Protein 8P2T (pdb70)

Sequence (483 aa):
VQLRESGPSLVKPSQTLSLTCTASGSSLSDEAVGWVRQAPGKSLEWLGSIDTGGNTGYNPNLKTRLSITKDNSKSSQVSLLSMSSVTPEDSATYFCCATVHQETHQTCPDGYNSGDDCGRGNWDCGTLDCWRCDWGGFCRASTDYRSVTTATYTYEWYIDTWGQGLLVTVSSASTTAPKVYPLSSCCCGDKSSSTTVTLGCCLVSSYMPEEPVTVTWNSGALKSSGVHTFPAVLQSSGLYSLSSMVTVQTFTCNVAHPASSSSTKVDKAVDPRCGKHHMGCCVAQPSSVSGSLGQRVSITCSGSSSNVGNGYVSWYQLIPGSAPRTLIYGDTSRASGVPDRFSGSRSGNTATLTISSSLQAEDEADYFCASAEDSSSNAVFGSGTTLTVLGQPKSPPSSVTLFPPSTEELNGNKATLVCLISDFYPGSVTTVVWKADGSTITRNVEETTRASKQSNSKYAASSYLSLTSSDWKSKGSYSCEVTHEGSTVTKTVKPSECSS

Structure (mmCIF, N/CA/C/O backbone):
data_8P2T
#
_entry.id   8P2T
#
_cell.length_a   65.030
_cell.length_b   70.860
_cell.length_c   96.010
_cell.angle_alpha   90.00
_cell.angle_beta   90.00
_cell.angle_gamma   90.00
#
_symmetry.space_group_name_H-M   'P 21 21 21'
#
loop_
_entity.id
_entity.type
_entity.pdbx_description
1 polymer 'Antibody D08* heavy chain'
2 polymer 'Antibody D08* light chain'
3 non-polymer 'SODIUM ION'
4 non-polymer (4R)-2-METHYLPENTANE-2,4-DIOL
5 water water
#
loop_
_atom_site.group_PDB
_atom_site.id
_atom_site.type_symbol
_atom_site.label_atom_id
_atom_site.label_alt_id
_atom_site.label_comp_id
_atom_site.label_asym_id
_atom_site.label_entity_id
_atom_site.label_seq_id
_atom_site.pdbx_PDB_ins_code
_atom_site.Cartn_x
_atom_site.Cartn_y
_atom_site.Cartn_z
_atom_site.occupancy
_atom_site.B_iso_or_equiv
_atom_site.auth_seq_id
_atom_site.auth_comp_id
_atom_site.auth_asym_id
_atom_site.auth_atom_id
_atom_site.pdbx_PDB_model_num
ATOM 1 N N . VAL A 1 30 ? -13.956 55.529 9.871 1.00 40.41 30 VAL H N 1
ATOM 2 C CA . VAL A 1 30 ? -13.259 56.758 9.401 1.00 37.62 30 VAL H CA 1
ATOM 3 C C . VAL A 1 30 ? -12.587 56.420 8.091 1.00 36.57 30 VAL H C 1
ATOM 4 O O . VAL A 1 30 ? -12.017 55.345 7.997 1.00 39.42 30 VAL H O 1
ATOM 8 N N . GLN A 1 31 ? -12.564 57.385 7.160 1.00 29.78 31 GLN H N 1
ATOM 9 C CA . GLN A 1 31 ? -11.757 57.283 5.951 1.00 29.79 31 GLN H CA 1
ATOM 10 C C . GLN A 1 31 ? -10.771 58.450 6.018 1.00 27.32 31 GLN H C 1
ATOM 11 O O . GLN A 1 31 ? -11.163 59.530 6.467 1.00 27.72 31 GLN H O 1
ATOM 13 N N . LEU A 1 32 ? -9.496 58.157 5.696 1.00 27.40 32 LEU H N 1
ATOM 14 C CA . LEU A 1 32 ? -8.441 59.138 5.660 1.00 25.44 32 LEU H CA 1
ATOM 15 C C . LEU A 1 32 ? -7.888 59.210 4.245 1.00 26.66 32 LEU H C 1
ATOM 16 O O . LEU A 1 32 ? -7.492 58.180 3.671 1.00 29.82 32 LEU H O 1
ATOM 21 N N . ARG A 1 33 ? -7.725 60.467 3.795 1.00 23.53 33 ARG H N 1
ATOM 22 C CA . ARG A 1 33 ? -7.220 60.788 2.465 1.00 27.25 33 ARG H CA 1
ATOM 23 C C . ARG A 1 33 ? -6.091 61.781 2.600 1.00 25.01 33 ARG H C 1
ATOM 24 O O . ARG A 1 33 ? -6.300 62.894 3.085 1.00 26.56 33 ARG H O 1
ATOM 32 N N . GLU A 1 34 ? -4.915 61.372 2.106 1.00 24.10 34 GLU H N 1
ATOM 33 C CA . GLU A 1 34 ? -3.743 62.216 2.094 1.00 21.38 34 GLU H CA 1
ATOM 34 C C . GLU A 1 34 ? -3.759 63.014 0.790 1.00 25.45 34 GLU H C 1
ATOM 35 O O . GLU A 1 34 ? -4.125 62.466 -0.263 1.00 26.07 34 GLU H O 1
ATOM 41 N N . SER A 1 35 ? -3.420 64.310 0.887 1.00 23.96 35 SER H N 1
ATOM 42 C CA . SER A 1 35 ? -3.227 65.122 -0.296 1.00 24.43 35 SER H CA 1
ATOM 43 C C . SER A 1 35 ? -1.947 65.956 -0.183 1.00 21.99 35 SER H C 1
ATOM 44 O O . SER A 1 35 ? -1.458 66.281 0.911 1.00 23.20 35 SER H O 1
ATOM 47 N N . GLY A 1 36 ? -1.370 66.249 -1.347 1.00 22.87 36 GLY H N 1
ATOM 48 C CA . GLY A 1 36 ? -0.106 66.952 -1.369 1.00 23.20 36 GLY H CA 1
ATOM 49 C C . GLY A 1 36 ? 0.635 66.762 -2.686 1.00 25.95 36 GLY H C 1
ATOM 50 O O . GLY A 1 36 ? 0.144 66.076 -3.577 1.00 23.04 36 GLY H O 1
ATOM 51 N N . PRO A 1 37 ? 1.875 67.300 -2.803 1.00 24.21 37 PRO H N 1
ATOM 52 C CA . PRO A 1 37 ? 2.685 67.179 -4.012 1.00 24.29 37 PRO H CA 1
ATOM 53 C C . PRO A 1 37 ? 3.282 65.789 -4.159 1.00 23.03 37 PRO H C 1
ATOM 54 O O . PRO A 1 37 ? 3.630 65.192 -3.150 1.00 25.60 37 PRO H O 1
ATOM 58 N N . SER A 1 38 ? 3.388 65.327 -5.411 1.00 22.68 38 SER H N 1
ATOM 59 C CA . SER A 1 38 ? 4.074 64.084 -5.768 1.00 24.02 38 SER H CA 1
ATOM 60 C C . SER A 1 38 ? 5.577 64.279 -5.854 1.00 23.53 38 SER H C 1
ATOM 61 O O . SER A 1 38 ? 6.362 63.338 -5.706 1.00 22.05 38 SER H O 1
ATOM 64 N N . LEU A 1 39 ? 6.003 65.520 -6.106 1.00 24.19 39 LEU H N 1
ATOM 65 C CA . LEU A 1 39 ? 7.420 65.845 -6.294 1.00 22.22 39 LEU H CA 1
ATOM 66 C C . LEU A 1 39 ? 7.731 67.156 -5.574 1.00 21.86 39 LEU H C 1
ATOM 67 O O . LEU A 1 39 ? 6.973 68.135 -5.700 1.00 23.46 39 LEU H O 1
ATOM 72 N N . VAL A 1 40 ? 8.806 67.102 -4.770 1.00 22.37 40 VAL H N 1
ATOM 73 C CA . VAL A 1 40 ? 9.277 68.229 -3.985 1.00 21.09 40 VAL H CA 1
ATOM 74 C C . VAL A 1 40 ? 10.752 68.427 -4.280 1.00 21.89 40 VAL H C 1
ATOM 75 O O . VAL A 1 40 ? 11.499 67.472 -4.381 1.00 24.18 40 VAL H O 1
ATOM 79 N N . LYS A 1 41 ? 11.122 69.694 -4.474 1.00 21.98 41 LYS H N 1
ATOM 80 C CA . LYS A 1 41 ? 12.504 70.120 -4.687 1.00 24.08 41 LYS H CA 1
ATOM 81 C C . LYS A 1 41 ? 13.273 69.913 -3.399 1.00 23.32 41 LYS H C 1
ATOM 82 O O . LYS A 1 41 ? 12.865 70.341 -2.336 1.00 21.66 41 LYS H O 1
ATOM 88 N N . PRO A 1 42 ? 14.461 69.285 -3.478 1.00 21.33 42 PRO H N 1
ATOM 89 C CA . PRO A 1 42 ? 15.358 69.203 -2.340 1.00 23.50 42 PRO H CA 1
ATOM 90 C C . PRO A 1 42 ? 15.641 70.565 -1.679 1.00 24.91 42 PRO H C 1
ATOM 91 O O . PRO A 1 42 ? 15.791 71.623 -2.330 1.00 25.26 42 PRO H O 1
ATOM 95 N N . SER A 1 43 ? 15.660 70.492 -0.361 1.00 24.05 43 SER H N 1
ATOM 96 C CA . SER A 1 43 ? 15.915 71.581 0.532 1.00 23.50 43 SER H CA 1
ATOM 97 C C . SER A 1 43 ? 14.635 72.381 0.827 1.00 26.11 43 SER H C 1
ATOM 98 O O . SER A 1 43 ? 14.624 73.186 1.766 1.00 26.74 43 SER H O 1
ATOM 101 N N . GLN A 1 44 ? 13.530 72.085 0.130 1.00 24.41 44 GLN H N 1
ATOM 102 C CA . GLN A 1 44 ? 12.288 72.796 0.402 1.00 22.28 44 GLN H CA 1
ATOM 103 C C . GLN A 1 44 ? 11.452 72.087 1.468 1.00 23.06 44 GLN H C 1
ATOM 104 O O . GLN A 1 44 ? 11.829 71.071 2.018 1.00 22.17 44 GLN H O 1
ATOM 110 N N . THR A 1 45 ? 10.336 72.708 1.807 1.00 21.96 45 THR H N 1
ATOM 111 C CA . THR A 1 45 ? 9.391 72.189 2.773 1.00 19.49 45 THR H CA 1
ATOM 112 C C . THR A 1 45 ? 8.358 71.276 2.108 1.00 19.33 45 THR H C 1
ATOM 113 O O . THR A 1 45 ? 7.648 71.723 1.201 1.00 22.98 45 THR H O 1
ATOM 117 N N . LEU A 1 46 ? 8.259 70.040 2.653 1.00 20.29 46 LEU H N 1
ATOM 118 C CA . LEU A 1 46 ? 7.196 69.122 2.230 1.00 20.67 46 LEU H CA 1
ATOM 119 C C . LEU A 1 46 ? 5.984 69.386 3.094 1.00 22.38 46 LEU H C 1
ATOM 120 O O . LEU A 1 46 ? 6.129 69.313 4.297 1.00 21.25 46 LEU H O 1
ATOM 125 N N . SER A 1 47 ? 4.808 69.608 2.466 1.00 19.56 47 SER H N 1
ATOM 126 C CA . SER A 1 47 ? 3.569 69.835 3.205 1.00 20.87 47 SER H CA 1
ATOM 127 C C . SER A 1 47 ? 2.487 68.917 2.690 1.00 21.00 47 SER H C 1
ATOM 128 O O . SER A 1 47 ? 2.265 68.904 1.493 1.00 22.14 47 SER H O 1
ATOM 131 N N . LEU A 1 48 ? 1.861 68.150 3.620 1.00 19.54 48 LEU H N 1
ATOM 132 C CA . LEU A 1 48 ? 0.792 67.235 3.282 1.00 19.50 48 LEU H CA 1
ATOM 133 C C . LEU A 1 48 ? -0.434 67.580 4.130 1.00 21.00 48 LEU H C 1
ATOM 134 O O . LEU A 1 48 ? -0.331 68.102 5.251 1.00 21.17 48 LEU H O 1
ATOM 139 N N . THR A 1 49 ? -1.590 67.166 3.636 1.00 22.02 49 THR H N 1
ATOM 140 C CA . THR A 1 49 ? -2.829 67.313 4.370 1.00 22.52 49 THR H CA 1
ATOM 141 C C . THR A 1 49 ? -3.535 65.959 4.418 1.00 21.67 49 THR H C 1
ATOM 142 O O . THR A 1 49 ? -3.471 65.182 3.472 1.00 22.48 49 THR H O 1
ATOM 146 N N . CYS A 1 50 ? -4.126 65.672 5.575 1.00 20.74 50 CYS H N 1
ATOM 147 C CA . CYS A 1 50 ? -4.994 64.528 5.777 1.00 23.00 50 CYS H CA 1
ATOM 148 C C . CYS A 1 50 ? -6.424 64.995 6.045 1.00 23.51 50 CYS H C 1
ATOM 149 O O . CYS A 1 50 ? -6.643 65.796 6.948 1.00 22.24 50 CYS H O 1
ATOM 152 N N . THR A 1 51 ? -7.369 64.497 5.264 1.00 22.70 51 THR H N 1
ATOM 153 C CA . THR A 1 51 ? -8.777 64.818 5.442 1.00 24.88 51 THR H CA 1
ATOM 154 C C . THR A 1 51 ? -9.500 63.558 5.924 1.00 25.94 51 THR H C 1
ATOM 155 O O . THR A 1 51 ? -9.369 62.507 5.311 1.00 26.18 51 THR H O 1
ATOM 159 N N . ALA A 1 52 ? -10.168 63.687 7.071 1.00 25.99 52 ALA H N 1
ATOM 160 C CA . ALA A 1 52 ? -10.923 62.615 7.693 1.00 25.94 52 ALA H CA 1
ATOM 161 C C . ALA A 1 52 ? -12.387 62.759 7.297 1.00 31.22 52 ALA H C 1
ATOM 162 O O . ALA A 1 52 ? -12.948 63.845 7.378 1.00 31.84 52 ALA H O 1
ATOM 164 N N . SER A 1 53 ? -12.989 61.646 6.888 1.00 30.44 53 SER H N 1
ATOM 165 C CA . SER A 1 53 ? -14.406 61.602 6.559 1.00 31.51 53 SER H CA 1
ATOM 166 C C . SER A 1 53 ? -15.006 60.314 7.113 1.00 32.42 53 SER H C 1
ATOM 167 O O . SER A 1 53 ? -14.305 59.476 7.668 1.00 36.87 53 SER H O 1
ATOM 170 N N . GLY A 1 54 ? -16.319 60.200 7.044 1.00 33.81 54 GLY H N 1
ATOM 171 C CA . GLY A 1 54 ? -16.972 59.020 7.573 1.00 35.27 54 GLY H CA 1
ATOM 172 C C . GLY A 1 54 ? -17.999 59.382 8.625 1.00 34.94 54 GLY H C 1
ATOM 173 O O . GLY A 1 54 ? -18.179 60.568 8.933 1.00 37.83 54 GLY H O 1
ATOM 174 N N . SER A 1 55 ? -18.635 58.359 9.201 1.00 35.68 55 SER H N 1
ATOM 175 C CA . SER A 1 55 ? -19.916 58.552 9.859 1.00 38.23 55 SER H CA 1
ATOM 176 C C . SER A 1 55 ? -19.778 59.025 11.312 1.00 36.39 55 SER H C 1
ATOM 177 O O . SER A 1 55 ? -20.780 59.539 11.854 1.00 31.45 55 SER H O 1
ATOM 180 N N . SER A 1 56 ? -18.586 58.810 11.940 1.00 34.59 56 SER H N 1
ATOM 181 C CA . SER A 1 56 ? -18.318 59.341 13.276 1.00 36.26 56 SER H CA 1
ATOM 182 C C . SER A 1 56 ? -16.814 59.413 13.590 1.00 40.17 56 SER H C 1
ATOM 183 O O . SER A 1 56 ? -15.990 58.883 12.856 1.00 39.60 56 SER H O 1
ATOM 186 N N . LEU A 1 57 ? -16.470 60.123 14.678 1.00 39.01 57 LEU H N 1
ATOM 187 C CA . LEU A 1 57 ? -15.107 60.203 15.186 1.00 45.17 57 LEU H CA 1
ATOM 188 C C . LEU A 1 57 ? -15.115 60.108 16.711 1.00 35.35 57 LEU H C 1
ATOM 189 O O . LEU A 1 57 ? -16.095 60.500 17.368 1.00 37.88 57 LEU H O 1
ATOM 194 N N . SER A 1 58 ? -14.013 59.556 17.256 1.00 34.55 58 SER H N 1
ATOM 195 C CA . SER A 1 58 ? -13.817 59.430 18.692 1.00 35.20 58 SER H CA 1
ATOM 196 C C . SER A 1 58 ? -12.586 60.242 19.091 1.00 29.79 58 SER H C 1
ATOM 197 O O . SER A 1 58 ? -12.271 61.253 18.468 1.00 30.66 58 SER H O 1
ATOM 200 N N . ASP A 1 59 ? -11.916 59.757 20.123 1.00 29.47 59 ASP H N 1
ATOM 201 C CA . ASP A 1 59 ? -10.815 60.403 20.833 1.00 32.85 59 ASP H CA 1
ATOM 202 C C . ASP A 1 59 ? -9.461 60.071 20.195 1.00 28.93 59 ASP H C 1
ATOM 203 O O . ASP A 1 59 ? -8.409 60.410 20.757 1.00 28.58 59 ASP H O 1
ATOM 208 N N . GLU A 1 60 ? -9.442 59.455 19.008 1.00 24.78 60 GLU H N 1
ATOM 209 C CA . GLU A 1 60 ? -8.174 59.040 18.445 1.00 23.90 60 GLU H CA 1
ATOM 210 C C . GLU A 1 60 ? -7.363 60.287 18.087 1.00 23.83 60 GLU H C 1
ATOM 211 O O . GLU A 1 60 ? -7.864 61.325 17.699 1.00 23.98 60 GLU H O 1
ATOM 217 N N . ALA A 1 61 ? -6.068 60.207 18.327 1.00 19.39 61 ALA H N 1
ATOM 218 C CA . ALA A 1 61 ? -5.130 61.100 17.674 1.00 20.46 61 ALA H CA 1
ATOM 219 C C . ALA A 1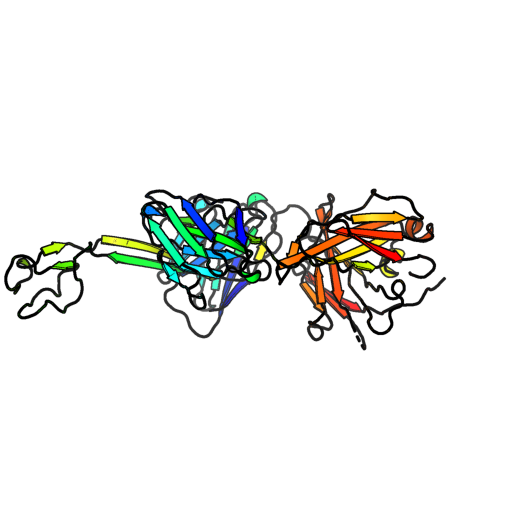 61 ? -5.077 60.836 16.179 1.00 21.68 61 ALA H C 1
ATOM 220 O O . ALA A 1 61 ? -5.553 59.801 15.690 1.00 20.39 61 ALA H O 1
ATOM 222 N N . VAL A 1 62 ? -4.548 61.824 15.442 1.00 20.38 62 VAL H N 1
ATOM 223 C CA . VAL A 1 62 ? -4.204 61.623 14.037 1.00 21.97 62 VAL H CA 1
ATOM 224 C C . VAL A 1 62 ? -2.721 61.839 13.826 1.00 19.32 62 VAL H C 1
ATOM 225 O O . VAL A 1 62 ? -2.134 62.833 14.279 1.00 22.18 62 VAL H O 1
ATOM 229 N N . GLY A 1 63 ? -2.114 60.848 13.141 1.00 20.34 63 GLY H N 1
ATOM 230 C CA . GLY A 1 63 ? -0.683 60.823 12.959 1.00 22.32 63 GLY H CA 1
ATOM 231 C C . GLY A 1 63 ? -0.263 60.470 11.552 1.00 21.82 63 GLY H C 1
ATOM 232 O O . GLY A 1 63 ? -1.095 60.229 10.671 1.00 18.90 63 GLY H O 1
ATOM 233 N N . TRP A 1 64 ? 1.071 60.437 11.394 1.00 18.07 64 TRP H N 1
ATOM 234 C CA . TRP A 1 64 ? 1.714 60.250 10.105 1.00 17.78 64 TRP H CA 1
ATOM 235 C C . TRP A 1 64 ? 2.798 59.209 10.285 1.00 18.09 64 TRP H C 1
ATOM 236 O O . TRP A 1 64 ? 3.541 59.249 11.248 1.00 17.10 64 TRP H O 1
ATOM 247 N N . VAL A 1 65 ? 2.859 58.323 9.287 1.00 17.11 65 VAL H N 1
ATOM 248 C CA . VAL A 1 65 ? 3.853 57.288 9.167 1.00 17.68 65 VAL H CA 1
ATOM 249 C C . VAL A 1 65 ? 4.376 57.356 7.746 1.00 18.91 65 VAL H C 1
ATOM 250 O O . VAL A 1 65 ? 3.641 57.647 6.837 1.00 20.41 65 VAL H O 1
ATOM 254 N N . ARG A 1 66 ? 5.622 56.987 7.503 1.00 16.64 66 ARG H N 1
ATOM 255 C CA . ARG A 1 66 ? 6.067 56.867 6.117 1.00 17.01 66 ARG H CA 1
ATOM 256 C C . ARG A 1 66 ? 6.799 55.562 5.913 1.00 19.20 66 ARG H C 1
ATOM 257 O O . ARG A 1 66 ? 7.242 54.913 6.867 1.00 18.84 66 ARG H O 1
ATOM 265 N N . GLN A 1 67 ? 6.910 55.198 4.636 1.00 19.96 67 GLN H N 1
ATOM 266 C CA . GLN A 1 67 ? 7.703 54.020 4.252 1.00 19.00 67 GLN H CA 1
ATOM 267 C C . GLN A 1 67 ? 8.442 54.335 2.960 1.00 20.70 67 GLN H C 1
ATOM 268 O O . GLN A 1 67 ? 7.859 54.529 1.926 1.00 22.48 67 GLN H O 1
ATOM 274 N N . ALA A 1 68 ? 9.776 54.327 3.055 1.00 21.83 68 ALA H N 1
ATOM 275 C CA . ALA A 1 68 ? 10.665 54.445 1.930 1.00 27.49 68 ALA H CA 1
ATOM 276 C C . ALA A 1 68 ? 10.669 53.124 1.179 1.00 29.64 68 ALA H C 1
ATOM 277 O O . ALA A 1 68 ? 10.480 52.066 1.794 1.00 26.55 68 ALA H O 1
ATOM 279 N N . PRO A 1 69 ? 10.918 53.154 -0.146 1.00 35.08 69 PRO H N 1
ATOM 280 C CA . PRO A 1 69 ? 10.931 51.935 -0.940 1.00 40.63 69 PRO H CA 1
ATOM 281 C C . PRO A 1 69 ? 11.925 50.936 -0.361 1.00 37.13 69 PRO H C 1
ATOM 282 O O . PRO A 1 69 ? 13.045 51.287 -0.060 1.00 38.76 69 PRO H O 1
ATOM 286 N N . GLY A 1 70 ? 11.459 49.724 -0.085 1.00 42.02 70 GLY H N 1
ATOM 287 C CA . GLY A 1 70 ? 12.346 48.666 0.374 1.00 41.87 70 GLY H CA 1
ATOM 288 C C . GLY A 1 70 ? 12.642 48.717 1.877 1.00 44.58 70 GLY H C 1
ATOM 289 O O . GLY A 1 70 ? 13.391 47.886 2.390 1.00 48.05 70 GLY H O 1
ATOM 290 N N . LYS A 1 71 ? 12.095 49.709 2.588 1.00 35.55 71 LYS H N 1
ATOM 291 C CA . LYS A 1 71 ? 12.485 49.953 3.973 1.00 33.50 71 LYS H CA 1
ATOM 292 C C . LYS A 1 71 ? 11.306 49.741 4.906 1.00 29.81 71 LYS H C 1
ATOM 293 O O . LYS A 1 71 ? 10.210 49.441 4.479 1.00 27.13 71 LYS H O 1
ATOM 296 N N . SER A 1 72 ? 11.559 49.838 6.200 1.00 25.88 72 SER H N 1
ATOM 297 C CA . SER A 1 72 ? 10.535 49.620 7.198 1.00 27.10 72 SER H CA 1
ATOM 298 C C . SER A 1 72 ? 9.698 50.881 7.379 1.00 26.22 72 SER H C 1
ATOM 299 O O . SER A 1 72 ? 10.069 51.942 6.905 1.00 25.63 72 SER H O 1
ATOM 302 N N . LEU A 1 73 ? 8.586 50.733 8.072 1.00 22.40 73 LEU H N 1
ATOM 303 C CA . LEU A 1 73 ? 7.733 51.853 8.495 1.00 20.58 73 LEU H CA 1
ATOM 304 C C . LEU A 1 73 ? 8.452 52.731 9.505 1.00 21.01 73 LEU H C 1
ATOM 305 O O . LEU A 1 73 ? 9.192 52.263 10.352 1.00 21.06 73 LEU H O 1
ATOM 310 N N . GLU A 1 74 ? 8.221 54.041 9.332 1.00 18.01 74 GLU H N 1
ATOM 311 C CA . GLU A 1 74 ? 8.823 55.033 10.207 1.00 19.11 74 GLU H CA 1
ATOM 312 C C . GLU A 1 74 ? 7.777 55.979 10.769 1.00 20.48 74 GLU H C 1
ATOM 313 O O . GLU A 1 74 ? 7.125 56.641 9.992 1.00 18.61 74 GLU H O 1
ATOM 319 N N . TRP A 1 75 ? 7.683 56.082 12.093 1.00 17.04 75 TRP H N 1
ATOM 320 C CA . TRP A 1 75 ? 6.756 57.033 12.739 1.00 17.12 75 TRP H CA 1
ATOM 321 C C . TRP A 1 75 ? 7.230 58.473 12.498 1.00 20.50 75 TRP H C 1
ATOM 322 O O . TRP A 1 75 ? 8.413 58.763 12.662 1.00 19.13 75 TRP H O 1
ATOM 333 N N . LEU A 1 76 ? 6.282 59.360 12.207 1.00 19.39 76 LEU H N 1
ATOM 334 C CA . LEU A 1 76 ? 6.634 60.777 12.131 1.00 17.04 76 LEU H CA 1
ATOM 335 C C . LEU A 1 76 ? 6.124 61.514 13.360 1.00 20.76 76 LEU H C 1
ATOM 336 O O . LEU A 1 76 ? 6.922 62.179 14.035 1.00 19.75 76 LEU H O 1
ATOM 341 N N . GLY A 1 77 ? 4.799 61.467 13.598 1.00 19.01 77 GLY H N 1
ATOM 342 C CA . GLY A 1 77 ? 4.267 62.118 14.770 1.00 19.19 77 GLY H CA 1
ATOM 343 C C . GLY A 1 77 ? 2.752 62.143 14.748 1.00 19.00 77 GLY H C 1
ATOM 344 O O . GLY A 1 77 ? 2.160 61.684 13.774 1.00 20.84 77 GLY H O 1
ATOM 345 N N . SER A 1 78 ? 2.168 62.795 15.765 1.00 17.34 78 SER H N 1
ATOM 346 C CA . SER A 1 78 ? 0.724 62.882 15.858 1.00 18.69 78 SER H CA 1
ATOM 347 C C . SER A 1 78 ? 0.309 64.154 16.602 1.00 21.32 78 SER H C 1
ATOM 348 O O . SER A 1 78 ? 1.106 64.776 17.299 1.00 21.94 78 SER H O 1
ATOM 351 N N . ILE A 1 79 ? -0.994 64.432 16.458 1.00 18.84 79 ILE H N 1
ATOM 352 C CA . ILE A 1 79 ? -1.671 65.425 17.284 1.00 20.62 79 ILE H CA 1
ATOM 353 C C . ILE A 1 79 ? -2.952 64.816 17.858 1.00 21.67 79 ILE H C 1
ATOM 354 O O . ILE A 1 79 ? -3.679 64.124 17.167 1.00 21.00 79 ILE H O 1
ATOM 359 N N . ASP A 1 80 ? -3.206 65.059 19.132 1.00 21.18 80 ASP H N 1
ATOM 360 C CA . ASP A 1 80 ? -4.337 64.461 19.805 1.00 24.34 80 ASP H CA 1
ATOM 361 C C . ASP A 1 80 ? -5.447 65.498 19.973 1.00 25.30 80 ASP H C 1
ATOM 362 O O . ASP A 1 80 ? -5.281 66.664 19.605 1.00 24.63 80 ASP H O 1
ATOM 367 N N . THR A 1 81 ? -6.567 65.081 20.558 1.00 25.05 81 THR H N 1
ATOM 368 C CA . THR A 1 81 ? -7.736 65.944 20.646 1.00 27.44 81 THR H CA 1
ATOM 369 C C . THR A 1 81 ? -7.530 67.083 21.642 1.00 29.24 81 THR H C 1
ATOM 370 O O . THR A 1 81 ? -8.258 68.042 21.558 1.00 34.35 81 THR H O 1
ATOM 374 N N . GLY A 1 82 ? -6.545 67.017 22.547 1.00 25.13 82 GLY H N 1
ATOM 375 C CA . GLY A 1 82 ? -6.189 68.146 23.398 1.00 25.59 82 GLY H CA 1
ATOM 376 C C . GLY A 1 82 ? -5.155 69.098 22.775 1.00 26.95 82 GLY H C 1
ATOM 377 O O . GLY A 1 82 ? -4.772 70.080 23.438 1.00 25.61 82 GLY H O 1
ATOM 378 N N . GLY A 1 83 ? -4.707 68.811 21.542 1.00 26.65 83 GLY H N 1
ATOM 379 C CA . GLY A 1 83 ? -3.688 69.605 20.868 1.00 26.30 83 GLY H CA 1
ATOM 380 C C . GLY A 1 83 ? -2.252 69.232 21.205 1.00 26.78 83 GLY H C 1
ATOM 381 O O . GLY A 1 83 ? -1.344 69.932 20.760 1.00 23.34 83 GLY H O 1
ATOM 382 N N . ASN A 1 84 ? -2.020 68.158 21.979 1.00 23.09 84 ASN H N 1
ATOM 383 C CA . ASN A 1 84 ? -0.652 67.686 22.210 1.00 22.12 84 ASN H CA 1
ATOM 384 C C . ASN A 1 84 ? -0.089 67.017 20.977 1.00 24.69 84 ASN H C 1
ATOM 385 O O . ASN A 1 84 ? -0.712 66.170 20.357 1.00 22.60 84 ASN H O 1
ATOM 390 N N . THR A 1 85 ? 1.062 67.509 20.578 1.00 25.15 85 THR H N 1
ATOM 391 C CA . THR A 1 85 ? 1.872 66.923 19.520 1.00 25.54 85 THR H CA 1
ATOM 392 C C . THR A 1 85 ? 3.001 66.092 20.115 1.00 25.60 85 THR H C 1
ATOM 393 O O . THR A 1 85 ? 3.654 66.425 21.103 1.00 27.12 85 THR H O 1
ATOM 397 N N . GLY A 1 86 ? 3.259 65.013 19.391 1.00 24.03 86 GLY H N 1
ATOM 398 C CA . GLY A 1 86 ? 4.395 64.147 19.669 1.00 25.91 86 GLY H CA 1
ATOM 399 C C . GLY A 1 86 ? 5.093 63.848 18.355 1.00 23.70 86 GLY H C 1
ATOM 400 O O . GLY A 1 86 ? 4.440 63.742 17.337 1.00 23.44 86 GLY H O 1
ATOM 401 N N . TYR A 1 87 ? 6.429 63.839 18.362 1.00 24.49 87 TYR H N 1
ATOM 402 C CA . TYR A 1 87 ? 7.205 63.602 17.162 1.00 20.90 87 TYR H CA 1
ATOM 403 C C . TYR A 1 87 ? 8.266 62.542 17.446 1.00 22.98 87 TYR H C 1
ATOM 404 O O . TYR A 1 87 ? 8.777 62.422 18.530 1.00 24.81 87 TYR H O 1
ATOM 413 N N . ASN A 1 88 ? 8.568 61.771 16.408 1.00 21.46 88 ASN H N 1
ATOM 414 C CA . ASN A 1 88 ? 9.764 60.990 16.352 1.00 20.96 88 ASN H CA 1
ATOM 415 C C . ASN A 1 88 ? 10.920 61.911 16.710 1.00 23.48 88 ASN H C 1
ATOM 416 O O . ASN A 1 88 ? 11.154 62.891 16.018 1.00 21.71 88 ASN H O 1
ATOM 421 N N . PRO A 1 89 ? 11.681 61.636 17.779 1.00 24.51 89 PRO H N 1
ATOM 422 C CA . PRO A 1 89 ? 12.771 62.531 18.201 1.00 26.46 89 PRO H CA 1
ATOM 423 C C . PRO A 1 89 ? 13.847 62.721 17.126 1.00 26.99 89 PRO H C 1
ATOM 424 O O . PRO A 1 89 ? 14.535 63.734 17.091 1.00 27.29 89 PRO H O 1
ATOM 428 N N . ASN A 1 90 ? 13.968 61.772 16.197 1.00 25.20 90 ASN H N 1
ATOM 429 C CA . ASN A 1 90 ? 14.931 61.886 15.112 1.00 25.98 90 ASN H CA 1
ATOM 430 C C . ASN A 1 90 ? 14.528 62.950 14.093 1.00 26.20 90 ASN H C 1
ATOM 431 O O . ASN A 1 90 ? 15.355 63.343 13.279 1.00 27.16 90 ASN H O 1
ATOM 436 N N . LEU A 1 91 ? 13.259 63.358 14.088 1.00 24.21 91 LEU H N 1
ATOM 437 C CA . LEU A 1 91 ? 12.759 64.257 13.052 1.00 25.28 91 LEU H CA 1
ATOM 438 C C . LEU A 1 91 ? 12.126 65.512 13.668 1.00 25.39 91 LEU H C 1
ATOM 439 O O . LEU A 1 91 ? 11.687 66.375 12.923 1.00 23.14 91 LEU H O 1
ATOM 444 N N . LYS A 1 92 ? 12.036 65.571 14.999 1.00 24.16 92 LYS H N 1
ATOM 445 C CA . LYS A 1 92 ? 11.318 66.624 15.718 1.00 26.06 92 LYS H CA 1
ATOM 446 C C . LYS A 1 92 ? 11.694 68.014 15.209 1.00 27.17 92 LYS H C 1
ATOM 447 O O . LYS A 1 92 ? 10.813 68.845 15.023 1.00 26.66 92 LYS H O 1
ATOM 451 N N . THR A 1 93 ? 12.985 68.249 14.959 1.00 24.88 93 THR H N 1
ATOM 452 C CA . THR A 1 93 ? 13.446 69.580 14.596 1.00 24.83 93 THR H CA 1
ATOM 453 C C . THR A 1 93 ? 13.011 69.992 13.201 1.00 26.20 93 THR H C 1
ATOM 454 O O . THR A 1 93 ? 13.038 71.188 12.948 1.00 27.77 93 THR H O 1
ATOM 458 N N . ARG A 1 94 ? 12.561 69.047 12.358 1.00 24.66 94 ARG H N 1
ATOM 459 C CA . ARG A 1 94 ? 12.079 69.380 11.028 1.00 22.92 94 ARG H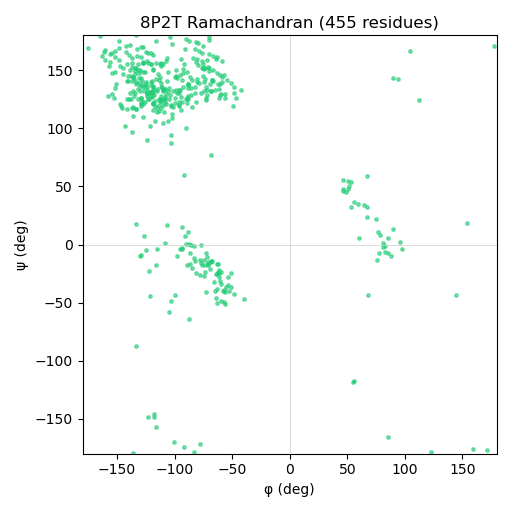 CA 1
ATOM 460 C C . ARG A 1 94 ? 10.552 69.246 10.871 1.00 22.26 94 ARG H C 1
ATOM 461 O O . ARG A 1 94 ? 10.052 69.456 9.784 1.00 24.32 94 ARG H O 1
ATOM 469 N N . LEU A 1 95 ? 9.814 68.877 11.921 1.00 19.77 95 LEU H N 1
ATOM 470 C CA . LEU A 1 95 ? 8.401 68.550 11.736 1.00 21.99 95 LEU H CA 1
ATOM 471 C C . LEU A 1 95 ? 7.485 69.537 12.454 1.00 23.72 95 LEU H C 1
ATOM 472 O O . LEU A 1 95 ? 7.737 69.942 13.580 1.00 23.42 95 LEU H O 1
ATOM 477 N N . SER A 1 96 ? 6.339 69.750 11.812 1.00 20.64 96 SER H N 1
ATOM 478 C CA . SER A 1 96 ? 5.253 70.480 12.434 1.00 20.98 96 SER H CA 1
ATOM 479 C C . SER A 1 96 ? 3.948 69.791 12.024 1.00 23.29 96 SER H C 1
ATOM 480 O O . SER A 1 96 ? 3.691 69.684 10.857 1.00 23.11 96 SER H O 1
ATOM 483 N N . ILE A 1 97 ? 3.150 69.403 13.003 1.00 21.32 97 ILE H N 1
ATOM 484 C CA . ILE A 1 97 ? 1.852 68.802 12.789 1.00 21.00 97 ILE H CA 1
ATOM 485 C C . ILE A 1 97 ? 0.835 69.714 13.449 1.00 22.59 97 ILE H C 1
ATOM 486 O O . ILE A 1 97 ? 0.989 70.058 14.626 1.00 26.47 97 ILE H O 1
ATOM 491 N N . THR A 1 98 ? -0.171 70.105 12.660 1.00 22.99 98 THR H N 1
ATOM 492 C CA . THR A 1 98 ? -1.256 70.968 13.110 1.00 24.07 98 THR H CA 1
ATOM 493 C C . THR A 1 98 ? -2.588 70.369 12.660 1.00 23.74 98 THR H C 1
ATOM 494 O O . THR A 1 98 ? -2.625 69.397 11.892 1.00 23.82 98 THR H O 1
ATOM 498 N N . LYS A 1 99 ? -3.696 70.897 13.194 1.00 22.71 99 LYS H N 1
ATOM 499 C CA . LYS A 1 99 ? -4.998 70.461 12.738 1.00 25.07 99 LYS H CA 1
ATOM 500 C C . LYS A 1 99 ? -5.943 71.637 12.630 1.00 26.56 99 LYS H C 1
ATOM 501 O O . LYS A 1 99 ? -5.717 72.685 13.256 1.00 27.47 99 LYS H O 1
ATOM 507 N N . ASP A 1 100 ? -7.030 71.393 11.882 1.00 27.42 100 ASP H N 1
ATOM 508 C CA . ASP A 1 100 ? -8.140 72.321 11.729 1.00 31.16 100 ASP H CA 1
ATOM 509 C C . ASP A 1 100 ? -9.426 71.514 11.814 1.00 29.05 100 ASP H C 1
ATOM 510 O O . ASP A 1 100 ? -9.794 70.835 10.853 1.00 26.69 100 ASP H O 1
ATOM 515 N N . ASN A 1 101 ? -9.991 71.509 13.023 1.00 28.97 101 ASN H N 1
ATOM 516 C CA . ASN A 1 101 ? -11.163 70.682 13.333 1.00 30.97 101 ASN H CA 1
ATOM 517 C C . ASN A 1 101 ? -12.301 71.020 12.385 1.00 32.70 101 ASN H C 1
ATOM 518 O O . ASN A 1 101 ? -13.023 70.136 11.941 1.00 35.26 101 ASN H O 1
ATOM 523 N N . SER A 1 102 ? -12.445 72.307 12.079 1.00 34.14 102 SER H N 1
ATOM 524 C CA . SER A 1 102 ? -13.548 72.769 11.252 1.00 37.69 102 SER H CA 1
ATOM 525 C C . SER A 1 102 ? -13.499 72.204 9.827 1.00 34.46 102 SER H C 1
ATOM 526 O O . SER A 1 102 ? -14.523 72.148 9.142 1.00 40.63 102 SER H O 1
ATOM 529 N N . LYS A 1 103 ? -12.314 71.832 9.342 1.00 31.88 103 LYS H N 1
ATOM 530 C CA . LYS A 1 103 ? -12.194 71.263 8.011 1.00 31.26 103 LYS H CA 1
ATOM 531 C C . LYS A 1 103 ? -11.916 69.752 8.056 1.00 29.74 103 LYS H C 1
ATOM 532 O O . LYS A 1 103 ? -11.705 69.151 7.013 1.00 30.71 103 LYS H O 1
ATOM 537 N N A SER A 1 104 ? -11.925 69.188 9.269 0.50 29.14 104 SER H N 1
ATOM 538 N N B SER A 1 104 ? -12.017 69.147 9.250 0.50 27.79 104 SER H N 1
ATOM 539 C CA A SER A 1 104 ? -11.627 67.788 9.502 0.50 27.37 104 SER H CA 1
ATOM 540 C CA B SER A 1 104 ? -11.627 67.766 9.516 0.50 25.68 104 SER H CA 1
ATOM 541 C C A SER A 1 104 ? -10.250 67.429 8.929 0.50 26.67 104 SER H C 1
ATOM 542 C C B SER A 1 104 ? -10.255 67.441 8.910 0.50 25.68 104 SER H C 1
ATOM 543 O O A SER A 1 104 ? -10.078 66.377 8.302 0.50 28.29 104 SER H O 1
ATOM 544 O O B SER A 1 104 ? -10.088 66.414 8.242 0.50 26.94 104 SER H O 1
ATOM 549 N N . GLN A 1 105 ? -9.270 68.317 9.148 1.00 25.49 105 GLN H N 1
ATOM 550 C CA . GLN A 1 105 ? -7.970 68.200 8.519 1.00 24.29 105 GLN H CA 1
ATOM 551 C C . GLN A 1 105 ? -6.845 68.272 9.539 1.00 24.95 105 GLN H C 1
ATOM 552 O O . GLN A 1 105 ? -6.929 68.969 10.542 1.00 25.37 105 GLN H O 1
ATOM 558 N N . VAL A 1 106 ? -5.835 67.433 9.289 1.00 22.45 106 VAL H N 1
ATOM 559 C CA . VAL A 1 106 ? -4.583 67.458 10.027 1.00 21.96 106 VAL H CA 1
ATOM 560 C C . VAL A 1 106 ? -3.483 67.616 8.989 1.00 20.94 106 VAL H C 1
ATOM 561 O O . VAL A 1 106 ? -3.497 66.967 7.929 1.00 22.46 106 VAL H O 1
ATOM 565 N N . SER A 1 107 ? -2.496 68.460 9.301 1.00 21.51 107 SER H N 1
ATOM 566 C CA . SER A 1 107 ? -1.417 68.753 8.387 1.00 22.19 107 SER H CA 1
ATOM 567 C C . SER A 1 107 ? -0.055 68.351 8.929 1.00 23.24 107 SER H C 1
ATOM 568 O O . SER A 1 107 ? 0.161 68.291 10.138 1.00 25.27 107 SER H O 1
ATOM 571 N N A LEU A 1 108 ? 0.856 68.048 8.005 0.50 20.37 108 LEU H N 1
ATOM 572 N N B LEU A 1 108 ? 0.832 68.074 7.972 0.50 20.54 108 LEU H N 1
ATOM 573 C CA A LEU A 1 108 ? 2.259 67.818 8.341 0.50 18.85 108 LEU H CA 1
ATOM 574 C CA B LEU A 1 108 ? 2.241 67.787 8.213 0.50 19.77 108 LEU H CA 1
ATOM 575 C C A LEU A 1 108 ? 3.120 68.658 7.405 0.50 21.12 108 LEU H C 1
ATOM 576 C C B LEU A 1 108 ? 3.085 68.736 7.371 0.50 20.98 108 LEU H C 1
ATOM 577 O O A LEU A 1 108 ? 2.904 68.633 6.197 0.50 21.18 108 LEU H O 1
ATOM 578 O O B LEU A 1 108 ? 2.828 68.851 6.175 0.50 20.39 108 LEU H O 1
ATOM 587 N N . SER A 1 109 ? 4.102 69.360 7.997 1.00 19.58 109 SER H N 1
ATOM 588 C CA . SER A 1 109 ? 5.183 69.995 7.241 1.00 21.03 109 SER H CA 1
ATOM 589 C C . SER A 1 109 ? 6.498 69.432 7.731 1.00 21.53 109 SER H C 1
ATOM 590 O O . SER A 1 109 ? 6.690 69.270 8.936 1.00 21.61 109 SER H O 1
ATOM 593 N N . MET A 1 110 ? 7.384 69.164 6.779 1.00 19.32 110 MET H N 1
ATOM 594 C CA . MET A 1 110 ? 8.730 68.692 7.085 1.00 20.59 110 MET H CA 1
ATOM 595 C C . MET A 1 110 ? 9.700 69.582 6.322 1.00 20.64 110 MET H C 1
ATOM 596 O O . MET A 1 110 ? 9.641 69.640 5.097 1.00 21.69 110 MET H O 1
ATOM 601 N N . SER A 1 111 ? 10.603 70.232 7.063 1.00 20.33 111 SER H N 1
ATOM 602 C CA . SER A 1 111 ? 11.567 71.166 6.473 1.00 23.05 111 SER H CA 1
ATOM 603 C C . SER A 1 111 ? 12.788 70.460 5.857 1.00 24.00 111 SER H C 1
ATOM 604 O O . SER A 1 111 ? 13.173 69.335 6.206 1.00 21.32 111 SER H O 1
ATOM 607 N N . SER A 1 112 ? 13.405 71.184 4.926 1.00 22.18 112 SER H N 1
ATOM 608 C CA . SER A 1 112 ? 14.726 70.856 4.406 1.00 24.37 112 SER H CA 1
ATOM 609 C C . SER A 1 112 ? 14.774 69.420 3.914 1.00 22.79 112 SER H C 1
ATOM 610 O O . SER A 1 112 ? 15.696 68.689 4.251 1.00 23.64 112 SER H O 1
ATOM 613 N N . VAL A 1 113 ? 13.850 69.039 3.032 1.00 21.98 113 VAL H N 1
ATOM 614 C CA . VAL A 1 113 ? 13.839 67.633 2.601 1.00 22.18 113 VAL H CA 1
ATOM 615 C C . VAL A 1 113 ? 15.016 67.288 1.698 1.00 24.67 113 VAL H C 1
ATOM 616 O O . VAL A 1 113 ? 15.549 68.115 0.985 1.00 23.65 113 VAL H O 1
ATOM 620 N N . THR A 1 114 ? 15.393 66.006 1.743 1.00 23.49 114 THR H N 1
ATOM 621 C CA . THR A 1 114 ? 16.430 65.441 0.894 1.00 23.33 114 THR H CA 1
ATOM 622 C C . THR A 1 114 ? 15.842 64.186 0.244 1.00 23.02 114 THR H C 1
ATOM 623 O O . THR A 1 114 ? 14.773 63.738 0.637 1.00 22.26 114 THR H O 1
ATOM 627 N N . PRO A 1 115 ? 16.519 63.579 -0.756 1.00 24.29 115 PRO H N 1
ATOM 628 C CA . PRO A 1 115 ? 16.056 62.314 -1.330 1.00 25.21 115 PRO H CA 1
ATOM 629 C C . PRO A 1 115 ? 15.747 61.193 -0.329 1.00 28.25 115 PRO H C 1
ATOM 630 O O . PRO A 1 115 ? 14.920 60.337 -0.646 1.00 28.37 115 PRO H O 1
ATOM 634 N N . GLU A 1 116 ? 16.357 61.231 0.868 1.00 25.13 116 GLU H N 1
ATOM 635 C CA . GLU A 1 116 ? 16.138 60.243 1.918 1.00 27.31 116 GLU H CA 1
ATOM 636 C C . GLU A 1 116 ? 14.706 60.378 2.449 1.00 26.29 116 GLU H C 1
ATOM 637 O O . GLU A 1 116 ? 14.215 59.522 3.156 1.00 28.03 116 GLU H O 1
ATOM 640 N N . ASP A 1 117 ? 14.018 61.485 2.138 1.00 23.88 117 ASP H N 1
ATOM 641 C CA . ASP A 1 117 ? 12.646 61.681 2.575 1.00 20.32 117 ASP H CA 1
ATOM 642 C C . ASP A 1 117 ? 11.663 61.218 1.506 1.00 21.18 117 ASP H C 1
ATOM 643 O O . ASP A 1 117 ? 10.463 61.328 1.725 1.00 20.60 117 ASP H O 1
ATOM 648 N N . SER A 1 118 ? 12.120 60.777 0.319 1.00 22.06 118 SER H N 1
ATOM 649 C CA . SER A 1 118 ? 11.220 60.109 -0.624 1.00 19.72 118 SER H CA 1
ATOM 650 C C . SER A 1 118 ? 10.556 58.900 0.041 1.00 23.15 118 SER H C 1
ATOM 651 O O . SER A 1 118 ? 11.247 58.056 0.618 1.00 23.78 118 SER H O 1
ATOM 654 N N . ALA A 1 119 ? 9.222 58.795 -0.055 1.00 18.11 119 ALA H N 1
ATOM 655 C CA . ALA A 1 119 ? 8.546 57.712 0.668 1.00 18.68 119 ALA H CA 1
ATOM 656 C C . ALA A 1 119 ? 7.078 57.757 0.287 1.00 19.06 119 ALA H C 1
ATOM 657 O O . ALA A 1 119 ? 6.585 58.789 -0.200 1.00 18.96 119 ALA H O 1
ATOM 659 N N . THR A 1 120 ? 6.349 56.705 0.684 1.00 18.86 120 THR H N 1
ATOM 660 C CA . THR A 1 120 ? 4.915 56.784 0.812 1.00 18.51 120 THR H CA 1
ATOM 661 C C . THR A 1 120 ? 4.587 57.318 2.185 1.00 19.16 120 THR H C 1
ATOM 662 O O . THR A 1 120 ? 5.027 56.774 3.167 1.00 18.40 120 THR H O 1
ATOM 666 N N . TYR A 1 121 ? 3.737 58.359 2.246 1.00 17.30 121 TYR H N 1
ATOM 667 C CA . TYR A 1 121 ? 3.327 58.999 3.498 1.00 16.86 121 TYR H CA 1
ATOM 668 C C . TYR A 1 121 ? 1.865 58.631 3.763 1.00 17.11 121 TYR H C 1
ATOM 669 O O . TYR A 1 121 ? 1.010 58.832 2.901 1.00 20.04 121 TYR H O 1
ATOM 678 N N . PHE A 1 122 ? 1.611 58.072 4.953 1.00 16.97 122 PHE H N 1
ATOM 679 C CA . PHE A 1 122 ? 0.277 57.678 5.376 1.00 17.89 122 PHE H CA 1
ATOM 680 C C . PHE A 1 122 ? -0.165 58.535 6.550 1.00 19.14 122 PHE H C 1
ATOM 681 O O . PHE A 1 122 ? 0.604 58.803 7.469 1.00 18.96 122 PHE H O 1
ATOM 689 N N A CYS A 1 123 ? -1.400 59.042 6.516 0.50 18.93 123 CYS H N 1
ATOM 690 N N B CYS A 1 123 ? -1.427 58.960 6.447 0.50 19.55 123 CYS H N 1
ATOM 691 C CA A CYS A 1 123 ? -1.966 59.473 7.771 0.50 19.31 123 CYS H CA 1
ATOM 692 C CA B CYS A 1 123 ? -2.211 59.466 7.544 0.50 20.16 123 CYS H CA 1
ATOM 693 C C A CYS A 1 123 ? -2.843 58.348 8.308 0.50 19.88 123 CYS H C 1
ATOM 694 C C B CYS A 1 123 ? -2.851 58.296 8.296 0.50 20.06 123 CYS H C 1
ATOM 695 O O A CYS A 1 123 ? -3.197 57.412 7.597 0.50 20.36 123 CYS H O 1
ATOM 696 O O B CYS A 1 123 ? -3.093 57.263 7.691 0.50 18.93 123 CYS H O 1
ATOM 701 N N . ALA A 1 124 ? -3.156 58.465 9.586 1.00 20.12 124 ALA H N 1
ATOM 702 C CA . ALA A 1 124 ? -3.720 57.379 10.362 1.00 21.00 124 ALA H CA 1
ATOM 703 C C . ALA A 1 124 ? -4.367 57.915 11.622 1.00 20.24 124 ALA H C 1
ATOM 704 O O . ALA A 1 124 ? -3.904 58.924 12.176 1.00 21.15 124 ALA H O 1
ATOM 706 N N . THR A 1 125 ? -5.411 57.206 12.075 1.00 20.91 125 THR H N 1
ATOM 707 C CA . THR A 1 125 ? -5.929 57.415 13.408 1.00 20.04 125 THR H CA 1
ATOM 708 C C . THR A 1 125 ? -5.076 56.556 14.329 1.00 21.26 125 THR H C 1
ATOM 709 O O . THR A 1 125 ? -4.693 55.438 13.950 1.00 21.52 125 THR H O 1
ATOM 713 N N . VAL A 1 126 ? -4.785 57.095 15.491 1.00 19.93 126 VAL H N 1
ATOM 714 C CA . VAL A 1 126 ? -3.842 56.542 16.432 1.00 18.84 126 VAL H CA 1
ATOM 715 C C . VAL A 1 126 ? -4.519 56.530 17.802 1.00 22.23 126 VAL H C 1
ATOM 716 O O . VAL A 1 126 ? -4.972 57.540 18.331 1.00 21.74 126 VAL H O 1
ATOM 720 N N . HIS A 1 127 ? -4.544 55.345 18.414 1.00 21.00 127 HIS H N 1
ATOM 721 C CA . HIS A 1 127 ? -4.927 55.227 19.792 1.00 20.94 127 HIS H CA 1
ATOM 722 C C . HIS A 1 127 ? -3.740 55.573 20.671 1.00 23.55 127 HIS H C 1
ATOM 723 O O . HIS A 1 127 ? -2.693 54.962 20.542 1.00 22.83 127 HIS H O 1
ATOM 730 N N . GLN A 1 128 ? -3.902 56.561 21.556 1.00 21.26 128 GLN H N 1
ATOM 731 C CA . GLN A 1 128 ? -2.871 56.991 22.469 1.00 20.62 128 GLN H CA 1
ATOM 732 C C . GLN A 1 128 ? -3.533 57.120 23.833 1.00 26.86 128 GLN H C 1
ATOM 733 O O . GLN A 1 128 ? -4.441 57.926 23.992 1.00 24.33 128 GLN H O 1
ATOM 739 N N . GLU A 1 129 ? -3.107 56.318 24.805 1.00 23.92 129 GLU H N 1
ATOM 740 C CA . GLU A 1 129 ? -3.861 56.214 26.049 1.00 24.67 129 GLU H CA 1
ATOM 741 C C . GLU A 1 129 ? -2.945 55.849 27.193 1.00 29.26 129 GLU H C 1
ATOM 742 O O . GLU A 1 129 ? -2.218 54.880 27.084 1.00 28.16 129 GLU H O 1
ATOM 748 N N . THR A 1 130 ? -2.980 56.656 28.244 1.00 26.38 130 THR H N 1
ATOM 749 C CA . THR A 1 130 ? -2.383 56.277 29.506 1.00 27.38 130 THR H CA 1
ATOM 750 C C . THR A 1 130 ? -3.395 55.445 30.284 1.00 29.17 130 THR H C 1
ATOM 751 O O . THR A 1 130 ? -4.469 55.918 30.597 1.00 29.09 130 THR H O 1
ATOM 755 N N . HIS A 1 131 ? -3.032 54.176 30.567 1.00 24.90 131 HIS H N 1
ATOM 756 C CA . HIS A 1 131 ? -3.885 53.250 31.300 1.00 30.56 131 HIS H CA 1
ATOM 757 C C . HIS A 1 131 ? -3.478 53.292 32.774 1.00 27.91 131 HIS H C 1
ATOM 758 O O . HIS A 1 131 ? -2.314 53.523 33.100 1.00 28.11 131 HIS H O 1
ATOM 765 N N . GLN A 1 132 ? -4.461 53.135 33.650 1.00 32.38 132 GLN H N 1
ATOM 766 C CA . GLN A 1 132 ? -4.231 52.837 35.054 1.00 34.09 132 GLN H CA 1
ATOM 767 C C . GLN A 1 132 ? -4.309 51.328 35.194 1.00 34.98 132 GLN H C 1
ATOM 768 O O . GLN A 1 132 ? -5.357 50.734 34.898 1.00 39.40 132 GLN H O 1
ATOM 774 N N . THR A 1 133 ? -3.163 50.760 35.578 1.00 31.40 133 THR H N 1
ATOM 775 C CA . THR A 1 133 ? -2.984 49.324 35.713 1.00 33.42 133 THR H CA 1
ATOM 776 C C . THR A 1 133 ? -2.805 48.961 37.185 1.00 34.32 133 THR H C 1
ATOM 777 O O . THR A 1 133 ? -2.009 49.588 37.882 1.00 31.34 133 THR H O 1
ATOM 781 N N . CYS A 1 134 ? -3.501 47.894 37.613 1.00 34.67 134 CYS H N 1
ATOM 782 C CA . CYS A 1 134 ? -3.289 47.295 38.916 1.00 32.67 134 CYS H CA 1
ATOM 783 C C . CYS A 1 134 ? -2.388 46.074 38.792 1.00 33.66 134 CYS H C 1
ATOM 784 O O . CYS A 1 134 ? -2.443 45.359 37.789 1.00 34.77 134 CYS H O 1
ATOM 787 N N . PRO A 1 135 ? -1.599 45.755 39.839 1.00 31.31 135 PRO H N 1
ATOM 788 C CA . PRO A 1 135 ? -0.836 44.510 39.862 1.00 34.25 135 PRO H CA 1
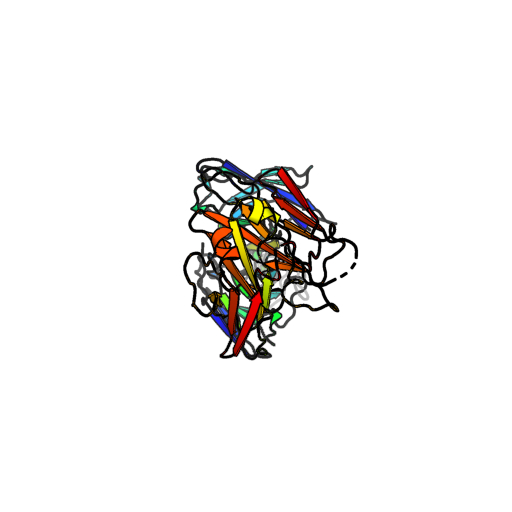ATOM 789 C C . PRO A 1 135 ? -1.728 43.267 39.866 1.00 32.60 135 PRO H C 1
ATOM 790 O O . PRO A 1 135 ? -2.923 43.309 40.172 1.00 28.12 135 PRO H O 1
ATOM 794 N N . ASP A 1 136 ? -1.107 42.155 39.467 1.00 32.71 136 ASP H N 1
ATOM 795 C CA . ASP A 1 136 ? -1.667 40.816 39.604 1.00 37.66 136 ASP H CA 1
ATOM 796 C C . ASP A 1 136 ? -2.335 40.643 40.965 1.00 30.57 136 ASP H C 1
ATOM 797 O O . ASP A 1 136 ? -1.776 40.957 41.987 1.00 30.76 136 ASP H O 1
ATOM 799 N N . GLY A 1 137 ? -3.545 40.102 40.957 1.00 33.98 137 GLY H N 1
ATOM 800 C CA . GLY A 1 137 ? -4.257 39.779 42.174 1.00 30.55 137 GLY H CA 1
ATOM 801 C C . GLY A 1 137 ? -5.097 40.913 42.754 1.00 28.40 137 GLY H C 1
ATOM 802 O O . GLY A 1 137 ? -5.844 40.679 43.693 1.00 27.68 137 GLY H O 1
ATOM 803 N N . TYR A 1 138 ? -4.952 42.135 42.217 1.00 28.26 138 TYR H N 1
ATOM 804 C CA . TYR A 1 138 ? -5.689 43.263 42.770 1.00 25.11 138 TYR H CA 1
ATOM 805 C C . TYR A 1 138 ? -6.966 43.556 41.966 1.00 27.36 138 TYR H C 1
ATOM 806 O O . TYR A 1 138 ? -6.994 43.408 40.743 1.00 32.96 138 TYR H O 1
ATOM 815 N N . ASN A 1 139 ? -8.007 43.944 42.702 1.00 28.50 139 ASN H N 1
ATOM 816 C CA . ASN A 1 139 ? -9.297 44.398 42.189 1.00 29.29 139 ASN H CA 1
ATOM 817 C C . ASN A 1 139 ? -9.342 45.917 42.016 1.00 29.53 139 ASN H C 1
ATOM 818 O O . ASN A 1 139 ? -8.634 46.645 42.721 1.00 28.82 139 ASN H O 1
ATOM 823 N N . SER A 1 140 ? -10.210 46.405 41.123 1.00 35.20 140 SER H N 1
ATOM 824 C CA . SER A 1 140 ? -10.349 47.852 40.941 1.00 35.42 140 SER H CA 1
ATOM 825 C C . SER A 1 140 ? -11.805 48.335 41.000 1.00 41.52 140 SER H C 1
ATOM 826 O O . SER A 1 140 ? -12.059 49.548 40.996 1.00 47.12 140 SER H O 1
ATOM 829 N N . GLY A 1 141 ? -12.782 47.426 41.022 1.00 39.26 141 GLY H N 1
ATOM 830 C CA . GLY A 1 141 ? -14.169 47.881 40.973 1.00 42.98 141 GLY H CA 1
ATOM 831 C C . GLY A 1 141 ? -14.632 48.402 42.334 1.00 46.01 141 GLY H C 1
ATOM 832 O O . GLY A 1 141 ? -13.831 48.494 43.264 1.00 41.59 141 GLY H O 1
ATOM 833 N N . ASP A 1 142 ? -15.937 48.687 42.457 1.00 42.36 142 ASP H N 1
ATOM 834 C CA . ASP A 1 142 ? -16.519 49.058 43.735 1.00 41.22 142 ASP H CA 1
ATOM 835 C C . ASP A 1 142 ? -17.371 47.918 44.303 1.00 40.79 142 ASP H C 1
ATOM 836 O O . ASP A 1 142 ? -18.181 48.143 45.188 1.00 39.22 142 ASP H O 1
ATOM 837 N N . ASP A 1 143 ? -17.212 46.690 43.791 1.00 41.17 143 ASP H N 1
ATOM 838 C CA . ASP A 1 143 ? -17.778 45.528 44.455 1.00 38.88 143 ASP H CA 1
ATOM 839 C C . ASP A 1 143 ? -16.720 45.000 45.417 1.00 33.76 143 ASP H C 1
ATOM 840 O O . ASP A 1 143 ? -15.829 44.279 45.000 1.00 36.35 143 ASP H O 1
ATOM 845 N N . CYS A 1 144 ? -16.851 45.315 46.702 1.00 33.11 144 CYS H N 1
ATOM 846 C CA . CYS A 1 144 ? -15.777 45.125 47.673 1.00 32.00 144 CYS H CA 1
ATOM 847 C C . CYS A 1 144 ? -15.723 43.679 48.183 1.00 34.64 144 CYS H C 1
ATOM 848 O O . CYS A 1 144 ? -14.732 43.271 48.829 1.00 31.41 144 CYS H O 1
ATOM 851 N N . GLY A 1 145 ? -16.807 42.906 47.907 1.00 34.81 145 GLY H N 1
ATOM 852 C CA . GLY A 1 145 ? -16.933 41.541 48.390 1.00 34.99 145 GLY H CA 1
ATOM 853 C C . GLY A 1 145 ? -17.920 41.463 49.552 1.00 35.25 145 GLY H C 1
ATOM 854 O O . GLY A 1 145 ? -18.297 42.523 50.102 1.00 32.00 145 GLY H O 1
ATOM 855 N N . ARG A 1 146 ? -18.328 40.225 49.905 1.00 30.84 146 ARG H N 1
ATOM 856 C CA . ARG A 1 146 ? -19.439 40.020 50.839 1.00 33.30 146 ARG H CA 1
ATOM 857 C C . ARG A 1 146 ? -19.107 40.633 52.200 1.00 32.10 146 ARG H C 1
ATOM 858 O O . ARG A 1 146 ? -18.081 40.326 52.777 1.00 29.58 146 ARG H O 1
ATOM 866 N N . GLY A 1 147 ? -19.993 41.498 52.705 1.00 33.09 147 GLY H N 1
ATOM 867 C CA . GLY A 1 147 ? -19.884 42.100 54.027 1.00 31.82 147 GLY H CA 1
ATOM 868 C C . GLY A 1 147 ? -18.849 43.222 54.102 1.00 32.80 147 GLY H C 1
ATOM 869 O O . GLY A 1 147 ? -18.489 43.617 55.208 1.00 35.27 147 GLY H O 1
ATOM 870 N N . ASN A 1 148 ? -18.327 43.690 52.948 1.00 31.88 148 ASN H N 1
ATOM 871 C CA . ASN A 1 148 ? -17.234 44.659 52.950 1.00 30.48 148 ASN H CA 1
ATOM 872 C C . ASN A 1 148 ? -17.728 46.000 52.425 1.00 33.95 148 ASN H C 1
ATOM 873 O O . ASN A 1 148 ? -18.687 46.056 51.653 1.00 32.75 148 ASN H O 1
ATOM 878 N N . TRP A 1 149 ? -17.079 47.075 52.850 1.00 30.44 149 TRP H N 1
ATOM 879 C CA . TRP A 1 149 ? -17.326 48.390 52.246 1.00 34.37 149 TRP H CA 1
ATOM 880 C C . TRP A 1 149 ? -16.067 49.261 52.272 1.00 33.02 149 TRP H C 1
ATOM 881 O O . TRP A 1 149 ? -15.053 48.811 52.788 1.00 30.70 149 TRP H O 1
ATOM 892 N N . ASP A 1 150 ? -16.119 50.466 51.659 1.00 34.98 150 ASP H N 1
ATOM 893 C CA . ASP A 1 150 ? -15.050 51.455 51.712 1.00 38.27 150 ASP H CA 1
ATOM 894 C C . ASP A 1 150 ? -13.856 51.077 50.817 1.00 34.60 150 ASP H C 1
ATOM 895 O O . ASP A 1 150 ? -12.766 51.602 51.055 1.00 34.01 150 ASP H O 1
ATOM 900 N N . CYS A 1 151 ? -14.044 50.214 49.789 1.00 30.64 151 CYS H N 1
ATOM 901 C CA . CYS A 1 151 ? -12.984 49.899 48.828 1.00 30.92 151 CYS H CA 1
ATOM 902 C C . CYS A 1 151 ? -12.955 50.896 47.668 1.00 32.80 151 CYS H C 1
ATOM 903 O O . CYS A 1 151 ? -11.951 50.940 46.950 1.00 36.05 151 CYS H O 1
ATOM 906 N N . GLY A 1 152 ? -14.059 51.667 47.487 1.00 33.75 152 GLY H N 1
ATOM 907 C CA . GLY A 1 152 ? -14.270 52.479 46.286 1.00 36.65 152 GLY H CA 1
ATOM 908 C C . GLY A 1 152 ? -13.209 53.562 46.020 1.00 41.49 152 GLY H C 1
ATOM 909 O O . GLY A 1 152 ? -12.941 53.839 44.843 1.00 43.52 152 GLY H O 1
ATOM 910 N N . THR A 1 153 ? -12.582 54.144 47.066 1.00 41.23 153 THR H N 1
ATOM 911 C CA . THR A 1 153 ? -11.623 55.240 46.862 1.00 41.02 153 THR H CA 1
ATOM 912 C C . THR A 1 153 ? -10.185 54.746 46.669 1.00 39.31 153 THR H C 1
ATOM 913 O O . THR A 1 153 ? -9.267 55.538 46.451 1.00 45.36 153 THR H O 1
ATOM 917 N N . LEU A 1 154 ? -10.000 53.429 46.706 1.00 32.63 154 LEU H N 1
ATOM 918 C CA . LEU A 1 154 ? -8.703 52.827 46.448 1.00 30.37 154 LEU H CA 1
ATOM 919 C C . LEU A 1 154 ? -8.544 52.558 44.951 1.00 28.37 154 LEU H C 1
ATOM 920 O O . LEU A 1 154 ? -9.475 52.073 44.343 1.00 36.23 154 LEU H O 1
ATOM 925 N N . ASP A 1 155 ? -7.364 52.821 44.349 1.00 25.54 155 ASP H N 1
ATOM 926 C CA . ASP A 1 155 ? -7.172 52.469 42.930 1.00 30.05 155 ASP H CA 1
ATOM 927 C C . ASP A 1 155 ? -7.268 50.947 42.698 1.00 30.68 155 ASP H C 1
ATOM 928 O O . ASP A 1 155 ? -7.941 50.460 41.794 1.00 31.18 155 ASP H O 1
ATOM 933 N N . CYS A 1 156 ? -6.508 50.229 43.513 1.00 27.73 156 CYS H N 1
ATOM 934 C CA . CYS A 1 156 ? -6.236 48.807 43.414 1.00 26.13 156 CYS H CA 1
ATOM 935 C C . CYS A 1 156 ? -6.254 48.223 44.812 1.00 28.59 156 CYS H C 1
ATOM 936 O O . CYS A 1 156 ? -5.547 48.738 45.691 1.00 27.01 156 CYS H O 1
ATOM 939 N N . TRP A 1 157 ? -7.073 47.182 45.029 1.00 25.12 157 TRP H N 1
ATOM 940 C CA . TRP A 1 157 ? -7.268 46.714 46.394 1.00 28.00 157 TRP H CA 1
ATOM 941 C C . TRP A 1 157 ? -7.514 45.206 46.424 1.00 26.08 157 TRP H C 1
ATOM 942 O O . TRP A 1 157 ? -7.891 44.581 45.406 1.00 26.38 157 TRP H O 1
ATOM 953 N N . ARG A 1 158 ? -7.252 44.640 47.609 1.00 22.57 158 ARG H N 1
ATOM 954 C CA . ARG A 1 158 ? -7.603 43.255 47.966 1.00 22.60 158 ARG H CA 1
ATOM 955 C C . ARG A 1 158 ? -8.078 43.301 49.411 1.00 25.84 158 ARG H C 1
ATOM 956 O O . ARG A 1 158 ? -7.567 44.095 50.232 1.00 24.05 158 ARG H O 1
ATOM 964 N N . CYS A 1 159 ? -9.062 42.459 49.728 1.00 26.04 159 CYS H N 1
ATOM 965 C CA . CYS A 1 159 ? -9.421 42.220 51.109 1.00 24.93 159 CYS H CA 1
ATOM 966 C C . CYS A 1 159 ? -8.844 40.865 51.515 1.00 26.46 159 CYS H C 1
ATOM 967 O O . CYS A 1 159 ? -9.523 39.849 51.376 1.00 26.24 159 CYS H O 1
ATOM 970 N N . ASP A 1 160 ? -7.584 40.860 51.984 1.00 24.83 160 ASP H N 1
ATOM 971 C CA . ASP A 1 160 ? -6.841 39.610 52.080 1.00 26.22 160 ASP H CA 1
ATOM 972 C C . ASP A 1 160 ? -6.281 39.383 53.484 1.00 28.29 160 ASP H C 1
ATOM 973 O O . ASP A 1 160 ? -5.501 38.436 53.655 1.00 26.57 160 ASP H O 1
ATOM 978 N N . TRP A 1 161 ? -6.641 40.235 54.482 1.00 23.45 161 TRP H N 1
ATOM 979 C CA . TRP A 1 161 ? -6.042 40.092 55.802 1.00 26.07 161 TRP H CA 1
ATOM 980 C C . TRP A 1 161 ? -6.633 38.889 56.529 1.00 29.71 161 TRP H C 1
ATOM 981 O O . TRP A 1 161 ? -6.006 38.377 57.436 1.00 30.97 161 TRP H O 1
ATOM 992 N N . GLY A 1 162 ? -7.870 38.520 56.198 1.00 29.06 162 GLY H N 1
ATOM 993 C CA . GLY A 1 162 ? -8.510 37.399 56.870 1.00 27.84 162 GLY H CA 1
ATOM 994 C C . GLY A 1 162 ? -10.014 37.554 57.097 1.00 32.33 162 GLY H C 1
ATOM 995 O O . GLY A 1 162 ? -10.776 36.583 56.998 1.00 37.67 162 GLY H O 1
ATOM 996 N N . GLY A 1 163 ? -10.400 38.751 57.525 1.00 29.04 163 GLY H N 1
ATOM 997 C CA . GLY A 1 163 ? -11.780 38.999 57.853 1.00 29.79 163 GLY H CA 1
ATOM 998 C C . GLY A 1 163 ? -12.386 40.047 56.932 1.00 28.02 163 GLY H C 1
ATOM 999 O O . GLY A 1 163 ? -11.894 40.244 55.825 1.00 27.40 163 GLY H O 1
ATOM 1000 N N . PHE A 1 164 ? -13.464 40.696 57.403 1.00 31.00 164 PHE H N 1
ATOM 1001 C CA . PHE A 1 164 ? -14.098 41.728 56.601 1.00 29.95 164 PHE H CA 1
ATOM 1002 C C . PHE A 1 164 ? -13.196 42.972 56.518 1.00 30.38 164 PHE H C 1
ATOM 1003 O O . PHE A 1 164 ? -12.400 43.280 57.422 1.00 28.54 164 PHE H O 1
ATOM 1011 N N . CYS A 1 165 ? -13.353 43.690 55.401 1.00 31.04 165 CYS H N 1
ATOM 1012 C CA . CYS A 1 165 ? -12.734 44.992 55.214 1.00 29.41 165 CYS H CA 1
ATOM 1013 C C . CYS A 1 165 ? -13.832 46.044 55.195 1.00 31.36 165 CYS H C 1
ATOM 1014 O O . CYS A 1 165 ? -14.709 45.959 54.341 1.00 29.75 165 CYS H O 1
ATOM 1017 N N . ARG A 1 166 ? -13.809 46.976 56.174 1.00 31.63 166 ARG H N 1
ATOM 1018 C CA . ARG A 1 166 ? -14.923 47.882 56.418 1.00 32.88 166 ARG H CA 1
ATOM 1019 C C . ARG A 1 166 ? -14.423 49.319 56.598 1.00 34.32 166 ARG H C 1
ATOM 1020 O O . ARG A 1 166 ? -15.100 50.177 57.150 1.00 37.93 166 ARG H O 1
ATOM 1028 N N . ALA A 1 167 ? -13.194 49.534 56.149 1.00 30.48 167 ALA H N 1
ATOM 1029 C CA . ALA A 1 167 ? -12.487 50.804 56.145 1.00 33.15 167 ALA H CA 1
ATOM 1030 C C . ALA A 1 167 ? -11.426 50.691 55.064 1.00 30.61 167 ALA H C 1
ATOM 1031 O O . ALA A 1 167 ? -10.928 49.580 54.800 1.00 30.98 167 ALA H O 1
ATOM 1033 N N . SER A 1 168 ? -11.022 51.834 54.499 1.00 29.32 168 SER H N 1
ATOM 1034 C CA . SER A 1 168 ? -10.022 51.815 53.449 1.00 29.71 168 SER H CA 1
ATOM 1035 C C . SER A 1 168 ? -8.713 51.197 53.946 1.00 29.89 168 SER H C 1
ATOM 1036 O O . SER A 1 168 ? -8.038 50.515 53.179 1.00 27.73 168 SER H O 1
ATOM 1039 N N . THR A 1 169 ? -8.384 51.411 55.232 1.00 27.21 169 THR H N 1
ATOM 1040 C CA . THR A 1 169 ? -7.161 50.920 55.840 1.00 29.16 169 THR H CA 1
ATOM 1041 C C . THR A 1 169 ? -7.223 49.420 56.166 1.00 28.81 169 THR H C 1
ATOM 1042 O O . THR A 1 169 ? -6.239 48.894 56.627 1.00 26.45 169 THR H O 1
ATOM 1046 N N . ASP A 1 170 ? -8.333 48.729 55.883 1.00 25.59 170 ASP H N 1
ATOM 1047 C CA . ASP A 1 170 ? -8.426 47.274 56.082 1.00 24.99 170 ASP H CA 1
ATOM 1048 C C . ASP A 1 170 ? -7.978 46.467 54.862 1.00 25.63 170 ASP H C 1
ATOM 1049 O O . ASP A 1 170 ? -7.665 45.272 54.996 1.00 24.75 170 ASP H O 1
ATOM 1054 N N . TYR A 1 171 ? -7.916 47.130 53.699 1.00 23.40 171 TYR H N 1
ATOM 1055 C CA . TYR A 1 171 ? -7.525 46.545 52.417 1.00 23.44 171 TYR H CA 1
ATOM 1056 C C . TYR A 1 171 ? -6.022 46.634 52.191 1.00 25.95 171 TYR H C 1
ATOM 1057 O O . TYR A 1 171 ? -5.349 47.542 52.652 1.00 25.75 171 TYR H O 1
ATOM 1066 N N . ARG A 1 172 ? -5.493 45.649 51.473 1.00 22.73 172 ARG H N 1
ATOM 1067 C CA . ARG A 1 172 ? -4.216 45.830 50.823 1.00 22.92 172 ARG H CA 1
ATOM 1068 C C . ARG A 1 172 ? -4.485 46.730 49.631 1.00 26.98 172 ARG H C 1
ATOM 1069 O O . ARG A 1 172 ? -5.470 46.503 48.938 1.00 25.61 172 ARG H O 1
ATOM 1077 N N . SER A 1 173 ? -3.665 47.769 49.463 1.00 25.63 173 SER H N 1
ATOM 1078 C CA . SER A 1 173 ? -3.928 48.751 48.420 1.00 26.06 173 SER H CA 1
ATOM 1079 C C . SER A 1 173 ? -2.619 49.311 47.867 1.00 27.47 173 SER H C 1
ATOM 1080 O O . SER A 1 173 ? -1.577 49.291 48.524 1.00 26.22 173 SER H O 1
ATOM 1083 N N . VAL A 1 174 ? -2.703 49.758 46.605 1.00 25.03 174 VAL H N 1
ATOM 1084 C CA . VAL A 1 174 ? -1.598 50.431 45.964 1.00 29.79 174 VAL H CA 1
ATOM 1085 C C . VAL A 1 174 ? -2.217 51.367 44.940 1.00 30.72 174 VAL H C 1
ATOM 1086 O O . VAL A 1 174 ? -3.275 51.097 44.366 1.00 25.92 174 VAL H O 1
ATOM 1090 N N . THR A 1 175 ? -1.530 52.480 44.739 1.00 28.25 175 THR H N 1
ATOM 1091 C CA A THR A 1 175 ? -1.845 53.372 43.642 0.50 28.77 175 THR H CA 1
ATOM 1092 C CA B THR A 1 175 ? -1.846 53.369 43.638 0.50 30.18 175 THR H CA 1
ATOM 1093 C C . THR A 1 175 ? -1.619 52.646 42.316 1.00 29.56 175 THR H C 1
ATOM 1094 O O . THR A 1 175 ? -0.628 51.929 42.166 1.00 29.48 175 THR H O 1
ATOM 1101 N N . ALA A 1 176 ? -2.533 52.882 41.338 1.00 27.42 176 ALA H N 1
ATOM 1102 C CA . ALA A 1 176 ? -2.400 52.295 40.015 1.00 27.91 176 ALA H CA 1
ATOM 1103 C C . ALA A 1 176 ? -1.093 52.768 39.377 1.00 30.83 176 ALA H C 1
ATOM 1104 O O . ALA A 1 176 ? -0.646 53.874 39.646 1.00 29.84 176 ALA H O 1
ATOM 1106 N N . THR A 1 177 ? -0.454 51.895 38.588 1.00 30.32 177 THR H N 1
ATOM 1107 C CA . THR A 1 177 ? 0.659 52.279 37.744 1.00 29.86 177 THR H CA 1
ATOM 1108 C C . THR A 1 177 ? 0.149 52.750 36.388 1.00 29.45 177 THR H C 1
ATOM 1109 O O . THR A 1 177 ? -0.737 52.147 35.806 1.00 33.63 177 THR H O 1
ATOM 1113 N N . TYR A 1 178 ? 0.736 53.843 35.880 1.00 27.23 178 TYR H N 1
ATOM 1114 C CA . TYR A 1 178 ? 0.420 54.320 34.552 1.00 26.85 178 TYR H CA 1
ATOM 1115 C C . TYR A 1 178 ? 1.218 53.526 33.524 1.00 28.21 178 TYR H C 1
ATOM 1116 O O . TYR A 1 178 ? 2.426 53.326 33.707 1.00 28.46 178 TYR H O 1
ATOM 1125 N N . THR A 1 179 ? 0.521 53.032 32.492 1.00 27.83 179 THR H N 1
ATOM 1126 C CA . THR A 1 179 ? 1.148 52.317 31.392 1.00 26.43 179 THR H CA 1
ATOM 1127 C C . THR A 1 179 ? 0.600 52.902 30.096 1.00 28.55 179 THR H C 1
ATOM 1128 O O . THR A 1 179 ? -0.597 53.170 30.010 1.00 33.95 179 THR H O 1
ATOM 1132 N N . TYR A 1 180 ? 1.488 53.176 29.137 1.00 26.95 180 TYR H N 1
ATOM 1133 C CA . TYR A 1 180 ? 1.153 53.968 27.954 1.00 26.28 180 TYR H CA 1
ATOM 1134 C C . TYR A 1 180 ? 1.007 53.061 26.724 1.00 26.03 180 TYR H C 1
ATOM 1135 O O . TYR A 1 180 ? 1.885 52.253 26.439 1.00 27.00 180 TYR H O 1
ATOM 1144 N N . GLU A 1 181 ? -0.150 53.165 26.066 1.00 22.40 181 GLU H N 1
ATOM 1145 C CA . GLU A 1 181 ? -0.466 52.437 24.858 1.00 23.01 181 GLU H CA 1
ATOM 1146 C C . GLU A 1 181 ? -0.529 53.357 23.634 1.00 24.41 181 GLU H C 1
ATOM 1147 O O . GLU A 1 181 ? -1.140 54.415 23.676 1.00 22.42 181 GLU H O 1
ATOM 1153 N N . TRP A 1 182 ? 0.126 52.920 22.559 1.00 20.12 182 TRP H N 1
ATOM 1154 C CA . TRP A 1 182 ? 0.073 53.487 21.224 1.00 19.90 182 TRP H CA 1
ATOM 1155 C C . TRP A 1 182 ? -0.243 52.342 20.269 1.00 20.87 182 TRP H C 1
ATOM 1156 O O . TRP A 1 182 ? 0.228 51.229 20.503 1.00 22.19 182 TRP H O 1
ATOM 1167 N N . TYR A 1 183 ? -1.127 52.579 19.318 1.00 18.39 183 TYR H N 1
ATOM 1168 C CA . TYR A 1 183 ? -1.227 51.754 18.132 1.00 18.68 183 TYR H CA 1
ATOM 1169 C C . TYR A 1 183 ? -1.961 52.526 17.063 1.00 20.88 183 TYR H C 1
ATOM 1170 O O . TYR A 1 183 ? -2.726 53.474 17.381 1.00 20.36 183 TYR H O 1
ATOM 1179 N N . ILE A 1 184 ? -1.751 52.097 15.829 1.00 20.09 184 ILE H N 1
ATOM 1180 C CA . ILE A 1 184 ? -2.489 52.663 14.707 1.00 20.41 184 ILE H CA 1
ATOM 1181 C C . ILE A 1 184 ? -3.783 51.914 14.461 1.00 21.86 184 ILE H C 1
ATOM 1182 O O . ILE A 1 184 ? -3.794 50.692 14.325 1.00 20.86 184 ILE H O 1
ATOM 1187 N N . ASP A 1 185 ? -4.887 52.667 14.435 1.00 20.96 185 ASP H N 1
ATOM 1188 C CA . ASP A 1 185 ? -6.207 52.067 14.267 1.00 21.82 185 ASP H CA 1
ATOM 1189 C C . ASP A 1 185 ? -6.579 51.902 12.804 1.00 22.45 185 ASP H C 1
ATOM 1190 O O . ASP A 1 185 ? -6.701 50.771 12.332 1.00 23.32 185 ASP H O 1
ATOM 1195 N N . THR A 1 186 ? -6.711 53.030 12.083 1.00 23.46 186 THR H N 1
ATOM 1196 C CA . THR A 1 186 ? -7.106 53.042 10.683 1.00 21.78 186 THR H CA 1
ATOM 1197 C C . THR A 1 186 ? -6.042 53.791 9.904 1.00 20.26 186 THR H C 1
ATOM 1198 O O . THR A 1 186 ? -5.595 54.841 10.350 1.00 21.83 186 THR H O 1
ATOM 1202 N N . TRP A 1 187 ? -5.711 53.292 8.737 1.00 20.34 187 TRP H N 1
ATOM 1203 C CA . TRP A 1 187 ? -4.690 53.853 7.880 1.00 21.59 187 TRP H CA 1
ATOM 1204 C C . TRP A 1 187 ? -5.301 54.429 6.621 1.00 22.68 187 TRP H C 1
ATOM 1205 O O . TRP A 1 187 ? -6.242 53.866 6.084 1.00 24.78 187 TRP H O 1
ATOM 1216 N N . GLY A 1 188 ? -4.741 55.533 6.130 1.00 21.15 188 GLY H N 1
ATOM 1217 C CA . GLY A 1 188 ? -4.984 55.915 4.752 1.00 23.71 188 GLY H CA 1
ATOM 1218 C C . GLY A 1 188 ? -4.303 54.972 3.761 1.00 27.49 188 GLY H C 1
ATOM 1219 O O . GLY A 1 188 ? -3.429 54.171 4.150 1.00 26.72 188 GLY H O 1
ATOM 1220 N N . GLN A 1 189 ? -4.537 55.283 2.487 1.00 30.13 189 GLN H N 1
ATOM 1221 C CA . GLN A 1 189 ? -3.989 54.570 1.344 1.00 30.24 189 GLN H CA 1
ATOM 1222 C C . GLN A 1 189 ? -2.544 54.988 1.122 1.00 28.73 189 GLN H C 1
ATOM 1223 O O . GLN A 1 189 ? -1.775 54.241 0.582 1.00 31.39 189 GLN H O 1
ATOM 1225 N N . GLY A 1 190 ? -2.148 56.186 1.541 1.00 23.18 190 GLY H N 1
ATOM 1226 C CA . GLY A 1 190 ? -0.760 56.642 1.332 1.00 22.39 190 GLY H CA 1
ATOM 1227 C C . GLY A 1 190 ? -0.610 57.468 0.062 1.00 23.35 190 GLY H C 1
ATOM 1228 O O . GLY A 1 190 ? -1.353 57.292 -0.887 1.00 27.90 190 GLY H O 1
ATOM 1229 N N . LEU A 1 191 ? 0.240 58.494 0.167 1.00 21.57 191 LEU H N 1
ATOM 1230 C CA . LEU A 1 191 ? 0.572 59.368 -0.950 1.00 19.45 191 LEU H CA 1
ATOM 1231 C C . LEU A 1 191 ? 2.073 59.223 -1.222 1.00 19.71 191 LEU H C 1
ATOM 1232 O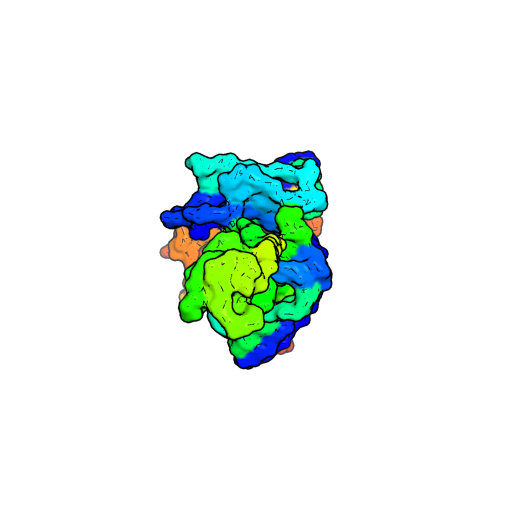 O . LEU A 1 191 ? 2.893 59.341 -0.309 1.00 19.45 191 LEU H O 1
ATOM 1237 N N . LEU A 1 192 ? 2.433 58.956 -2.484 1.00 19.73 192 LEU H N 1
ATOM 1238 C CA . LEU A 1 192 ? 3.829 58.865 -2.863 1.00 20.67 192 LEU H CA 1
ATOM 1239 C C . LEU A 1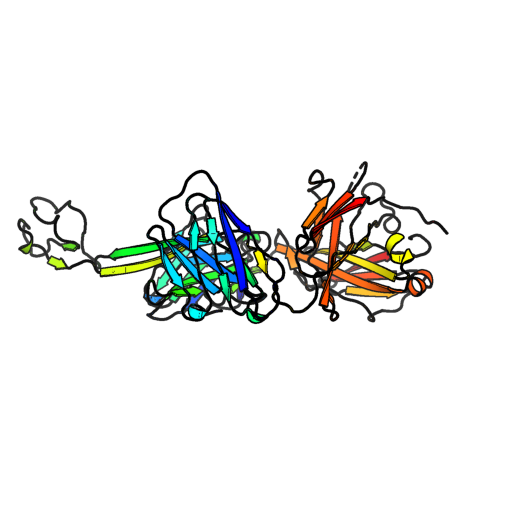 192 ? 4.407 60.270 -2.984 1.00 21.90 192 LEU H C 1
ATOM 1240 O O . LEU A 1 192 ? 3.836 61.100 -3.702 1.00 22.28 192 LEU H O 1
ATOM 1244 N N . VAL A 1 193 ? 5.572 60.475 -2.336 1.00 20.24 193 VAL H N 1
ATOM 1245 C CA . VAL A 1 193 ? 6.301 61.740 -2.387 1.00 20.77 193 VAL H CA 1
ATOM 1246 C C . VAL A 1 193 ? 7.721 61.415 -2.804 1.00 21.38 193 VAL H C 1
ATOM 1247 O O . VAL A 1 193 ? 8.393 60.657 -2.125 1.00 21.52 193 VAL H O 1
ATOM 1251 N N . THR A 1 194 ? 8.139 62.004 -3.924 1.00 20.06 194 THR H N 1
ATOM 1252 C CA . THR A 1 194 ? 9.494 61.894 -4.418 1.00 20.31 194 THR H CA 1
ATOM 1253 C C . THR A 1 194 ? 10.205 63.257 -4.225 1.00 22.23 194 THR H C 1
ATOM 1254 O O . THR A 1 194 ? 9.672 64.272 -4.632 1.00 20.50 194 THR H O 1
ATOM 1258 N N . VAL A 1 195 ? 11.373 63.246 -3.573 1.00 21.79 195 VAL H N 1
ATOM 1259 C CA . VAL A 1 195 ? 12.265 64.374 -3.403 1.00 20.42 195 VAL H CA 1
ATOM 1260 C C . VAL A 1 195 ? 13.415 64.207 -4.382 1.00 22.72 195 VAL H C 1
ATOM 1261 O O . VAL A 1 195 ? 14.238 63.308 -4.220 1.00 24.77 195 VAL H O 1
ATOM 1265 N N . SER A 1 196 ? 13.385 65.071 -5.395 1.00 22.74 196 SER H N 1
ATOM 1266 C CA . SER A 1 196 ? 14.293 65.001 -6.537 1.00 25.65 196 SER H CA 1
ATOM 1267 C C . SER A 1 196 ? 14.455 66.376 -7.171 1.00 28.47 196 SER H C 1
ATOM 1268 O O . SER A 1 196 ? 13.529 67.151 -7.155 1.00 26.74 196 SER H O 1
ATOM 1271 N N . SER A 1 197 ? 15.650 66.631 -7.706 1.00 28.91 197 SER H N 1
ATOM 1272 C CA . SER A 1 197 ? 15.922 67.817 -8.478 1.00 31.08 197 SER H CA 1
ATOM 1273 C C . SER A 1 197 ? 15.553 67.673 -9.956 1.00 32.69 197 SER H C 1
ATOM 1274 O O . SER A 1 197 ? 15.698 68.629 -10.711 1.00 31.72 197 SER H O 1
ATOM 1277 N N . ALA A 1 198 ? 15.041 66.517 -10.388 1.00 32.33 198 ALA H N 1
ATOM 1278 C CA . ALA A 1 198 ? 14.642 66.403 -11.786 1.00 34.16 198 ALA H CA 1
ATOM 1279 C C . ALA A 1 198 ? 13.307 67.124 -12.009 1.00 34.28 198 ALA H C 1
ATOM 1280 O O . ALA A 1 198 ? 12.565 67.329 -11.058 1.00 32.10 198 ALA H O 1
ATOM 1282 N N . SER A 1 199 ? 13.026 67.515 -13.260 1.00 30.65 199 SER H N 1
ATOM 1283 C CA . SER A 1 199 ? 11.802 68.213 -13.622 1.00 30.70 199 SER H CA 1
ATOM 1284 C C . SER A 1 199 ? 10.577 67.298 -13.791 1.00 31.47 199 SER H C 1
ATOM 1285 O O . SER A 1 199 ? 10.651 66.249 -14.419 1.00 42.02 199 SER H O 1
ATOM 1288 N N . THR A 1 200 ? 9.416 67.763 -13.309 1.00 31.38 200 THR H N 1
ATOM 1289 C CA . THR A 1 200 ? 8.092 67.253 -13.687 1.00 33.88 200 THR H CA 1
ATOM 1290 C C . THR A 1 200 ? 7.984 67.113 -15.209 1.00 35.61 200 THR H C 1
ATOM 1291 O O . THR A 1 200 ? 8.259 68.090 -15.902 1.00 38.61 200 THR H O 1
ATOM 1295 N N . THR A 1 201 ? 7.613 65.907 -15.697 1.00 37.80 201 THR H N 1
ATOM 1296 C CA . THR A 1 201 ? 7.519 65.623 -17.120 1.00 42.21 201 THR H CA 1
ATOM 1297 C C . THR A 1 201 ? 6.248 64.834 -17.402 1.00 36.84 201 THR H C 1
ATOM 1298 O O . THR A 1 201 ? 6.078 63.743 -16.868 1.00 31.79 201 THR H O 1
ATOM 1302 N N . ALA A 1 202 ? 5.349 65.412 -18.197 1.00 36.81 202 ALA H N 1
ATOM 1303 C CA . ALA A 1 202 ? 4.106 64.745 -18.499 1.00 34.82 202 ALA H CA 1
ATOM 1304 C C . ALA A 1 202 ? 4.386 63.544 -19.405 1.00 34.78 202 ALA H C 1
ATOM 1305 O O . ALA A 1 202 ? 5.302 63.529 -20.230 1.00 36.32 202 ALA H O 1
ATOM 1307 N N . PRO A 1 203 ? 3.581 62.479 -19.297 1.00 28.23 203 PRO H N 1
ATOM 1308 C CA . PRO A 1 203 ? 3.780 61.350 -20.196 1.00 27.93 203 PRO H CA 1
ATOM 1309 C C . PRO A 1 203 ? 3.321 61.597 -21.631 1.00 28.99 203 PRO H C 1
ATOM 1310 O O . PRO A 1 203 ? 2.375 62.365 -21.867 1.00 26.04 203 PRO H O 1
ATOM 1314 N N . LYS A 1 204 ? 3.981 60.883 -22.561 1.00 26.18 204 LYS H N 1
ATOM 1315 C CA . LYS A 1 204 ? 3.468 60.654 -23.905 1.00 23.80 204 LYS H CA 1
ATOM 1316 C C . LYS A 1 204 ? 2.648 59.355 -23.870 1.00 23.25 204 LYS H C 1
ATOM 1317 O O . LYS A 1 204 ? 3.159 58.318 -23.473 1.00 26.93 204 LYS H O 1
ATOM 1321 N N . VAL A 1 205 ? 1.396 59.408 -24.309 1.00 19.27 205 VAL H N 1
ATOM 1322 C CA . VAL A 1 205 ? 0.518 58.250 -24.257 1.00 19.06 205 VAL H CA 1
ATOM 1323 C C . VAL A 1 205 ? 0.288 57.716 -25.669 1.00 20.14 205 VAL H C 1
ATOM 1324 O O . VAL A 1 205 ? -0.122 58.434 -26.555 1.00 22.93 205 VAL H O 1
ATOM 1328 N N . TYR A 1 206 ? 0.628 56.431 -25.871 1.00 19.50 206 TYR H N 1
ATOM 1329 C CA . TYR A 1 206 ? 0.463 55.812 -27.168 1.00 19.69 206 TYR H CA 1
ATOM 1330 C C . TYR A 1 206 ? -0.499 54.632 -27.063 1.00 20.45 206 TYR H C 1
ATOM 1331 O O . TYR A 1 206 ? -0.459 53.888 -26.087 1.00 19.54 206 TYR H O 1
ATOM 1340 N N . PRO A 1 207 ? -1.364 54.462 -28.088 1.00 18.82 207 PRO H N 1
ATOM 1341 C CA . PRO A 1 207 ? -2.314 53.342 -28.119 1.00 20.47 207 PRO H CA 1
ATOM 1342 C C . PRO A 1 207 ? -1.618 52.059 -28.550 1.00 21.77 207 PRO H C 1
ATOM 1343 O O . PRO A 1 207 ? -0.796 52.096 -29.433 1.00 23.44 207 PRO H O 1
ATOM 1347 N N . LEU A 1 208 ? -1.991 50.965 -27.871 1.00 20.65 208 LEU H N 1
ATOM 1348 C CA . LEU A 1 208 ? -1.457 49.627 -28.137 1.00 20.61 208 LEU H CA 1
ATOM 1349 C C . LEU A 1 208 ? -2.573 48.713 -28.612 1.00 22.85 208 LEU H C 1
ATOM 1350 O O . LEU A 1 208 ? -3.693 48.713 -28.109 1.00 21.99 208 LEU H O 1
ATOM 1355 N N . SER A 1 209 ? -2.213 47.863 -29.556 1.00 20.70 209 SER H N 1
ATOM 1356 C CA . SER A 1 209 ? -3.146 46.815 -29.956 1.00 23.94 209 SER H CA 1
ATOM 1357 C C . SER A 1 209 ? -2.355 45.630 -30.468 1.00 27.42 209 SER H C 1
ATOM 1358 O O . SER A 1 209 ? -1.424 45.852 -31.233 1.00 28.43 209 SER H O 1
ATOM 1361 N N . SER A 1 210 ? -2.759 44.440 -30.018 1.00 26.88 210 SER H N 1
ATOM 1362 C CA . SER A 1 210 ? -2.068 43.180 -30.350 1.00 26.80 210 SER H CA 1
ATOM 1363 C C . SER A 1 210 ? -2.695 42.467 -31.534 1.00 31.43 210 SER H C 1
ATOM 1364 O O . SER A 1 210 ? -2.216 41.411 -31.951 1.00 33.28 210 SER H O 1
ATOM 1367 N N . CYS A 1 211 ? -3.781 42.990 -32.055 1.00 28.16 211 CYS H N 1
ATOM 1368 C CA A CYS A 1 211 ? -4.571 42.212 -33.000 0.50 29.34 211 CYS H CA 1
ATOM 1369 C CA B CYS A 1 211 ? -4.586 42.293 -33.031 0.50 30.63 211 CYS H CA 1
ATOM 1370 C C . CYS A 1 211 ? -3.781 41.936 -34.278 1.00 35.77 211 CYS H C 1
ATOM 1371 O O . CYS A 1 211 ? -3.905 40.831 -34.811 1.00 37.63 211 CYS H O 1
ATOM 1376 N N . CYS A 1 212 ? -2.935 42.876 -34.734 1.00 33.34 212 CYS H N 1
ATOM 1377 C CA . CYS A 1 212 ? -2.135 42.659 -35.937 1.00 34.98 212 CYS H CA 1
ATOM 1378 C C . CYS A 1 212 ? -1.163 41.497 -35.725 1.00 38.05 212 CYS H C 1
ATOM 1379 O O . CYS A 1 212 ? -0.665 40.930 -36.706 1.00 45.09 212 CYS H O 1
ATOM 1382 N N . GLY A 1 213 ? -0.934 41.111 -34.461 1.00 35.94 213 GLY H N 1
ATOM 1383 C CA . GLY A 1 213 ? -0.116 39.940 -34.137 1.00 39.25 213 GLY H CA 1
ATOM 1384 C C . GLY A 1 213 ? -0.861 38.646 -33.790 1.00 39.15 213 GLY H C 1
ATOM 1385 O O . GLY A 1 213 ? -0.442 37.607 -34.277 1.00 41.96 213 GLY H O 1
ATOM 1386 N N . ASP A 1 214 ? -1.935 38.637 -32.979 1.00 38.05 214 ASP H N 1
ATOM 1387 C CA . ASP A 1 214 ? -2.481 37.382 -32.441 1.00 41.67 214 ASP H CA 1
ATOM 1388 C C . ASP A 1 214 ? -3.678 36.881 -33.255 1.00 44.32 214 ASP H C 1
ATOM 1389 O O . ASP A 1 214 ? -4.109 35.717 -33.080 1.00 44.43 214 ASP H O 1
ATOM 1394 N N . LYS A 1 215 ? -4.180 37.719 -34.175 1.00 37.90 215 LYS H N 1
ATOM 1395 C CA . LYS A 1 215 ? -5.191 37.273 -35.149 1.00 36.95 215 LYS H CA 1
ATOM 1396 C C . LYS A 1 215 ? -6.483 36.770 -34.489 1.00 37.18 215 LYS H C 1
ATOM 1397 O O . LYS A 1 215 ? -7.395 36.306 -35.192 1.00 33.45 215 LYS H O 1
ATOM 1400 N N . SER A 1 216 ? -6.581 36.899 -33.155 1.00 37.57 216 SER H N 1
ATOM 1401 C CA . SER A 1 216 ? -7.739 36.429 -32.415 1.00 36.93 216 SER H CA 1
ATOM 1402 C C . SER A 1 216 ? -8.891 37.360 -32.721 1.00 36.15 216 SER H C 1
ATOM 1403 O O . SER A 1 216 ? -8.707 38.562 -32.586 1.00 38.25 216 SER H O 1
ATOM 1406 N N . SER A 1 217 ? -10.079 36.834 -33.040 1.00 30.83 217 SER H N 1
ATOM 1407 C CA . SER A 1 217 ? -11.205 37.721 -33.237 1.00 33.93 217 SER H CA 1
ATOM 1408 C C . SER A 1 217 ? -12.297 37.508 -32.191 1.00 35.46 217 SER H C 1
ATOM 1409 O O . SER A 1 217 ? -13.284 38.212 -32.232 1.00 36.63 217 SER H O 1
ATOM 1412 N N . SER A 1 218 ? -12.140 36.515 -31.297 1.00 32.84 218 SER H N 1
ATOM 1413 C CA . SER A 1 218 ? -13.098 36.315 -30.227 1.00 35.12 218 SER H CA 1
ATOM 1414 C C . SER A 1 218 ? -12.811 37.357 -29.164 1.00 35.07 218 SER H C 1
ATOM 1415 O O . SER A 1 218 ? -13.729 37.895 -28.590 1.00 35.84 218 SER H O 1
ATOM 1418 N N A THR A 1 219 ? -11.519 37.617 -28.951 0.50 34.20 219 THR H N 1
ATOM 1419 N N B THR A 1 219 ? -11.527 37.629 -28.925 0.50 32.67 219 THR H N 1
ATOM 1420 C CA A THR A 1 219 ? -11.052 38.579 -27.970 0.50 35.94 219 THR H CA 1
ATOM 1421 C CA B THR A 1 219 ? -11.159 38.676 -27.989 0.50 33.68 219 THR H CA 1
ATOM 1422 C C A THR A 1 219 ? -10.139 39.575 -28.685 0.50 38.90 219 THR H C 1
ATOM 1423 C C B THR A 1 219 ? -10.054 39.545 -28.569 0.50 39.01 219 THR H C 1
ATOM 1424 O O A THR A 1 219 ? -9.489 39.222 -29.662 0.50 39.42 219 THR H O 1
ATOM 1425 O O B THR A 1 219 ? -9.171 39.073 -29.274 0.50 41.34 219 THR H O 1
ATOM 1432 N N . VAL A 1 220 ? -10.131 40.823 -28.225 1.00 43.08 220 VAL H N 1
ATOM 1433 C CA . VAL A 1 220 ? -9.126 41.787 -28.641 1.00 46.12 220 VAL H CA 1
ATOM 1434 C C . VAL A 1 220 ? -8.433 42.283 -27.379 1.00 34.92 220 VAL H C 1
ATOM 1435 O O . VAL A 1 220 ? -9.035 42.412 -26.326 1.00 32.28 220 VAL H O 1
ATOM 1439 N N . THR A 1 221 ? -7.132 42.438 -27.492 1.00 30.80 221 THR H N 1
ATOM 1440 C CA . THR A 1 221 ? -6.314 42.908 -26.405 1.00 27.66 221 THR H CA 1
ATOM 1441 C C . THR A 1 221 ? -5.700 44.227 -26.849 1.00 23.56 221 THR H C 1
ATOM 1442 O O . THR A 1 221 ? -5.057 44.333 -27.874 1.00 25.95 221 THR H O 1
ATOM 1446 N N . LEU A 1 222 ? -6.041 45.250 -26.073 1.00 21.93 222 LEU H N 1
ATOM 1447 C CA . LEU A 1 222 ? -5.703 46.637 -26.358 1.00 21.39 222 LEU H CA 1
ATOM 1448 C C . LEU A 1 222 ? -4.866 47.153 -25.183 1.00 20.62 222 LEU H C 1
ATOM 1449 O O . LEU A 1 222 ? -4.865 46.582 -24.099 1.00 20.62 222 LEU H O 1
ATOM 1454 N N . GLY A 1 223 ? -4.195 48.283 -25.372 1.00 19.73 223 GLY H N 1
ATOM 1455 C CA . GLY A 1 223 ? -3.469 48.851 -24.257 1.00 18.68 223 GLY H CA 1
ATOM 1456 C C . GLY A 1 223 ? -3.069 50.306 -24.505 1.00 18.77 223 GLY H C 1
ATOM 1457 O O . GLY A 1 223 ? -3.460 50.919 -25.490 1.00 17.96 223 GLY H O 1
ATOM 1458 N N . CYS A 1 224 ? -2.418 50.854 -23.502 1.00 17.02 224 CYS H N 1
ATOM 1459 C CA A CYS A 1 224 ? -1.809 52.181 -23.620 0.50 15.00 224 CYS H CA 1
ATOM 1460 C CA B CYS A 1 224 ? -1.754 52.135 -23.724 0.50 17.81 224 CYS H CA 1
ATOM 1461 C C . CYS A 1 224 ? -0.426 52.161 -22.995 1.00 18.05 224 CYS H C 1
ATOM 1462 O O . CYS A 1 224 ? -0.269 51.623 -21.882 1.00 18.39 224 CYS H O 1
ATOM 1467 N N . LEU A 1 225 ? 0.520 52.723 -23.723 1.00 18.03 225 LEU H N 1
ATOM 1468 C CA . LEU A 1 225 ? 1.860 52.938 -23.247 1.00 17.71 225 LEU H CA 1
ATOM 1469 C C . LEU A 1 225 ? 1.947 54.378 -22.733 1.00 19.37 225 LEU H C 1
ATOM 1470 O O . LEU A 1 225 ? 1.701 55.300 -23.492 1.00 19.02 225 LEU H O 1
ATOM 1475 N N . VAL A 1 226 ? 2.258 54.484 -21.450 1.00 17.56 226 VAL H N 1
ATOM 1476 C CA . VAL A 1 226 ? 2.386 55.730 -20.735 1.00 18.27 226 VAL H CA 1
ATOM 1477 C C . VAL A 1 226 ? 3.888 55.972 -20.603 1.00 21.93 226 VAL H C 1
ATOM 1478 O O . VAL A 1 226 ? 4.551 55.456 -19.705 1.00 19.65 226 VAL H O 1
ATOM 1482 N N . SER A 1 227 ? 4.392 56.742 -21.580 1.00 21.45 227 SER H N 1
ATOM 1483 C CA . SER A 1 227 ? 5.821 56.830 -21.868 1.00 22.54 227 SER H CA 1
ATOM 1484 C C . SER A 1 227 ? 6.491 58.049 -21.239 1.00 27.89 227 SER H C 1
ATOM 1485 O O . SER A 1 227 ? 6.015 59.166 -21.393 1.00 26.54 227 SER H O 1
ATOM 1488 N N . SER A 1 228 ? 7.613 57.809 -20.557 1.00 27.17 228 SER H N 1
ATOM 1489 C CA . SER A 1 228 ? 8.635 58.824 -20.328 1.00 28.86 228 SER H CA 1
ATOM 1490 C C . SER A 1 228 ? 8.173 59.960 -19.417 1.00 28.46 228 SER H C 1
ATOM 1491 O O . SER A 1 228 ? 8.190 61.116 -19.841 1.00 31.91 228 SER H O 1
ATOM 1494 N N . TYR A 1 229 ? 7.772 59.652 -18.176 1.00 29.14 229 TYR H N 1
ATOM 1495 C CA . TYR A 1 229 ? 7.216 60.671 -17.282 1.00 27.67 229 TYR H CA 1
ATOM 1496 C C . TYR A 1 229 ? 7.951 60.747 -15.948 1.00 30.83 229 TYR H C 1
ATOM 1497 O O . TYR A 1 229 ? 8.737 59.872 -15.617 1.00 28.78 229 TYR H O 1
ATOM 1506 N N . MET A 1 230 ? 7.697 61.853 -15.216 1.00 29.73 230 MET H N 1
ATOM 1507 C CA . MET A 1 230 ? 8.350 62.148 -13.945 1.00 35.75 230 MET H CA 1
ATOM 1508 C C . MET A 1 230 ? 7.495 63.112 -13.135 1.00 32.18 230 MET H C 1
ATOM 1509 O O . MET A 1 230 ? 7.048 64.084 -13.706 1.00 38.18 230 MET H O 1
ATOM 1514 N N . PRO A 1 231 ? 7.136 62.856 -11.857 1.00 32.94 231 PRO H N 1
ATOM 1515 C CA . PRO A 1 231 ? 7.382 61.595 -11.131 1.00 29.12 231 PRO H CA 1
ATOM 1516 C C . PRO A 1 231 ? 6.255 60.574 -11.213 1.00 29.92 231 PRO H C 1
ATOM 1517 O O . PRO A 1 231 ? 5.245 60.799 -11.877 1.00 30.66 231 PRO H O 1
ATOM 1521 N N . GLU A 1 232 ? 6.399 59.481 -10.461 1.00 28.34 232 GLU H N 1
ATOM 1522 C CA A GLU A 1 232 ? 5.259 58.638 -10.146 0.50 28.60 232 GLU H CA 1
ATOM 1523 C CA B GLU A 1 232 ? 5.262 58.631 -10.144 0.50 29.86 232 GLU H CA 1
ATOM 1524 C C . GLU A 1 232 ? 4.339 59.420 -9.212 1.00 28.18 232 GLU H C 1
ATOM 1525 O O . GLU A 1 232 ? 4.790 60.316 -8.508 1.00 31.23 232 GLU H O 1
ATOM 1536 N N . PRO A 1 233 ? 3.015 59.137 -9.166 1.00 26.88 233 PRO H N 1
ATOM 1537 C CA . PRO A 1 233 ? 2.352 58.137 -10.009 1.00 27.17 233 PRO H CA 1
ATOM 1538 C C . PRO A 1 233 ? 1.588 58.747 -11.180 1.00 27.85 233 PRO H C 1
ATOM 1539 O O . PRO A 1 233 ? 1.480 59.973 -11.296 1.00 27.96 233 PRO H O 1
ATOM 1543 N N . VAL A 1 234 ? 1.115 57.848 -12.046 1.00 27.00 234 VAL H N 1
ATOM 1544 C CA . VAL A 1 234 ? 0.015 58.111 -12.954 1.00 28.02 234 VAL H CA 1
ATOM 1545 C C . VAL A 1 234 ? -1.166 57.260 -12.521 1.00 27.17 234 VAL H C 1
ATOM 1546 O O . VAL A 1 234 ? -0.999 56.223 -11.863 1.00 29.77 234 VAL H O 1
ATOM 1550 N N . THR A 1 235 ? -2.373 57.695 -12.892 1.00 25.53 235 THR H N 1
ATOM 1551 C CA . THR A 1 235 ? -3.535 56.832 -12.744 1.00 24.44 235 THR H CA 1
ATOM 1552 C C . THR A 1 235 ? -4.032 56.502 -14.140 1.00 24.22 235 THR H C 1
ATOM 1553 O O . THR A 1 235 ? -3.878 57.304 -15.047 1.00 23.14 235 THR H O 1
ATOM 1557 N N . VAL A 1 236 ? -4.475 55.260 -14.364 1.00 22.63 236 VAL H N 1
ATOM 1558 C CA . VAL A 1 236 ? -5.051 54.863 -15.641 1.00 20.16 236 VAL H CA 1
ATOM 1559 C C . VAL A 1 236 ? -6.412 54.242 -15.356 1.00 20.50 236 VAL H C 1
ATOM 1560 O O . VAL A 1 236 ? -6.536 53.305 -14.546 1.00 22.57 236 VAL H O 1
ATOM 1564 N N . THR A 1 237 ? -7.395 54.687 -16.123 1.00 17.77 237 THR H N 1
ATOM 1565 C CA . THR A 1 237 ? -8.697 54.040 -16.211 1.00 18.37 237 THR H CA 1
ATOM 1566 C C . THR A 1 237 ? -8.995 53.796 -17.688 1.00 20.76 237 THR H C 1
ATOM 1567 O O . THR A 1 237 ? -8.278 54.258 -18.570 1.00 18.20 237 THR H O 1
ATOM 1571 N N . TRP A 1 238 ? -10.064 53.006 -17.925 1.00 18.58 238 TRP H N 1
ATOM 1572 C CA . TRP A 1 238 ? -10.547 52.715 -19.256 1.00 20.44 238 TRP H CA 1
ATOM 1573 C C . TRP A 1 238 ? -12.010 53.102 -19.353 1.00 20.79 238 TRP H C 1
ATOM 1574 O O . TRP A 1 238 ? -12.786 52.824 -18.436 1.00 21.19 238 TRP H O 1
ATOM 1585 N N . ASN A 1 239 ? -12.349 53.815 -20.455 1.00 18.84 239 ASN H N 1
ATOM 1586 C CA . ASN A 1 239 ? -13.734 54.244 -20.667 1.00 21.16 239 ASN H CA 1
ATOM 1587 C C . ASN A 1 239 ? -14.299 54.910 -19.414 1.00 23.35 239 ASN H C 1
ATOM 1588 O O . ASN A 1 239 ? -15.476 54.780 -19.091 1.00 23.79 239 ASN H O 1
ATOM 1593 N N . SER A 1 240 ? -13.481 55.786 -18.831 1.00 22.61 240 SER H N 1
ATOM 1594 C CA . SER A 1 240 ? -13.830 56.621 -17.678 1.00 24.42 240 SER H CA 1
ATOM 1595 C C . SER A 1 240 ? -14.371 55.809 -16.514 1.00 28.14 240 SER H C 1
ATOM 1596 O O . SER A 1 240 ? -15.273 56.292 -15.807 1.00 29.86 240 SER H O 1
ATOM 1599 N N . GLY A 1 241 ? -13.872 54.565 -16.376 1.00 26.57 241 GLY H N 1
ATOM 1600 C CA . GLY A 1 241 ? -14.277 53.694 -15.284 1.00 28.32 241 GLY H CA 1
ATOM 1601 C C . GLY A 1 241 ? -15.378 52.700 -15.673 1.00 29.31 241 GLY H C 1
ATOM 1602 O O . GLY A 1 241 ? -15.769 51.884 -14.862 1.00 32.39 241 GLY H O 1
ATOM 1603 N N . ALA A 1 242 ? -15.887 52.793 -16.905 1.00 25.81 242 ALA H N 1
ATOM 1604 C CA . ALA A 1 242 ? -16.907 51.874 -17.399 1.00 26.39 242 ALA H CA 1
ATOM 1605 C C . ALA A 1 242 ? -16.296 50.511 -17.683 1.00 27.54 242 ALA H C 1
ATOM 1606 O O . ALA A 1 242 ? -16.999 49.531 -17.636 1.00 31.45 242 ALA H O 1
ATOM 1608 N N . LEU A 1 243 ? -14.992 50.479 -17.927 1.00 27.20 243 LEU H N 1
ATOM 1609 C CA . LEU A 1 243 ? -14.302 49.246 -18.225 1.00 27.38 243 LEU H CA 1
ATOM 1610 C C . LEU A 1 243 ? -13.269 48.997 -17.131 1.00 28.10 243 LEU H C 1
ATOM 1611 O O . LEU A 1 243 ? -12.234 49.683 -17.093 1.00 25.66 243 LEU H O 1
ATOM 1616 N N . LYS A 1 244 ? -13.570 48.029 -16.248 1.00 26.38 244 LYS H N 1
ATOM 1617 C CA . LYS A 1 244 ? -12.729 47.727 -15.080 1.00 27.47 244 LYS H CA 1
ATOM 1618 C C . LYS A 1 244 ? -12.243 46.280 -15.072 1.00 30.54 244 LYS H C 1
ATOM 1619 O O . LYS A 1 244 ? -11.068 46.022 -14.727 1.00 31.46 244 LYS H O 1
ATOM 1622 N N . SER A 1 245 ? -13.147 45.347 -15.368 1.00 32.49 245 SER H N 1
ATOM 1623 C CA A SER A 1 245 ? -12.794 43.936 -15.440 0.50 35.59 245 SER H CA 1
ATOM 1624 C CA B SER A 1 245 ? -12.763 43.943 -15.415 0.50 34.82 245 SER H CA 1
ATOM 1625 C C . SER A 1 245 ? -11.881 43.705 -16.640 1.00 34.76 245 SER H C 1
ATOM 1626 O O . SER A 1 245 ? -12.110 44.230 -17.724 1.00 39.64 245 SER H O 1
ATOM 1631 N N . GLY A 1 246 ? -10.846 42.917 -16.448 1.00 37.45 246 GLY H N 1
ATOM 1632 C CA . GLY A 1 246 ? -9.947 42.631 -17.544 1.00 36.48 246 GLY H CA 1
ATOM 1633 C C . GLY A 1 246 ? -8.924 43.743 -17.794 1.00 32.36 246 GLY H C 1
ATOM 1634 O O . GLY A 1 246 ? -8.135 43.611 -18.720 1.00 34.45 246 GLY H O 1
ATOM 1635 N N . VAL A 1 247 ? -8.941 44.826 -16.990 1.00 26.44 247 VAL H N 1
ATOM 1636 C CA . VAL A 1 247 ? -7.841 45.785 -16.979 1.00 26.27 247 VAL H CA 1
ATOM 1637 C C . VAL A 1 247 ? -6.681 45.324 -16.103 1.00 26.39 247 VAL H C 1
ATOM 1638 O O . VAL A 1 247 ? -6.830 44.909 -14.964 1.00 28.72 247 VAL H O 1
ATOM 1642 N N . HIS A 1 248 ? -5.488 45.475 -16.644 1.00 22.77 248 HIS H N 1
ATOM 1643 C CA . HIS A 1 248 ? -4.264 45.209 -15.892 1.00 23.88 248 HIS H CA 1
ATOM 1644 C C . HIS A 1 248 ? -3.284 46.345 -16.180 1.00 23.65 248 HIS H C 1
ATOM 1645 O O . HIS A 1 248 ? -2.819 46.427 -17.297 1.00 21.95 248 HIS H O 1
ATOM 1652 N N . THR A 1 249 ? -3.036 47.190 -15.158 1.00 21.74 249 THR H N 1
ATOM 1653 C CA . THR A 1 249 ? -2.052 48.243 -15.258 1.00 21.75 249 THR H CA 1
ATOM 1654 C C . THR A 1 249 ? -0.791 47.739 -14.567 1.00 22.08 249 THR H C 1
ATOM 1655 O O . THR A 1 249 ? -0.849 47.356 -13.390 1.00 26.39 249 THR H O 1
ATOM 1659 N N . PHE A 1 250 ? 0.342 47.779 -15.295 1.00 21.66 250 PHE H N 1
ATOM 1660 C CA . PHE A 1 250 ? 1.585 47.196 -14.792 1.00 22.55 250 PHE H CA 1
ATOM 1661 C C . PHE A 1 250 ? 2.429 48.236 -14.055 1.00 23.54 250 PHE H C 1
ATOM 1662 O O . PHE A 1 250 ? 2.401 49.430 -14.384 1.00 23.74 250 PHE H O 1
ATOM 1670 N N . PRO A 1 251 ? 3.232 47.814 -13.066 1.00 25.07 251 PRO H N 1
ATOM 1671 C CA . PRO A 1 251 ? 4.262 48.673 -12.471 1.00 25.92 251 PRO H CA 1
ATOM 1672 C C . PRO A 1 251 ? 5.203 49.250 -13.513 1.00 28.20 251 PRO H C 1
ATOM 1673 O O . PRO A 1 251 ? 5.580 48.590 -14.502 1.00 24.19 251 PRO H O 1
ATOM 1677 N N . ALA A 1 252 ? 5.568 50.504 -13.271 1.00 30.70 252 ALA H N 1
ATOM 1678 C CA . ALA A 1 252 ? 6.490 51.199 -14.148 1.00 32.71 252 ALA H CA 1
ATOM 1679 C C . ALA A 1 252 ? 7.877 50.571 -14.102 1.00 32.25 252 ALA H C 1
ATOM 1680 O O . ALA A 1 252 ? 8.336 50.076 -13.082 1.00 30.20 252 ALA H O 1
ATOM 1682 N N . VAL A 1 253 ? 8.548 50.703 -15.236 1.00 31.30 253 VAL H N 1
ATOM 1683 C CA . VAL A 1 253 ? 9.991 50.626 -15.330 1.00 31.36 253 VAL H CA 1
ATOM 1684 C C . VAL A 1 253 ? 10.604 52.021 -15.231 1.00 33.29 253 VAL H C 1
ATOM 1685 O O . VAL A 1 253 ? 10.142 53.012 -15.792 1.00 32.40 253 VAL H O 1
ATOM 1689 N N . LEU A 1 254 ? 11.727 52.069 -14.548 1.00 37.01 254 LEU H N 1
ATOM 1690 C CA . LEU A 1 254 ? 12.554 53.257 -14.508 1.00 36.18 254 LEU H CA 1
ATOM 1691 C C . LEU A 1 254 ? 13.828 53.040 -15.340 1.00 40.86 254 LEU H C 1
ATOM 1692 O O . LEU A 1 254 ? 14.630 52.154 -15.053 1.00 47.79 254 LEU H O 1
ATOM 1697 N N . GLN A 1 255 ? 14.054 53.864 -16.358 1.00 38.61 255 GLN H N 1
ATOM 1698 C CA . GLN A 1 255 ? 15.337 53.808 -17.055 1.00 43.40 255 GLN H CA 1
ATOM 1699 C C . GLN A 1 255 ? 16.447 54.533 -16.293 1.00 47.63 255 GLN H C 1
ATOM 1700 O O . GLN A 1 255 ? 16.187 55.307 -15.369 1.00 41.67 255 GLN H O 1
ATOM 1706 N N . SER A 1 256 ? 17.704 54.285 -16.716 1.00 48.20 256 SER H N 1
ATOM 1707 C CA . SER A 1 256 ? 18.857 54.939 -16.121 1.00 51.20 256 SER H CA 1
ATOM 1708 C C . SER A 1 256 ? 18.761 56.453 -16.326 1.00 54.39 256 SER H C 1
ATOM 1709 O O . SER A 1 256 ? 19.360 57.223 -15.570 1.00 64.01 256 SER H O 1
ATOM 1710 N N . SER A 1 257 ? 18.028 56.873 -17.373 1.00 53.42 257 SER H N 1
ATOM 1711 C CA . SER A 1 257 ? 17.770 58.285 -17.629 1.00 56.50 257 SER H CA 1
ATOM 1712 C C . SER A 1 257 ? 16.972 58.918 -16.484 1.00 55.21 257 SER H C 1
ATOM 1713 O O . SER A 1 257 ? 16.992 60.132 -16.283 1.00 51.09 257 SER H O 1
ATOM 1716 N N . GLY A 1 258 ? 16.240 58.101 -15.738 1.00 48.98 258 GLY H N 1
ATOM 1717 C CA . GLY A 1 258 ? 15.453 58.629 -14.650 1.00 45.02 258 GLY H CA 1
ATOM 1718 C C . GLY A 1 258 ? 13.991 58.890 -15.039 1.00 46.82 258 GLY H C 1
ATOM 1719 O O . GLY A 1 258 ? 13.262 59.361 -14.169 1.00 41.23 258 GLY H O 1
ATOM 1720 N N . LEU A 1 259 ? 13.553 58.584 -16.290 1.00 41.44 259 LEU H N 1
ATOM 1721 C CA . LEU A 1 259 ? 12.136 58.706 -16.635 1.00 36.43 259 LEU H CA 1
ATOM 1722 C C . LEU A 1 259 ? 11.466 57.345 -16.548 1.00 34.95 259 LEU H C 1
ATOM 1723 O O . LEU A 1 259 ? 12.050 56.343 -16.970 1.00 33.97 259 LEU H O 1
ATOM 1728 N N . TYR A 1 260 ? 10.195 57.389 -16.109 1.00 30.33 260 TYR H N 1
ATOM 1729 C CA . TYR A 1 260 ? 9.355 56.215 -15.955 1.00 26.20 260 TYR H CA 1
ATOM 1730 C C . TYR A 1 260 ? 8.511 55.948 -17.204 1.00 25.54 260 TYR H C 1
ATOM 1731 O O . TYR A 1 260 ? 8.125 56.860 -17.921 1.00 27.00 260 TYR H O 1
ATOM 1740 N N . SER A 1 261 ? 8.235 54.659 -17.485 1.00 26.01 261 SER H N 1
ATOM 1741 C CA . SER A 1 261 ? 7.203 54.254 -18.446 1.00 22.62 261 SER H CA 1
ATOM 1742 C C . SER A 1 261 ? 6.409 53.110 -17.823 1.00 23.26 261 SER H C 1
ATOM 1743 O O . SER A 1 261 ? 6.971 52.252 -17.154 1.00 26.70 261 SER H O 1
ATOM 1746 N N . LEU A 1 262 ? 5.102 53.052 -18.083 1.00 21.56 262 LEU H N 1
ATOM 1747 C CA . LEU A 1 262 ? 4.337 51.874 -17.728 1.00 21.11 262 LEU H CA 1
ATOM 1748 C C . LEU A 1 262 ? 3.323 51.633 -18.840 1.00 19.82 262 LEU H C 1
ATOM 1749 O O . LEU A 1 262 ? 3.123 52.475 -19.744 1.00 18.20 262 LEU H O 1
ATOM 1754 N N . SER A 1 263 ? 2.656 50.465 -18.766 1.00 18.31 263 SER H N 1
ATOM 1755 C CA . SER A 1 263 ? 1.597 50.151 -19.713 1.00 17.11 263 SER H CA 1
ATOM 1756 C C . SER A 1 263 ? 0.380 49.618 -18.982 1.00 17.81 263 SER H C 1
ATOM 1757 O O . SER A 1 263 ? 0.497 49.011 -17.909 1.00 18.84 263 SER H O 1
ATOM 1760 N N . SER A 1 264 ? -0.770 49.846 -19.591 1.00 19.15 264 SER H N 1
ATOM 1761 C CA . SER A 1 264 ? -2.039 49.280 -19.132 1.00 18.37 264 SER H CA 1
ATOM 1762 C C . SER A 1 264 ? -2.683 48.532 -20.287 1.00 18.71 264 SER H C 1
ATOM 1763 O O . SER A 1 264 ? -2.649 48.983 -21.409 1.00 20.80 264 SER H O 1
ATOM 1766 N N . MET A 1 265 ? -3.223 47.333 -19.986 1.00 18.91 265 MET H N 1
ATOM 1767 C CA . MET A 1 265 ? -3.890 46.556 -21.036 1.00 19.81 265 MET H CA 1
ATOM 1768 C C . MET A 1 265 ? -5.281 46.176 -20.557 1.00 22.92 265 MET H C 1
ATOM 1769 O O . MET A 1 265 ? -5.560 46.146 -19.360 1.00 23.32 265 MET H O 1
ATOM 1774 N N . VAL A 1 266 ? -6.122 45.912 -21.548 1.00 21.94 266 VAL H N 1
ATOM 1775 C CA . VAL A 1 266 ? -7.477 45.446 -21.314 1.00 23.96 266 VAL H CA 1
ATOM 1776 C C . VAL A 1 266 ? -7.784 44.405 -22.399 1.00 24.95 266 VAL H C 1
ATOM 1777 O O . VAL A 1 266 ? -7.403 44.561 -23.532 1.00 25.38 266 VAL H O 1
ATOM 1781 N N . THR A 1 267 ? -8.479 43.336 -22.040 1.00 27.63 267 THR H N 1
ATOM 1782 C CA . THR A 1 267 ? -8.904 42.334 -23.001 1.00 34.25 267 THR H CA 1
ATOM 1783 C C . THR A 1 267 ? -10.416 42.409 -23.190 1.00 39.38 267 THR H C 1
ATOM 1784 O O . THR A 1 267 ? -11.118 42.347 -22.205 1.00 45.93 267 THR H O 1
ATOM 1788 N N . VAL A 1 268 ? -10.873 42.557 -24.451 1.00 43.94 268 VAL H N 1
ATOM 1789 C CA . VAL A 1 268 ? -12.265 42.831 -24.798 1.00 43.86 268 VAL H CA 1
ATOM 1790 C C . VAL A 1 268 ? -12.783 41.651 -25.633 1.00 48.57 268 VAL H C 1
ATOM 1791 O O . VAL A 1 268 ? -12.206 41.442 -26.724 1.00 41.30 268 VAL H O 1
ATOM 1793 N N . GLN A 1 276 ? -18.301 49.655 -30.396 1.00 55.43 276 GLN H N 1
ATOM 1794 C CA . GLN A 1 276 ? -17.458 49.761 -29.173 1.00 50.04 276 GLN H CA 1
ATOM 1795 C C . GLN A 1 276 ? -16.219 50.610 -29.470 1.00 45.41 276 GLN H C 1
ATOM 1796 O O . GLN A 1 276 ? -15.434 50.306 -30.387 1.00 38.64 276 GLN H O 1
ATOM 1802 N N . THR A 1 277 ? -16.052 51.659 -28.649 1.00 38.18 277 THR H N 1
ATOM 1803 C CA . THR A 1 277 ? -14.785 52.363 -28.559 1.00 35.69 277 THR H CA 1
ATOM 1804 C C . THR A 1 277 ? -14.110 52.034 -27.224 1.00 29.84 277 THR H C 1
ATOM 1805 O O . THR A 1 277 ? -14.743 51.633 -26.237 1.00 33.92 277 THR H O 1
ATOM 1809 N N . PHE A 1 278 ? -12.792 52.226 -27.224 1.00 24.39 278 PHE H N 1
ATOM 1810 C CA . PHE A 1 278 ? -11.955 52.009 -26.063 1.00 27.46 278 PHE H CA 1
ATOM 1811 C C . PHE A 1 278 ? -10.986 53.175 -25.939 1.00 27.32 278 PHE H C 1
ATOM 1812 O O . PHE A 1 278 ? -10.331 53.529 -26.894 1.00 29.26 278 PHE H O 1
ATOM 1820 N N . THR A 1 279 ? -10.963 53.771 -24.760 1.00 22.49 279 THR H N 1
ATOM 1821 C CA . THR A 1 279 ? -10.212 54.987 -24.487 1.00 21.94 279 THR H CA 1
ATOM 1822 C C . THR A 1 279 ? -9.547 54.833 -23.138 1.00 20.61 279 THR H C 1
ATOM 1823 O O . THR A 1 279 ? -10.147 54.412 -22.192 1.00 21.06 279 THR H O 1
ATOM 1827 N N . CYS A 1 280 ? -8.228 55.006 -23.093 1.00 18.13 280 CYS H N 1
ATOM 1828 C CA . CYS A 1 280 ? -7.553 54.997 -21.803 1.00 17.74 280 CYS H CA 1
ATOM 1829 C C . CYS A 1 280 ? -7.445 56.423 -21.260 1.00 17.79 280 CYS H C 1
ATOM 1830 O O . CYS A 1 280 ? -7.104 57.321 -22.023 1.00 20.26 280 CYS H O 1
ATOM 1833 N N . ASN A 1 281 ? -7.741 56.554 -19.984 1.00 15.87 281 ASN H N 1
ATOM 1834 C CA . ASN A 1 281 ? -7.737 57.829 -19.281 1.00 17.62 281 ASN H CA 1
ATOM 1835 C C . ASN A 1 281 ? -6.510 57.910 -18.377 1.00 18.95 281 ASN H C 1
ATOM 1836 O O . ASN A 1 281 ? -6.467 57.233 -17.356 1.00 19.37 281 ASN H O 1
ATOM 1841 N N . VAL A 1 282 ? -5.525 58.723 -18.784 1.00 16.89 282 VAL H N 1
ATOM 1842 C CA . VAL A 1 282 ? -4.240 58.807 -18.110 1.00 17.83 282 VAL H CA 1
ATOM 1843 C C . VAL A 1 282 ? -4.135 60.154 -17.400 1.00 18.76 282 VAL H C 1
ATOM 1844 O O . VAL A 1 282 ? -4.160 61.159 -18.056 1.00 20.00 282 VAL H O 1
ATOM 1848 N N . ALA A 1 283 ? -4.094 60.123 -16.066 1.00 21.08 283 ALA H N 1
ATOM 1849 C CA . ALA A 1 283 ? -3.906 61.337 -15.297 1.00 22.64 283 ALA H CA 1
ATOM 1850 C C . ALA A 1 283 ? -2.530 61.354 -14.656 1.00 23.87 283 ALA H C 1
ATOM 1851 O O . ALA A 1 283 ? -2.097 60.365 -14.093 1.00 22.85 283 ALA H O 1
ATOM 1853 N N . HIS A 1 284 ? -1.856 62.517 -14.776 1.00 25.77 284 HIS H N 1
ATOM 1854 C CA . HIS A 1 284 ? -0.573 62.775 -14.139 1.00 25.88 284 HIS H CA 1
ATOM 1855 C C . HIS A 1 284 ? -0.720 64.040 -13.285 1.00 28.36 284 HIS H C 1
ATOM 1856 O O . HIS A 1 284 ? -0.538 65.170 -13.730 1.00 31.65 284 HIS H O 1
ATOM 1863 N N . PRO A 1 285 ? -1.110 63.886 -12.018 1.00 31.14 285 PRO H N 1
ATOM 1864 C CA . PRO A 1 285 ? -1.396 65.034 -11.155 1.00 34.21 285 PRO H CA 1
ATOM 1865 C C . PRO A 1 285 ? -0.233 66.025 -11.108 1.00 34.93 285 PRO H C 1
ATOM 1866 O O . PRO A 1 285 ? -0.432 67.235 -11.137 1.00 36.56 285 PRO H O 1
ATOM 1870 N N . ALA A 1 286 ? 0.992 65.510 -11.165 1.00 29.11 286 ALA H N 1
ATOM 1871 C CA . ALA A 1 286 ? 2.140 66.375 -11.008 1.00 30.78 286 ALA H CA 1
ATOM 1872 C C . ALA A 1 286 ? 2.234 67.419 -12.122 1.00 32.64 286 ALA H C 1
ATOM 1873 O O . ALA A 1 286 ? 2.803 68.503 -11.838 1.00 31.41 286 ALA H O 1
ATOM 1875 N N . SER A 1 287 ? 1.646 67.133 -13.318 1.00 29.98 287 SER H N 1
ATOM 1876 C CA A SER A 1 287 ? 1.731 68.034 -14.461 0.35 26.70 287 SER H CA 1
ATOM 1877 C CA B SER A 1 287 ? 1.740 68.056 -14.440 0.35 28.85 287 SER H CA 1
ATOM 1878 C CA C SER A 1 287 ? 1.736 68.036 -14.458 0.30 27.05 287 SER H CA 1
ATOM 1879 C C . SER A 1 287 ? 0.378 68.623 -14.812 1.00 28.87 287 SER H C 1
ATOM 1880 O O . SER A 1 287 ? 0.263 69.277 -15.816 1.00 32.08 287 SER H O 1
ATOM 1887 N N . SER A 1 288 ? -0.629 68.405 -13.983 1.00 30.44 288 SER H N 1
ATOM 1888 C CA . SER A 1 288 ? -1.927 69.001 -14.282 1.00 34.64 288 SER H CA 1
ATOM 1889 C C . SER A 1 288 ? -2.410 68.584 -15.674 1.00 29.85 288 SER H C 1
ATOM 1890 O O . SER A 1 288 ? -3.153 69.286 -16.369 1.00 31.22 288 SER H O 1
ATOM 1893 N N . THR A 1 289 ? -2.117 67.345 -16.031 1.00 30.75 289 THR H N 1
ATOM 1894 C CA . THR A 1 289 ? -2.450 66.848 -17.353 1.00 29.97 289 THR H CA 1
ATOM 1895 C C . THR A 1 289 ? -3.156 65.514 -17.291 1.00 29.30 289 THR H C 1
ATOM 1896 O O . THR A 1 289 ? -2.788 64.648 -16.507 1.00 28.45 289 THR H O 1
ATOM 1900 N N . LYS A 1 290 ? -4.146 65.444 -18.165 1.00 26.41 290 LYS H N 1
ATOM 1901 C CA . LYS A 1 290 ? -4.988 64.311 -18.366 1.00 23.70 290 LYS H CA 1
ATOM 1902 C C . LYS A 1 290 ? -5.076 64.138 -19.859 1.00 22.75 290 LYS H C 1
ATOM 1903 O O . LYS A 1 290 ? -5.334 65.076 -20.613 1.00 21.50 290 LYS H O 1
ATOM 1905 N N . VAL A 1 291 ? -4.829 62.889 -20.288 1.00 19.62 291 VAL H N 1
ATOM 1906 C CA . VAL A 1 291 ? -4.990 62.482 -21.667 1.00 19.65 291 VAL H CA 1
ATOM 1907 C C . VAL A 1 291 ? -5.993 61.334 -21.693 1.00 20.66 291 VAL H C 1
ATOM 1908 O O . VAL A 1 291 ? -5.828 60.368 -20.956 1.00 19.87 291 VAL H O 1
ATOM 1912 N N . ASP A 1 292 ? -6.972 61.456 -22.580 1.00 20.06 292 ASP H N 1
ATOM 1913 C CA . ASP A 1 292 ? -7.905 60.397 -22.907 1.00 18.90 292 ASP H CA 1
ATOM 1914 C C . ASP A 1 292 ? -7.561 59.952 -24.311 1.00 21.37 292 ASP H C 1
ATOM 1915 O O . ASP A 1 292 ? -7.886 60.641 -25.280 1.00 22.06 292 ASP H O 1
ATOM 1920 N N . LYS A 1 293 ? -6.905 58.774 -24.411 1.00 19.65 293 LYS H N 1
ATOM 1921 C CA . LYS A 1 293 ? -6.358 58.344 -25.695 1.00 19.68 293 LYS H CA 1
ATOM 1922 C C . LYS A 1 293 ? -7.262 57.272 -26.296 1.00 23.64 293 LYS H C 1
ATOM 1923 O O . LYS A 1 293 ? -7.502 56.241 -25.662 1.00 21.28 293 LYS H O 1
ATOM 1929 N N . ALA A 1 294 ? -7.804 57.562 -27.484 1.00 21.97 294 ALA H N 1
ATOM 1930 C CA . ALA A 1 294 ? -8.573 56.598 -28.240 1.00 20.78 294 ALA H CA 1
ATOM 1931 C C . ALA A 1 294 ? -7.662 55.456 -28.649 1.00 21.79 294 ALA H C 1
ATOM 1932 O O . ALA A 1 294 ? -6.566 55.686 -29.167 1.00 24.03 294 ALA H O 1
ATOM 1934 N N . VAL A 1 295 ? -8.139 54.233 -28.434 1.00 21.79 295 VAL H N 1
ATOM 1935 C CA . VAL A 1 295 ? -7.341 53.078 -28.791 1.00 21.90 295 VAL H CA 1
ATOM 1936 C C . VAL A 1 295 ? -8.184 52.296 -29.784 1.00 27.28 295 VAL H C 1
ATOM 1937 O O . VAL A 1 295 ? -9.158 51.670 -29.406 1.00 27.74 295 VAL H O 1
ATOM 1941 N N . ASP A 1 296 ? -7.837 52.437 -31.067 1.00 29.88 296 ASP H N 1
ATOM 1942 C CA . ASP A 1 296 ? -8.467 51.659 -32.103 1.00 33.44 296 ASP H CA 1
ATOM 1943 C C . ASP A 1 296 ? -7.728 50.335 -32.227 1.00 32.05 296 ASP H C 1
ATOM 1944 O O . ASP A 1 296 ? -6.510 50.244 -32.056 1.00 32.00 296 ASP H O 1
ATOM 1949 N N . PRO A 1 297 ? -8.447 49.248 -32.517 1.00 30.32 297 PRO H N 1
ATOM 1950 C CA . PRO A 1 297 ? -7.796 47.962 -32.788 1.00 30.07 297 PRO H CA 1
ATOM 1951 C C . PRO A 1 297 ? -6.701 47.987 -33.851 1.00 33.18 297 PRO H C 1
ATOM 1952 O O . PRO A 1 297 ? -5.692 47.297 -33.686 1.00 33.60 297 PRO H O 1
ATOM 1956 N N . ARG A 1 298 ? -6.896 48.748 -34.948 1.00 28.81 298 ARG H N 1
ATOM 1957 C CA . ARG A 1 298 ? -5.848 48.877 -35.957 1.00 29.88 298 ARG H CA 1
ATOM 1958 C C . ARG A 1 298 ? -5.242 47.519 -36.308 1.00 29.22 298 ARG H C 1
ATOM 1959 O O . ARG A 1 298 ? -4.022 47.333 -36.342 1.00 30.29 298 ARG H O 1
ATOM 1967 N N . CYS A 1 299 ? -6.117 46.605 -36.712 1.00 27.48 299 CYS H N 1
ATOM 1968 C CA . CYS A 1 299 ? -5.686 45.237 -36.973 1.00 26.33 299 CYS H CA 1
ATOM 1969 C C . CYS A 1 299 ? -4.960 45.077 -38.304 1.00 28.61 299 CYS H C 1
ATOM 1970 O O . CYS A 1 299 ? -4.287 44.048 -38.538 1.00 26.06 299 CYS H O 1
ATOM 1973 N N . GLY A 1 300 ? -5.120 46.086 -39.162 1.00 26.20 300 GLY H N 1
ATOM 1974 C CA . GLY A 1 300 ? -4.570 46.103 -40.504 1.00 27.46 300 GLY H CA 1
ATOM 1975 C C . GLY A 1 300 ? -3.145 46.645 -40.567 1.00 31.26 300 GLY H C 1
ATOM 1976 O O . GLY A 1 300 ? -2.544 47.030 -39.568 1.00 39.65 300 GLY H O 1
ATOM 1977 N N . LYS A 1 301 ? -2.590 46.566 -41.775 1.00 35.59 301 LYS H N 1
ATOM 1978 C CA . LYS A 1 301 ? -1.282 47.121 -42.075 1.00 29.10 301 LYS H CA 1
ATOM 1979 C C . LYS A 1 301 ? -1.435 48.134 -43.217 1.00 31.52 301 LYS H C 1
ATOM 1980 O O . LYS A 1 301 ? -1.891 47.728 -44.274 1.00 28.95 301 LYS H O 1
ATOM 1986 N N . HIS A 1 302 ? -0.976 49.393 -43.050 1.00 33.33 302 HIS H N 1
ATOM 1987 C CA . HIS A 1 302 ? -0.838 50.323 -44.176 1.00 34.87 302 HIS H CA 1
ATOM 1988 C C . HIS A 1 302 ? 0.605 50.293 -44.692 1.00 35.93 302 HIS H C 1
ATOM 1989 O O . HIS A 1 302 ? 1.528 50.612 -43.952 1.00 32.00 302 HIS H O 1
ATOM 1996 N N . HIS A 1 303 ? 0.802 49.924 -45.968 1.00 35.02 303 HIS H N 1
ATOM 1997 C CA . HIS A 1 303 ? 2.136 49.828 -46.546 1.00 37.79 303 HIS H CA 1
ATOM 1998 C C . HIS A 1 303 ? 2.551 51.179 -47.151 1.00 45.08 303 HIS H C 1
ATOM 1999 O O . HIS A 1 303 ? 1.657 51.818 -47.791 1.00 50.66 303 HIS H O 1
ATOM 2006 N N . MET B 2 24 ? 12.869 54.045 10.016 1.00 58.24 24 MET L N 1
ATOM 2007 C CA . MET B 2 24 ? 13.614 52.785 9.825 1.00 52.16 24 MET L CA 1
ATOM 2008 C C . MET B 2 24 ? 13.588 51.919 11.081 1.00 50.41 24 MET L C 1
ATOM 2009 O O . MET B 2 24 ? 13.223 52.326 12.194 1.00 49.77 24 MET L O 1
ATOM 2012 N N . GLY B 2 25 ? 13.960 50.676 10.836 1.00 40.34 25 GLY L N 1
ATOM 2013 C CA . GLY B 2 25 ? 13.597 49.568 11.704 1.00 40.60 25 GLY L CA 1
ATOM 2014 C C . GLY B 2 25 ? 14.293 49.696 13.053 1.00 34.68 25 GLY L C 1
ATOM 2015 O O . GLY B 2 25 ? 15.384 50.176 13.122 1.00 33.02 25 GLY L O 1
ATOM 2016 N N . CYS B 2 26 ? 13.579 49.350 14.098 1.00 28.64 26 CYS L N 1
ATOM 2017 C CA A CYS B 2 26 ? 14.060 49.306 15.444 0.50 25.03 26 CYS L CA 1
ATOM 2018 C CA B CYS B 2 26 ? 14.076 49.306 15.439 0.50 24.62 26 CYS L CA 1
ATOM 2019 C C . CYS B 2 26 ? 13.845 47.911 16.003 1.00 24.56 26 CYS L C 1
ATOM 2020 O O . CYS B 2 26 ? 14.768 47.365 16.516 1.00 25.22 26 CYS L O 1
ATOM 2025 N N . VAL B 2 27 ? 12.612 47.365 15.919 1.00 19.62 27 VAL L N 1
ATOM 2026 C CA . VAL B 2 27 ? 12.331 46.046 16.524 1.00 18.90 27 VAL L CA 1
ATOM 2027 C C . VAL B 2 27 ? 12.844 44.967 15.558 1.00 18.44 27 VAL L C 1
ATOM 2028 O O . VAL B 2 27 ? 12.706 45.125 14.371 1.00 21.01 27 VAL L O 1
ATOM 2031 N N . ALA B 2 28 ? 13.421 43.859 16.075 1.00 20.12 28 ALA L N 1
ATOM 2032 C CA . ALA B 2 28 ? 14.068 42.875 15.219 1.00 20.10 28 ALA L CA 1
ATOM 2033 C C . ALA B 2 28 ? 13.087 41.758 14.858 1.00 21.05 28 ALA L C 1
ATOM 2034 O O . ALA B 2 28 ? 12.581 41.087 15.749 1.00 22.99 28 ALA L O 1
ATOM 2036 N N . GLN B 2 29 ? 12.882 41.550 13.555 1.00 20.11 29 GLN L N 1
ATOM 2037 C CA . GLN B 2 29 ? 12.003 40.486 13.066 1.00 18.11 29 GLN L CA 1
ATOM 2038 C C . GLN B 2 29 ? 12.805 39.670 12.062 1.00 20.25 29 GLN L C 1
ATOM 2039 O O . GLN B 2 29 ? 13.724 40.165 11.407 1.00 21.66 29 GLN L O 1
ATOM 2045 N N . PRO B 2 30 ? 12.436 38.394 11.836 1.00 20.83 30 PRO L N 1
ATOM 2046 C CA . PRO B 2 30 ? 13.021 37.641 10.741 1.00 21.69 30 PRO L CA 1
ATOM 2047 C C . PRO B 2 30 ? 12.673 38.292 9.414 1.00 23.22 30 PRO L C 1
ATOM 2048 O O . PRO B 2 30 ? 11.550 38.741 9.246 1.00 21.11 30 PRO L O 1
ATOM 2052 N N . SER B 2 31 ? 13.638 38.379 8.498 1.00 21.13 31 SER L N 1
ATOM 2053 C CA . SER B 2 31 ? 13.335 38.996 7.224 1.00 23.87 31 SER L CA 1
ATOM 2054 C C . SER B 2 31 ? 12.320 38.181 6.422 1.00 25.76 31 SER L C 1
ATOM 2055 O O . SER B 2 31 ? 11.567 38.742 5.655 1.00 23.10 31 SER L O 1
ATOM 2058 N N . SER B 2 32 ? 12.325 36.842 6.564 1.00 23.92 32 SER L N 1
ATOM 2059 C CA . SER B 2 32 ? 11.381 36.002 5.854 1.00 25.16 32 SER L CA 1
ATOM 2060 C C . SER B 2 32 ? 10.977 34.820 6.704 1.00 23.50 32 SER L C 1
ATOM 2061 O O . SER B 2 32 ? 11.803 34.286 7.420 1.00 27.15 32 SER L O 1
ATOM 2064 N N . VAL B 2 33 ? 9.712 34.411 6.527 1.00 22.60 33 VAL L N 1
ATOM 2065 C CA . VAL B 2 33 ? 9.225 33.146 7.049 1.00 22.61 33 VAL L CA 1
ATOM 2066 C C . VAL B 2 33 ? 8.373 32.501 5.969 1.00 24.46 33 VAL L C 1
ATOM 2067 O O . VAL B 2 33 ? 7.888 33.166 5.067 1.00 22.91 33 VAL L O 1
ATOM 2071 N N . SER B 2 34 ? 8.254 31.162 6.056 1.00 24.64 34 SER L N 1
ATOM 2072 C CA . SER B 2 34 ? 7.381 30.410 5.177 1.00 24.78 34 SER L CA 1
ATOM 2073 C C . SER B 2 34 ? 6.626 29.350 5.967 1.00 26.75 34 SER L C 1
ATOM 2074 O O . SER B 2 34 ? 7.074 28.862 7.009 1.00 26.80 34 SER L O 1
ATOM 2077 N N . GLY B 2 35 ? 5.452 29.020 5.421 1.00 26.59 35 GLY L N 1
ATOM 2078 C CA . GLY B 2 35 ? 4.709 27.863 5.883 1.00 27.79 35 GLY L CA 1
ATOM 2079 C C . GLY B 2 35 ? 3.873 27.345 4.724 1.00 28.59 35 GLY L C 1
ATOM 2080 O O . GLY B 2 35 ? 3.686 28.079 3.768 1.00 26.81 35 GLY L O 1
ATOM 2081 N N . SER B 2 36 ? 3.416 26.088 4.790 1.00 28.78 36 SER L N 1
ATOM 2082 C CA . SER B 2 36 ? 2.589 25.538 3.733 1.00 29.10 36 SER L CA 1
ATOM 2083 C C . SER B 2 36 ? 1.110 25.918 3.914 1.00 27.24 36 SER L C 1
ATOM 2084 O O . SER B 2 36 ? 0.659 26.170 5.024 1.00 26.55 36 SER L O 1
ATOM 2087 N N . LEU B 2 37 ? 0.325 25.826 2.835 1.00 28.43 37 LEU L N 1
ATOM 2088 C CA . LEU B 2 37 ? -1.121 25.987 2.893 1.00 25.89 37 LEU L CA 1
ATOM 2089 C C . LEU B 2 37 ? -1.728 25.149 4.014 1.00 29.23 37 LEU L C 1
ATOM 2090 O O . LEU B 2 37 ? -1.408 23.978 4.151 1.00 26.98 37 LEU L O 1
ATOM 2095 N N . GLY B 2 38 ? -2.644 25.749 4.772 1.00 27.10 38 GLY L N 1
ATOM 2096 C CA . GLY B 2 38 ? -3.345 25.091 5.875 1.00 28.56 38 GLY L CA 1
ATOM 2097 C C . GLY B 2 38 ? -2.514 24.967 7.159 1.00 30.15 38 GLY L C 1
ATOM 2098 O O . GLY B 2 38 ? -3.040 24.652 8.219 1.00 31.55 38 GLY L O 1
ATOM 2099 N N . GLN B 2 39 ? -1.224 25.322 7.099 1.00 28.03 39 GLN L N 1
ATOM 2100 C CA . GLN B 2 39 ? -0.367 25.176 8.268 1.00 28.49 39 GLN L CA 1
ATOM 2101 C C . GLN B 2 39 ? -0.207 26.526 8.956 1.00 26.14 39 GLN L C 1
ATOM 2102 O O . GLN B 2 39 ? -0.968 27.465 8.683 1.00 26.68 39 GLN L O 1
ATOM 2108 N N . ARG B 2 40 ? 0.725 26.574 9.913 1.00 26.44 40 ARG L N 1
ATOM 2109 C CA . ARG B 2 40 ? 0.894 27.699 10.810 1.00 26.62 40 ARG L CA 1
ATOM 2110 C C . ARG B 2 40 ? 2.307 28.261 10.634 1.00 27.41 40 ARG L C 1
ATOM 2111 O O . ARG B 2 40 ? 3.232 27.536 10.350 1.00 29.38 40 ARG L O 1
ATOM 2119 N N . VAL B 2 41 ? 2.502 29.533 10.963 1.00 24.22 41 VAL L N 1
ATOM 2120 C CA . VAL B 2 41 ? 3.828 30.120 11.059 1.00 25.08 41 VAL L CA 1
ATOM 2121 C C . VAL B 2 41 ? 3.822 31.140 12.201 1.00 23.90 41 VAL L C 1
ATOM 2122 O O . VAL B 2 41 ? 2.770 31.622 12.571 1.00 23.54 41 VAL L O 1
ATOM 2126 N N . SER B 2 42 ? 4.976 31.361 12.824 1.00 21.08 42 SER L N 1
ATOM 2127 C CA . SER B 2 42 ? 5.150 32.360 13.876 1.00 21.11 42 SER L CA 1
ATOM 2128 C C . SER B 2 42 ? 6.210 33.363 13.450 1.00 23.25 42 SER L C 1
ATOM 2129 O O . SER B 2 42 ? 7.198 32.974 12.821 1.00 24.08 42 SER L O 1
ATOM 2132 N N . ILE B 2 43 ? 5.942 34.647 13.760 1.00 19.42 43 ILE L N 1
ATOM 2133 C CA . ILE B 2 43 ? 6.872 35.731 13.498 1.00 18.07 43 ILE L CA 1
ATOM 2134 C C . ILE B 2 43 ? 7.256 36.390 14.815 1.00 18.49 43 ILE L C 1
ATOM 2135 O O . ILE B 2 43 ? 6.406 36.927 15.526 1.00 19.63 43 ILE L O 1
ATOM 2140 N N . THR B 2 44 ? 8.550 36.419 15.140 1.00 17.51 44 THR L N 1
ATOM 2141 C CA . THR B 2 44 ? 8.935 37.064 16.387 1.00 19.82 44 THR L CA 1
ATOM 2142 C C . THR B 2 44 ? 9.329 38.521 16.149 1.00 20.08 44 THR L C 1
ATOM 2143 O O . THR B 2 44 ? 9.612 38.924 15.041 1.00 18.85 44 THR L O 1
ATOM 2147 N N . CYS B 2 45 ? 9.271 39.249 17.244 1.00 19.91 45 CYS L N 1
ATOM 2148 C CA . CYS B 2 45 ? 9.499 40.691 17.283 1.00 18.45 45 CYS L CA 1
ATOM 2149 C C . CYS B 2 45 ? 10.247 40.987 18.583 1.00 19.86 45 CYS L C 1
ATOM 2150 O O . CYS B 2 45 ? 9.657 40.966 19.649 1.00 19.82 45 CYS L O 1
ATOM 2153 N N . SER B 2 46 ? 11.554 41.191 18.467 1.00 19.49 46 SER L N 1
ATOM 2154 C CA . SER B 2 46 ? 12.461 41.316 19.587 1.00 20.33 46 SER L CA 1
ATOM 2155 C C . SER B 2 46 ? 12.815 42.781 19.807 1.00 21.71 46 SER L C 1
ATOM 2156 O O . SER B 2 46 ? 13.339 43.424 18.892 1.00 21.06 46 SER L O 1
ATOM 2159 N N . GLY B 2 47 ? 12.471 43.273 21.007 1.00 20.23 47 GLY L N 1
ATOM 2160 C CA . GLY B 2 47 ? 12.769 44.635 21.411 1.00 20.93 47 GLY L CA 1
ATOM 2161 C C . GLY B 2 47 ? 13.592 44.688 22.691 1.00 23.82 47 GLY L C 1
ATOM 2162 O O . GLY B 2 47 ? 14.333 43.741 23.033 1.00 23.29 47 GLY L O 1
ATOM 2163 N N . SER B 2 48 ? 13.327 45.779 23.428 1.00 23.06 48 SER L N 1
ATOM 2164 C CA . SER B 2 48 ? 13.947 46.044 24.694 1.00 22.98 48 SER L CA 1
ATOM 2165 C C . SER B 2 48 ? 12.918 46.477 25.723 1.00 25.08 48 SER L C 1
ATOM 2166 O O . SER B 2 48 ? 11.730 46.601 25.405 1.00 21.07 48 SER L O 1
ATOM 2169 N N . SER B 2 49 ? 13.414 46.742 26.936 1.00 21.92 49 SER L N 1
ATOM 2170 C CA . SER B 2 49 ? 12.532 47.127 28.034 1.00 26.88 49 SER L CA 1
ATOM 2171 C C . SER B 2 49 ? 11.796 48.429 27.726 1.00 28.17 49 SER L C 1
ATOM 2172 O O . SER B 2 49 ? 10.759 48.705 28.314 1.00 30.77 49 SER L O 1
ATOM 2175 N N . SER B 2 50 ? 12.352 49.220 26.800 1.00 26.11 50 SER L N 1
ATOM 2176 C CA . SER B 2 50 ? 11.838 50.534 26.471 1.00 30.17 50 SER L CA 1
ATOM 2177 C C . SER B 2 50 ? 10.684 50.490 25.467 1.00 26.58 50 SER L C 1
ATOM 2178 O O . SER B 2 50 ? 10.049 51.510 25.239 1.00 28.72 50 SER L O 1
ATOM 2181 N N . ASN B 2 51 ? 10.425 49.346 24.834 1.00 21.73 51 ASN L N 1
ATOM 2182 C CA . ASN B 2 51 ? 9.411 49.286 23.788 1.00 21.42 51 ASN L CA 1
ATOM 2183 C C . ASN B 2 51 ? 8.530 48.067 24.039 1.00 20.38 51 ASN L C 1
ATOM 2184 O O . ASN B 2 51 ? 7.522 48.145 24.757 1.00 21.18 51 ASN L O 1
ATOM 2189 N N . VAL B 2 52 ? 8.972 46.918 23.501 1.00 19.38 52 VAL L N 1
ATOM 2190 C CA . VAL B 2 52 ? 8.204 45.686 23.667 1.00 19.33 52 VAL L CA 1
ATOM 2191 C C . VAL B 2 52 ? 7.973 45.321 25.132 1.00 20.89 52 VAL L C 1
ATOM 2192 O O . VAL B 2 52 ? 6.861 44.910 25.519 1.00 20.37 52 VAL L O 1
ATOM 2196 N N . GLY B 2 53 ? 8.987 45.506 25.980 1.00 21.23 53 GLY L N 1
ATOM 2197 C CA . GLY B 2 53 ? 8.893 45.199 27.386 1.00 24.06 53 GLY L CA 1
ATOM 2198 C C . GLY B 2 53 ? 7.841 46.019 28.113 1.00 23.70 53 GLY L C 1
ATOM 2199 O O . GLY B 2 53 ? 7.436 45.650 29.212 1.00 26.13 53 GLY L O 1
ATOM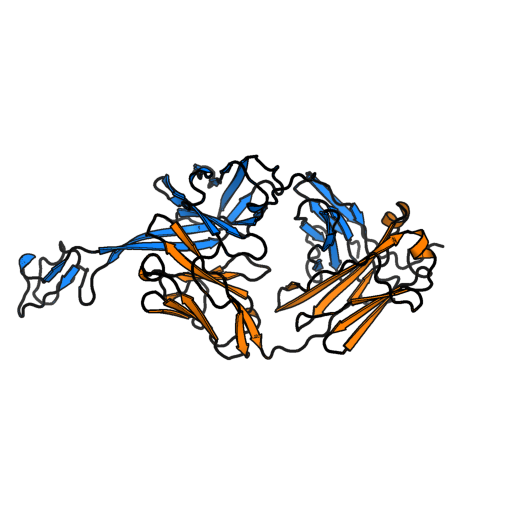 2200 N N . ASN B 2 54 ? 7.385 47.124 27.504 1.00 22.08 54 ASN L N 1
ATOM 2201 C CA . ASN B 2 54 ? 6.355 47.922 28.143 1.00 24.79 54 ASN L CA 1
ATOM 2202 C C . ASN B 2 54 ? 4.973 47.508 27.679 1.00 26.12 54 ASN L C 1
ATOM 2203 O O . ASN B 2 54 ? 3.980 48.027 28.177 1.00 28.68 54 ASN L O 1
ATOM 2208 N N . GLY B 2 55 ? 4.909 46.558 26.753 1.00 23.96 55 GLY L N 1
ATOM 2209 C CA . GLY B 2 55 ? 3.651 45.976 26.363 1.00 21.87 55 GLY L CA 1
ATOM 2210 C C . GLY B 2 55 ? 2.929 46.769 25.288 1.00 23.50 55 GLY L C 1
ATOM 2211 O O . GLY B 2 55 ? 3.488 47.612 24.600 1.00 24.57 55 GLY L O 1
ATOM 2212 N N . TYR B 2 56 ? 1.654 46.413 25.142 1.00 21.57 56 TYR L N 1
ATOM 2213 C CA . TYR B 2 56 ? 0.778 46.978 24.109 1.00 21.54 56 TYR L CA 1
ATOM 2214 C C . TYR B 2 56 ? 1.390 46.936 22.705 1.00 21.90 56 TYR L C 1
ATOM 2215 O O . TYR B 2 56 ? 1.353 47.926 21.950 1.00 21.97 56 TYR L O 1
ATOM 2224 N N . VAL B 2 57 ? 1.929 45.751 22.344 1.00 18.65 57 VAL L N 1
ATOM 2225 C CA . VAL B 2 57 ? 2.509 45.544 21.012 1.00 18.21 57 VAL L CA 1
ATOM 2226 C C . VAL B 2 57 ? 1.367 45.419 20.011 1.00 19.42 57 VAL L C 1
ATOM 2227 O O . VAL B 2 57 ? 0.323 44.861 20.339 1.00 19.97 57 VAL L O 1
ATOM 2231 N N . SER B 2 58 ? 1.573 46.026 18.836 1.00 16.82 58 SER L N 1
ATOM 2232 C CA . SER B 2 58 ? 0.680 45.889 17.725 1.00 17.07 58 SER L CA 1
ATOM 2233 C C . SER B 2 58 ? 1.359 45.253 16.520 1.00 19.03 58 SER L C 1
ATOM 2234 O O . SER B 2 58 ? 2.579 45.197 16.409 1.00 17.80 58 SER L O 1
ATOM 2237 N N . TRP B 2 59 ? 0.533 44.783 15.598 1.00 17.88 59 TRP L N 1
ATOM 2238 C CA . TRP B 2 59 ? 0.968 44.137 14.381 1.00 16.98 59 TRP L CA 1
ATOM 2239 C C . TRP B 2 59 ? 0.151 44.597 13.195 1.00 17.70 59 TRP L C 1
ATOM 2240 O O . TRP B 2 59 ? -1.053 44.767 13.339 1.00 17.45 59 TRP L O 1
ATOM 2251 N N . TYR B 2 60 ? 0.808 44.693 12.029 1.00 15.83 60 TYR L N 1
ATOM 2252 C CA . TYR B 2 60 ? 0.257 45.246 10.809 1.00 17.68 60 TYR L CA 1
ATOM 2253 C C . TYR B 2 60 ? 0.616 44.341 9.629 1.00 18.99 60 TYR L C 1
ATOM 2254 O O . TYR B 2 60 ? 1.727 43.791 9.518 1.00 18.87 60 TYR L O 1
ATOM 2263 N N . GLN B 2 61 ? -0.358 44.225 8.724 1.00 18.19 61 GLN L N 1
ATOM 2264 C CA . GLN B 2 61 ? -0.214 43.497 7.476 1.00 17.29 61 GLN L CA 1
ATOM 2265 C C . GLN B 2 61 ? -0.236 44.425 6.257 1.00 20.58 61 GLN L C 1
ATOM 2266 O O . GLN B 2 61 ? -1.122 45.260 6.155 1.00 19.25 61 GLN L O 1
ATOM 2272 N N . LEU B 2 62 ? 0.789 44.361 5.404 1.00 18.87 62 LEU L N 1
ATOM 2273 C CA . LEU B 2 62 ? 0.843 45.185 4.206 1.00 21.29 62 LEU L CA 1
ATOM 2274 C C . LEU B 2 62 ? 0.875 44.286 2.981 1.00 23.82 62 LEU L C 1
ATOM 2275 O O . LEU B 2 62 ? 1.833 43.561 2.797 1.00 23.11 62 LEU L O 1
ATOM 2280 N N . ILE B 2 63 ? -0.175 44.380 2.169 1.00 27.94 63 ILE L N 1
ATOM 2281 C CA . ILE B 2 63 ? -0.380 43.632 0.938 1.00 31.42 63 ILE L CA 1
ATOM 2282 C C . ILE B 2 63 ? -0.459 44.649 -0.188 1.00 37.51 63 ILE L C 1
ATOM 2283 O O . ILE B 2 63 ? -1.079 45.679 -0.001 1.00 36.70 63 ILE L O 1
ATOM 2288 N N . PRO B 2 64 ? 0.211 44.382 -1.341 1.00 45.28 64 PRO L N 1
ATOM 2289 C CA . PRO B 2 64 ? 0.373 45.346 -2.438 1.00 48.35 64 PRO L CA 1
ATOM 2290 C C . PRO B 2 64 ? -0.769 46.263 -2.838 1.00 54.16 64 PRO L C 1
ATOM 2291 O O . PRO B 2 64 ? -0.537 47.459 -2.991 1.00 69.16 64 PRO L O 1
ATOM 2295 N N . GLY B 2 65 ? -1.980 45.722 -2.997 1.00 54.87 65 GLY L N 1
ATOM 2296 C CA . GLY B 2 65 ? -3.105 46.525 -3.475 1.00 53.14 65 GLY L CA 1
ATOM 2297 C C . GLY B 2 65 ? -3.716 47.469 -2.430 1.00 49.99 65 GLY L C 1
ATOM 2298 O O . GLY B 2 65 ? -4.423 48.397 -2.808 1.00 52.78 65 GLY L O 1
ATOM 2299 N N . SER B 2 66 ? -3.443 47.232 -1.138 1.00 42.28 66 SER L N 1
ATOM 2300 C CA . SER B 2 66 ? -4.259 47.691 -0.021 1.00 41.08 66 SER L CA 1
ATOM 2301 C C . SER B 2 66 ? -3.495 48.668 0.861 1.00 37.40 66 SER L C 1
ATOM 2302 O O . SER B 2 66 ? -2.269 48.607 0.930 1.00 38.05 66 SER L O 1
ATOM 2305 N N . ALA B 2 67 ? -4.235 49.526 1.592 1.00 37.21 67 ALA L N 1
ATOM 2306 C CA . ALA B 2 67 ? -3.652 50.261 2.713 1.00 33.70 67 ALA L CA 1
ATOM 2307 C C . ALA B 2 67 ? -3.106 49.261 3.733 1.00 29.84 67 ALA L C 1
ATOM 2308 O O . ALA B 2 67 ? -3.668 48.184 3.887 1.00 28.14 67 ALA L O 1
ATOM 2310 N N . PRO B 2 68 ? -2.151 49.640 4.605 1.00 26.92 68 PRO L N 1
ATOM 2311 C CA . PRO B 2 68 ? -1.777 48.785 5.749 1.00 22.16 68 PRO L CA 1
ATOM 2312 C C . PRO B 2 68 ? -3.016 48.516 6.594 1.00 21.38 68 PRO L C 1
ATOM 2313 O O . PRO B 2 68 ? -3.908 49.338 6.688 1.00 22.20 68 PRO L O 1
ATOM 2317 N N . ARG B 2 69 ? -3.061 47.318 7.171 1.00 20.53 69 ARG L N 1
ATOM 2318 C CA . ARG B 2 69 ? -4.184 46.837 7.952 1.00 19.99 69 ARG L CA 1
ATOM 2319 C C . ARG B 2 69 ? -3.683 46.452 9.341 1.00 21.24 69 ARG L C 1
ATOM 2320 O O . ARG B 2 69 ? -2.753 45.646 9.451 1.00 19.87 69 ARG L O 1
ATOM 2328 N N . THR B 2 70 ? -4.283 47.024 10.381 1.00 20.04 70 THR L N 1
ATOM 2329 C CA . THR B 2 70 ? -3.992 46.637 11.752 1.00 18.46 70 THR L CA 1
ATOM 2330 C C . THR B 2 70 ? -4.585 45.263 12.038 1.00 21.96 70 THR L C 1
ATOM 2331 O O . THR B 2 70 ? -5.757 45.023 11.790 1.00 21.08 70 THR L O 1
ATOM 2335 N N . LEU B 2 71 ? -3.749 44.357 12.561 1.00 20.00 71 LEU L N 1
ATOM 2336 C CA . LEU B 2 71 ? -4.185 43.000 12.883 1.00 20.30 71 LEU L CA 1
ATOM 2337 C C . LEU B 2 71 ? -4.410 42.783 14.372 1.00 21.25 71 LEU L C 1
ATOM 2338 O O . LEU B 2 71 ? -5.442 42.260 14.745 1.00 20.00 71 LEU L O 1
ATOM 2343 N N . ILE B 2 72 ? -3.432 43.191 15.189 1.00 20.87 72 ILE L N 1
ATOM 2344 C CA . ILE B 2 72 ? -3.404 42.958 16.622 1.00 20.37 72 ILE L CA 1
ATOM 2345 C C . ILE B 2 72 ? -3.000 44.266 17.302 1.00 20.48 72 ILE L C 1
ATOM 2346 O O . ILE B 2 72 ? -2.161 44.985 16.792 1.00 20.34 72 ILE L O 1
ATOM 2351 N N . TYR B 2 73 ? -3.546 44.497 18.494 1.00 20.93 73 TYR L N 1
ATOM 2352 C CA . TYR B 2 73 ? -3.111 45.557 19.388 1.00 19.31 73 TYR L CA 1
ATOM 2353 C C . TYR B 2 73 ? -3.197 45.002 20.807 1.00 22.42 73 TYR L C 1
ATOM 2354 O O . TYR B 2 73 ? -3.816 43.969 21.071 1.00 21.75 73 TYR L O 1
ATOM 2363 N N . GLY B 2 74 ? -2.580 45.692 21.757 1.00 20.50 74 GLY L N 1
ATOM 2364 C CA . GLY B 2 74 ? -2.590 45.261 23.137 1.00 20.12 74 GLY L CA 1
ATOM 2365 C C . GLY B 2 74 ? -1.967 43.874 23.315 1.00 20.36 74 GLY L C 1
ATOM 2366 O O . GLY B 2 74 ? -2.441 43.125 24.187 1.00 23.23 74 GLY L O 1
ATOM 2367 N N . ASP B 2 75 ? -0.944 43.561 22.514 1.00 19.55 75 ASP L N 1
ATOM 2368 C CA . ASP B 2 75 ? -0.279 42.240 22.453 1.00 20.61 75 ASP L CA 1
ATOM 2369 C C . ASP B 2 75 ? -1.143 41.111 21.883 1.00 19.72 75 ASP L C 1
ATOM 2370 O O . ASP B 2 75 ? -0.655 40.302 21.084 1.00 20.84 75 ASP L O 1
ATOM 2375 N N . THR B 2 76 ? -2.428 41.023 22.285 1.00 20.11 76 THR L N 1
ATOM 2376 C CA . THR B 2 76 ? -3.257 39.822 22.051 1.00 23.97 76 THR L CA 1
ATOM 2377 C C . THR B 2 76 ? -4.621 40.108 21.428 1.00 25.80 76 THR L C 1
ATOM 2378 O O . THR B 2 76 ? -5.373 39.174 21.108 1.00 23.80 76 THR L O 1
ATOM 2382 N N . SER B 2 77 ? -5.028 41.378 21.340 1.00 23.87 77 SER L N 1
ATOM 2383 C CA . SER B 2 77 ? -6.414 41.678 20.935 1.00 22.95 77 SER L CA 1
ATOM 2384 C C . SER B 2 77 ? -6.470 41.769 19.419 1.00 23.56 77 SER L C 1
ATOM 2385 O O . SER B 2 77 ? -5.623 42.374 18.838 1.00 21.99 77 SER L O 1
ATOM 2388 N N . ARG B 2 78 ? -7.458 41.153 18.769 1.00 21.93 78 ARG L N 1
ATOM 2389 C CA . ARG B 2 78 ? -7.631 41.224 17.337 1.00 24.17 78 ARG L CA 1
ATOM 2390 C C . ARG B 2 78 ? -8.433 42.474 16.994 1.00 25.45 78 ARG L C 1
ATOM 2391 O O . ARG B 2 78 ? -9.396 42.829 17.662 1.00 27.45 78 ARG L O 1
ATOM 2399 N N . ALA B 2 79 ? -7.943 43.157 15.985 1.00 25.38 79 ALA L N 1
ATOM 2400 C CA . ALA B 2 79 ? -8.615 44.323 15.432 1.00 27.93 79 ALA L CA 1
ATOM 2401 C C . ALA B 2 79 ? -9.888 43.904 14.689 1.00 31.46 79 ALA L C 1
ATOM 2402 O O . ALA B 2 79 ? -10.126 42.716 14.408 1.00 27.85 79 ALA L O 1
ATOM 2404 N N . SER B 2 80 ? -10.736 44.901 14.442 1.00 35.68 80 SER L N 1
ATOM 2405 C CA . SER B 2 80 ? -11.970 44.702 13.708 1.00 37.25 80 SER L CA 1
ATOM 2406 C C . SER B 2 80 ? -11.698 43.908 12.431 1.00 37.18 80 SER L C 1
ATOM 2407 O O . SER B 2 80 ? -10.770 44.213 11.704 1.00 34.67 80 SER L O 1
ATOM 2409 N N . GLY B 2 81 ? -12.493 42.853 12.201 1.00 37.08 81 GLY L N 1
ATOM 2410 C CA . GLY B 2 81 ? -12.467 42.091 10.955 1.00 39.08 81 GLY L CA 1
ATOM 2411 C C . GLY B 2 81 ? -11.319 41.080 10.817 1.00 36.25 81 GLY L C 1
ATOM 2412 O O . GLY B 2 81 ? -11.128 40.480 9.753 1.00 33.76 81 GLY L O 1
ATOM 2413 N N . VAL B 2 82 ? -10.569 40.886 11.901 1.00 31.99 82 VAL L N 1
ATOM 2414 C CA . VAL B 2 82 ? -9.402 40.025 11.895 1.00 29.01 82 VAL L CA 1
ATOM 2415 C C . VAL B 2 82 ? -9.839 38.698 12.498 1.00 28.18 82 VAL L C 1
ATOM 2416 O O . VAL B 2 82 ? -10.277 38.660 13.647 1.00 30.01 82 VAL L O 1
ATOM 2420 N N . PRO B 2 83 ? -9.694 37.581 11.762 1.00 28.64 83 PRO L N 1
ATOM 2421 C CA . PRO B 2 83 ? -10.135 36.285 12.268 1.00 30.30 83 PRO L CA 1
ATOM 2422 C C . PRO B 2 83 ? -9.206 35.662 13.318 1.00 29.84 83 PRO L C 1
ATOM 2423 O O . PRO B 2 83 ? -8.059 36.078 13.517 1.00 25.96 83 PRO L O 1
ATOM 2427 N N . ASP B 2 84 ? -9.741 34.647 14.018 1.00 33.26 84 ASP L N 1
ATOM 2428 C CA . ASP B 2 84 ? -9.069 34.090 15.195 1.00 34.30 84 ASP L CA 1
ATOM 2429 C C . ASP B 2 84 ? -7.832 33.278 14.818 1.00 33.45 84 ASP L C 1
ATOM 2430 O O . ASP B 2 84 ? -7.026 32.931 15.678 1.00 37.28 84 ASP L O 1
ATOM 2435 N N . ARG B 2 85 ? -7.638 32.982 13.544 1.00 29.85 85 ARG L N 1
ATOM 2436 C CA . ARG B 2 85 ? -6.377 32.346 13.177 1.00 28.62 85 ARG L CA 1
ATOM 2437 C C . ARG B 2 85 ? -5.167 33.297 13.226 1.00 23.53 85 ARG L C 1
ATOM 2438 O O . ARG B 2 85 ? -4.038 32.828 13.116 1.00 23.70 85 ARG L O 1
ATOM 2446 N N . PHE B 2 86 ? -5.364 34.605 13.443 1.00 22.96 86 PHE L N 1
ATOM 2447 C CA . PHE B 2 86 ? -4.258 35.506 13.790 1.00 22.82 86 PHE L CA 1
ATOM 2448 C C . PHE B 2 86 ? -4.229 35.650 15.301 1.00 23.35 86 PHE L C 1
ATOM 2449 O O . PHE B 2 86 ? -5.242 35.994 15.887 1.00 28.29 86 PHE L O 1
ATOM 2457 N N . SER B 2 87 ? -3.101 35.319 15.933 1.00 22.19 87 SER L N 1
ATOM 2458 C CA . SER B 2 87 ? -2.971 35.424 17.380 1.00 23.58 87 SER L CA 1
ATOM 2459 C C . SER B 2 87 ? -1.624 36.039 17.734 1.00 22.43 87 SER L C 1
ATOM 2460 O O . SER B 2 87 ? -0.623 35.809 17.095 1.00 23.64 87 SER L O 1
ATOM 2463 N N . GLY B 2 88 ? -1.655 36.836 18.782 1.00 21.75 88 GLY L N 1
ATOM 2464 C CA . GLY B 2 88 ? -0.481 37.516 19.308 1.00 18.74 88 GLY L CA 1
ATOM 2465 C C . GLY B 2 88 ? -0.209 37.072 20.738 1.00 23.13 88 GLY L C 1
ATOM 2466 O O . GLY B 2 88 ? -1.121 36.696 21.487 1.00 24.58 88 GLY L O 1
ATOM 2467 N N . SER B 2 89 ? 1.071 37.120 21.095 1.00 21.62 89 SER L N 1
ATOM 2468 C CA . SER B 2 89 ? 1.497 36.897 22.458 1.00 23.96 89 SER L CA 1
ATOM 2469 C C . SER B 2 89 ? 2.745 37.741 22.720 1.00 22.62 89 SER L C 1
ATOM 2470 O O . SER B 2 89 ? 3.387 38.268 21.802 1.00 19.02 89 SER L O 1
ATOM 2473 N N . ARG B 2 90 ? 3.100 37.813 23.986 1.00 19.62 90 ARG L N 1
ATOM 2474 C CA . ARG B 2 90 ? 4.327 38.479 24.390 1.00 20.71 90 ARG L CA 1
ATOM 2475 C C . ARG B 2 90 ? 4.844 37.843 25.669 1.00 21.28 90 ARG L C 1
ATOM 2476 O O . ARG B 2 90 ? 4.095 37.543 26.575 1.00 22.25 90 ARG L O 1
ATOM 2484 N N . SER B 2 91 ? 6.160 37.652 25.684 1.00 19.78 91 SER L N 1
ATOM 2485 C CA . SER B 2 91 ? 6.936 37.373 26.872 1.00 21.71 91 SER L CA 1
ATOM 2486 C C . SER B 2 91 ? 8.115 38.339 27.023 1.00 22.69 91 SER L C 1
ATOM 2487 O O . SER B 2 91 ? 9.050 38.307 26.250 1.00 21.73 91 SER L O 1
ATOM 2490 N N . GLY B 2 92 ? 8.022 39.230 28.007 1.00 22.34 92 GLY L N 1
ATOM 2491 C CA . GLY B 2 92 ? 9.031 40.266 28.225 1.00 21.47 92 GLY L CA 1
ATOM 2492 C C . GLY B 2 92 ? 9.267 41.115 26.995 1.00 22.11 92 GLY L C 1
ATOM 2493 O O . GLY B 2 92 ? 8.332 41.726 26.473 1.00 23.54 92 GLY L O 1
ATOM 2494 N N . ASN B 2 93 ? 10.497 41.063 26.490 1.00 20.98 93 ASN L N 1
ATOM 2495 C CA . ASN B 2 93 ? 10.931 41.918 25.404 1.00 20.54 93 ASN L CA 1
ATOM 2496 C C . ASN B 2 93 ? 10.698 41.292 24.025 1.00 22.14 93 ASN L C 1
ATOM 2497 O O . ASN B 2 93 ? 11.134 41.847 23.002 1.00 20.74 93 ASN L O 1
ATOM 2502 N N . THR B 2 94 ? 10.005 40.130 23.969 1.00 20.61 94 THR L N 1
ATOM 2503 C CA . THR B 2 94 ? 9.729 39.503 22.693 1.00 19.27 94 THR L CA 1
ATOM 2504 C C . THR B 2 94 ? 8.228 39.287 22.511 1.00 20.65 94 THR L C 1
ATOM 2505 O O . THR B 2 94 ? 7.621 38.605 23.314 1.00 22.50 94 THR L O 1
ATOM 2509 N N . ALA B 2 95 ? 7.716 39.725 21.361 1.00 20.03 95 ALA L N 1
ATOM 2510 C CA . ALA B 2 95 ? 6.333 39.461 20.977 1.00 18.88 95 ALA L CA 1
ATOM 2511 C C . ALA B 2 95 ? 6.327 38.515 19.777 1.00 19.25 95 ALA L C 1
ATOM 2512 O O . ALA B 2 95 ? 7.311 38.453 19.022 1.00 17.28 95 ALA L O 1
ATOM 2514 N N . THR B 2 96 ? 5.215 37.777 19.615 1.00 18.43 96 THR L N 1
ATOM 2515 C CA . THR B 2 96 ? 5.061 36.802 18.545 1.00 18.86 96 THR L CA 1
ATOM 2516 C C . THR B 2 96 ? 3.675 36.928 17.920 1.00 19.62 96 THR L C 1
ATOM 2517 O O . THR B 2 96 ? 2.656 36.974 18.631 1.00 21.75 96 THR L O 1
ATOM 2521 N N . LEU B 2 97 ? 3.650 36.966 16.586 1.00 18.02 97 LEU L N 1
ATOM 2522 C CA . LEU B 2 97 ? 2.423 36.780 15.823 1.00 18.10 97 LEU L CA 1
ATOM 2523 C C . LEU B 2 97 ? 2.413 35.381 15.225 1.00 20.74 97 LEU L C 1
ATOM 2524 O O . LEU B 2 97 ? 3.363 35.005 14.530 1.00 20.98 97 LEU L O 1
ATOM 2529 N N . THR B 2 98 ? 1.296 34.685 15.462 1.00 19.66 98 THR L N 1
ATOM 2530 C CA . THR B 2 98 ? 1.115 33.373 14.871 1.00 21.87 98 THR L CA 1
ATOM 2531 C C . THR B 2 98 ? -0.059 33.424 13.909 1.00 22.68 98 THR L C 1
ATOM 2532 O O . THR B 2 98 ? -1.115 33.954 14.239 1.00 25.04 98 THR L O 1
ATOM 2536 N N . ILE B 2 99 ? 0.144 32.863 12.721 1.00 20.62 99 ILE L N 1
ATOM 2537 C CA . ILE B 2 99 ? -0.903 32.785 11.712 1.00 21.84 99 ILE L CA 1
ATOM 2538 C C . ILE B 2 99 ? -1.141 31.314 11.445 1.00 23.30 99 ILE L C 1
ATOM 2539 O O . ILE B 2 99 ? -0.230 30.640 10.958 1.00 23.80 99 ILE L O 1
ATOM 2544 N N . SER B 2 100 ? -2.392 30.884 11.669 1.00 25.74 100 SER L N 1
ATOM 2545 C CA A SER B 2 100 ? -2.766 29.498 11.444 0.50 25.20 100 SER L CA 1
ATOM 2546 C CA B SER B 2 100 ? -2.747 29.492 11.433 0.50 24.97 100 SER L CA 1
ATOM 2547 C C . SER B 2 100 ? -3.627 29.380 10.196 1.00 25.72 100 SER L C 1
ATOM 2548 O O . SER B 2 100 ? -4.101 30.374 9.674 1.00 26.59 100 SER L O 1
ATOM 2553 N N . SER B 2 101 ? -3.797 28.141 9.715 1.00 27.74 101 SER L N 1
ATOM 2554 C CA . SER B 2 101 ? -4.610 27.846 8.544 1.00 26.05 101 SER L CA 1
ATOM 2555 C C . SER B 2 101 ? -4.208 28.752 7.378 1.00 27.73 101 SER L C 1
ATOM 2556 O O . SER B 2 101 ? -5.032 29.402 6.759 1.00 27.11 101 SER L O 1
ATOM 2559 N N . LEU B 2 102 ? -2.922 28.729 7.046 1.00 26.62 102 LEU L N 1
ATOM 2560 C CA . LEU B 2 102 ? -2.394 29.659 6.087 1.00 22.12 102 LEU L CA 1
ATOM 2561 C C . LEU B 2 102 ? -3.097 29.536 4.746 1.00 25.67 102 LEU L C 1
ATOM 2562 O O . LEU B 2 102 ? -3.351 28.435 4.244 1.00 24.58 102 LEU L O 1
ATOM 2567 N N . GLN B 2 103 ? -3.342 30.700 4.156 1.00 26.25 103 GLN L N 1
ATOM 2568 C CA . GLN B 2 103 ? -3.945 30.841 2.852 1.00 30.56 103 GLN L CA 1
ATOM 2569 C C . GLN B 2 103 ? -2.987 31.660 1.985 1.00 28.09 103 GLN L C 1
ATOM 2570 O O . GLN B 2 103 ? -2.232 32.455 2.529 1.00 26.81 103 GLN L O 1
ATOM 2576 N N . ALA B 2 104 ? -3.078 31.520 0.654 1.00 26.14 104 ALA L N 1
ATOM 2577 C CA . ALA B 2 104 ? -2.337 32.381 -0.272 1.00 26.70 104 ALA L CA 1
ATOM 2578 C C . ALA B 2 104 ? -2.542 33.883 0.032 1.00 28.35 104 ALA L C 1
ATOM 2579 O O . ALA B 2 104 ? -1.563 34.639 -0.031 1.00 26.63 104 ALA L O 1
ATOM 2581 N N . GLU B 2 105 ? -3.759 34.280 0.452 1.00 28.44 105 GLU L N 1
ATOM 2582 C CA . GLU B 2 105 ? -4.080 35.697 0.691 1.00 28.18 105 GLU L CA 1
ATOM 2583 C C . GLU B 2 105 ? -3.325 36.261 1.899 1.00 30.08 105 GLU L C 1
ATOM 2584 O O . GLU B 2 105 ? -3.331 37.475 2.111 1.00 30.00 105 GLU L O 1
ATOM 2590 N N . ASP B 2 106 ? -2.750 35.402 2.748 1.00 25.20 106 ASP L N 1
ATOM 2591 C CA . ASP B 2 106 ? -1.941 35.852 3.874 1.00 25.32 106 ASP L CA 1
ATOM 2592 C C . ASP B 2 106 ? -0.528 36.287 3.451 1.00 26.85 106 ASP L C 1
ATOM 2593 O O . ASP B 2 106 ? 0.172 36.893 4.250 1.00 28.06 106 ASP L O 1
ATOM 2598 N N . GLU B 2 107 ? -0.066 35.985 2.228 1.00 24.81 107 GLU L N 1
ATOM 2599 C CA . GLU B 2 107 ? 1.233 36.481 1.806 1.00 24.42 107 GLU L CA 1
ATOM 2600 C C . GLU B 2 107 ? 1.236 38.013 1.845 1.00 25.49 107 GLU L C 1
ATOM 2601 O O . GLU B 2 107 ? 0.370 38.629 1.236 1.00 27.31 107 GLU L O 1
ATOM 2607 N N . ALA B 2 108 ? 2.257 38.585 2.491 1.00 22.45 108 ALA L N 1
ATOM 2608 C CA . ALA B 2 108 ? 2.281 39.996 2.855 1.00 21.62 108 ALA L CA 1
ATOM 2609 C C . ALA B 2 108 ? 3.557 40.252 3.633 1.00 21.05 108 ALA L C 1
ATOM 2610 O O . ALA B 2 108 ? 4.314 39.310 3.933 1.00 20.04 108 ALA L O 1
ATOM 2612 N N . ASP B 2 109 ? 3.835 41.547 3.877 1.00 19.92 109 ASP L N 1
ATOM 2613 C CA . ASP B 2 109 ? 4.841 41.978 4.829 1.00 19.75 109 ASP L CA 1
ATOM 2614 C C . ASP B 2 109 ? 4.125 42.286 6.147 1.00 21.50 109 ASP L C 1
ATOM 2615 O O . ASP B 2 109 ? 3.087 42.931 6.126 1.00 21.96 109 ASP L O 1
ATOM 2620 N N . TYR B 2 110 ? 4.650 41.725 7.250 1.00 17.38 110 TYR L N 1
ATOM 2621 C CA . TYR B 2 110 ? 4.105 41.885 8.578 1.00 17.94 110 TYR L CA 1
ATOM 2622 C C . TYR B 2 110 ? 5.066 42.711 9.382 1.00 18.19 110 TYR L C 1
ATOM 2623 O O . TYR B 2 110 ? 6.257 42.417 9.371 1.00 19.77 110 TYR L O 1
ATOM 2632 N N . PHE B 2 111 ? 4.527 43.684 10.139 1.00 17.37 111 PHE L N 1
ATOM 2633 C CA . PHE B 2 111 ? 5.344 44.540 10.965 1.00 18.07 111 PHE L CA 1
ATOM 2634 C C . PHE B 2 111 ? 4.783 44.584 12.365 1.00 19.43 111 PHE L C 1
ATOM 2635 O O . PHE B 2 111 ? 3.594 44.762 12.561 1.00 19.02 111 PHE L O 1
ATOM 2643 N N . CYS B 2 112 ? 5.638 44.408 13.356 1.00 17.28 112 CYS L N 1
ATOM 2644 C CA . CYS B 2 112 ? 5.248 44.715 14.710 1.00 17.57 112 CYS L CA 1
ATOM 2645 C C . CYS B 2 112 ? 5.604 46.175 15.037 1.00 16.15 112 CYS L C 1
ATOM 2646 O O . CYS B 2 112 ? 6.265 46.843 14.242 1.00 16.78 112 CYS L O 1
ATOM 2649 N N . ALA B 2 113 ? 5.080 46.655 16.158 1.00 16.58 113 ALA L N 1
ATOM 2650 C CA . ALA B 2 113 ? 5.348 48.026 16.614 1.00 16.99 113 ALA L CA 1
ATOM 2651 C C . ALA B 2 113 ? 4.990 48.153 18.074 1.00 18.50 113 ALA L C 1
ATOM 2652 O O . ALA B 2 113 ? 4.208 47.376 18.640 1.00 17.85 113 ALA L O 1
ATOM 2654 N N . SER B 2 114 ? 5.522 49.216 18.694 1.00 17.26 114 SER L N 1
ATOM 2655 C CA . SER B 2 114 ? 5.103 49.621 20.010 1.00 18.23 114 SER L CA 1
ATOM 2656 C C . SER B 2 114 ? 5.497 51.062 20.288 1.00 19.49 114 SER L C 1
ATOM 2657 O O . SER B 2 114 ? 6.334 51.610 19.619 1.00 19.93 114 SER L O 1
ATOM 2660 N N . ALA B 2 115 ? 4.909 51.606 21.338 1.00 18.31 115 ALA L N 1
ATOM 2661 C CA . ALA B 2 115 ? 5.403 52.854 21.942 1.00 21.15 115 ALA L CA 1
ATOM 2662 C C . ALA B 2 115 ? 6.841 52.657 22.384 1.00 24.21 115 ALA L C 1
ATOM 2663 O O . ALA B 2 115 ? 7.214 51.577 22.837 1.00 20.77 115 ALA L O 1
ATOM 2665 N N . GLU B 2 116 ? 7.647 53.712 22.252 1.00 21.89 116 GLU L N 1
ATOM 2666 C CA . GLU B 2 116 ? 9.015 53.749 22.713 1.00 23.52 116 GLU L CA 1
ATOM 2667 C C . GLU B 2 116 ? 9.096 54.865 23.742 1.00 26.16 116 GLU L C 1
ATOM 2668 O O . GLU B 2 116 ? 8.798 56.034 23.418 1.00 26.23 116 GLU L O 1
ATOM 2674 N N . ASP B 2 117 ? 9.509 54.504 24.968 1.00 30.72 117 ASP L N 1
ATOM 2675 C CA . ASP B 2 117 ? 9.556 55.464 26.077 1.00 33.26 117 ASP L CA 1
ATOM 2676 C C . ASP B 2 117 ? 8.204 56.151 26.176 1.00 37.24 117 ASP L C 1
ATOM 2677 O O . ASP B 2 117 ? 8.119 57.388 26.218 1.00 34.89 117 ASP L O 1
ATOM 2682 N N . SER B 2 118 ? 7.158 55.309 26.197 1.00 35.35 118 SER L N 1
ATOM 2683 C CA . SER B 2 118 ? 5.779 55.761 26.326 1.00 34.23 118 SER L CA 1
ATOM 2684 C C . SER B 2 118 ? 5.397 56.793 25.245 1.00 35.10 118 SER L C 1
ATOM 2685 O O . SER B 2 118 ? 5.289 56.477 24.049 1.00 31.74 118 SER L O 1
ATOM 2688 N N . SER B 2 119 ? 5.032 58.010 25.643 1.00 31.98 119 SER L N 1
ATOM 2689 C CA . SER B 2 119 ? 4.438 58.903 24.667 1.00 35.77 119 SER L CA 1
ATOM 2690 C C . SER B 2 119 ? 5.528 59.613 23.865 1.00 31.34 119 SER L C 1
ATOM 2691 O O . SER B 2 119 ? 5.218 60.334 22.935 1.00 35.68 119 SER L O 1
ATOM 2694 N N . SER B 2 120 ? 6.795 59.353 24.157 1.00 32.03 120 SER L N 1
ATOM 2695 C CA . SER B 2 120 ? 7.872 59.969 23.390 1.00 36.63 120 SER L CA 1
ATOM 2696 C C . SER B 2 120 ? 7.823 59.610 21.889 1.00 34.60 120 SER L C 1
ATOM 2697 O O . SER B 2 120 ? 7.984 60.473 21.024 1.00 35.85 120 SER L O 1
ATOM 2700 N N . ASN B 2 121 ? 7.686 58.315 21.573 1.00 29.99 121 ASN L N 1
ATOM 2701 C CA . ASN B 2 121 ? 7.982 57.834 20.241 1.00 27.69 121 ASN L CA 1
ATOM 2702 C C . ASN B 2 121 ? 7.205 56.529 19.980 1.00 26.52 121 ASN L C 1
ATOM 2703 O O . ASN B 2 121 ? 6.572 55.971 20.858 1.00 24.41 121 ASN L O 1
ATOM 2708 N N . ALA B 2 122 ? 7.125 56.164 18.713 1.00 23.49 122 ALA L N 1
ATOM 2709 C CA . ALA B 2 122 ? 6.733 54.821 18.351 1.00 20.89 122 ALA L CA 1
ATOM 2710 C C . ALA B 2 122 ? 7.764 54.234 17.402 1.00 24.62 122 ALA L C 1
ATOM 2711 O O . ALA B 2 122 ? 8.301 54.931 16.558 1.00 22.97 122 ALA L O 1
ATOM 2713 N N . VAL B 2 123 ? 7.936 52.902 17.502 1.00 19.25 123 VAL L N 1
ATOM 2714 C CA . VAL B 2 123 ? 8.932 52.199 16.698 1.00 19.63 123 VAL L CA 1
ATOM 2715 C C . VAL B 2 123 ? 8.287 50.984 16.049 1.00 21.41 123 VAL L C 1
ATOM 2716 O O . VAL B 2 123 ? 7.409 50.352 16.651 1.00 19.17 123 VAL L O 1
ATOM 2720 N N . PHE B 2 124 ? 8.715 50.729 14.817 1.00 18.16 124 PHE L N 1
ATOM 2721 C CA . PHE B 2 124 ? 8.285 49.572 14.053 1.00 17.13 124 PHE L CA 1
ATOM 2722 C C . PHE B 2 124 ? 9.396 48.553 13.984 1.00 19.74 124 PHE L C 1
ATOM 2723 O O . PHE B 2 124 ? 10.586 48.859 14.149 1.00 20.50 124 PHE L O 1
ATOM 2731 N N . GLY B 2 125 ? 8.972 47.328 13.683 1.00 18.12 125 GLY L N 1
ATOM 2732 C CA . GLY B 2 125 ? 9.939 46.300 13.375 1.00 19.95 125 GLY L CA 1
ATOM 2733 C C . GLY B 2 125 ? 10.452 46.388 11.961 1.00 22.20 125 GLY L C 1
ATOM 2734 O O . GLY B 2 125 ? 10.015 47.175 11.105 1.00 21.18 125 GLY L O 1
ATOM 2735 N N . SER B 2 126 ? 11.438 45.539 11.740 1.00 21.02 126 SER L N 1
ATOM 2736 C CA . SER B 2 126 ? 12.155 45.484 10.500 1.00 20.85 126 SER L CA 1
ATOM 2737 C C . SER B 2 126 ? 11.365 44.825 9.374 1.00 20.69 126 SER L C 1
ATOM 2738 O O . SER B 2 126 ? 11.728 44.957 8.237 1.00 22.35 126 SER L O 1
ATOM 2741 N N . GLY B 2 127 ? 10.259 44.147 9.716 1.00 18.82 127 GLY L N 1
ATOM 2742 C CA . GLY B 2 127 ? 9.364 43.584 8.732 1.00 19.00 127 GLY L CA 1
ATOM 2743 C C . GLY B 2 127 ? 9.758 42.159 8.347 1.00 21.07 127 GLY L C 1
ATOM 2744 O O . GLY B 2 127 ? 10.943 41.790 8.224 1.00 21.38 127 GLY L O 1
ATOM 2745 N N . THR B 2 128 ? 8.697 41.353 8.127 1.00 19.30 128 THR L N 1
ATOM 2746 C CA . THR B 2 128 ? 8.841 39.976 7.716 1.00 19.25 128 THR L CA 1
ATOM 2747 C C . THR B 2 128 ? 7.973 39.717 6.497 1.00 18.24 128 THR L C 1
ATOM 2748 O O . THR B 2 128 ? 6.748 39.930 6.530 1.00 21.20 128 THR L O 1
ATOM 2752 N N . THR B 2 129 ? 8.589 39.185 5.424 1.00 18.55 129 THR L N 1
ATOM 2753 C CA . THR B 2 129 ? 7.827 38.724 4.266 1.00 19.66 129 THR L CA 1
ATOM 2754 C C . THR B 2 129 ? 7.434 37.263 4.449 1.00 22.70 129 THR L C 1
ATOM 2755 O O . THR B 2 129 ? 8.286 36.424 4.669 1.00 22.15 129 THR L O 1
ATOM 2759 N N . LEU B 2 130 ? 6.133 37.010 4.419 1.00 20.56 130 LEU L N 1
ATOM 2760 C CA . LEU B 2 130 ? 5.612 35.659 4.513 1.00 21.34 130 LEU L CA 1
ATOM 2761 C C . LEU B 2 130 ? 5.377 35.073 3.131 1.00 22.10 130 LEU L C 1
ATOM 2762 O O . LEU B 2 130 ? 4.660 35.657 2.331 1.00 20.90 130 LEU L O 1
ATOM 2767 N N . THR B 2 131 ? 5.961 33.873 2.879 1.00 21.76 131 THR L N 1
ATOM 2768 C CA . THR B 2 131 ? 5.675 33.050 1.715 1.00 23.03 131 THR L CA 1
ATOM 2769 C C . THR B 2 131 ? 4.812 31.868 2.160 1.00 21.25 131 THR L C 1
ATOM 2770 O O . THR B 2 131 ? 5.152 31.220 3.169 1.00 23.17 131 THR L O 1
ATOM 2774 N N . VAL B 2 132 ? 3.725 31.614 1.415 1.00 23.65 132 VAL L N 1
ATOM 2775 C CA . VAL B 2 132 ? 2.872 30.470 1.615 1.00 23.73 132 VAL L CA 1
ATOM 2776 C C . VAL B 2 132 ? 3.194 29.428 0.537 1.00 24.06 132 VAL L C 1
ATOM 2777 O O . VAL B 2 132 ? 2.967 29.664 -0.664 1.00 26.00 132 VAL L O 1
ATOM 2781 N N . LEU B 2 133 ? 3.766 28.292 1.020 1.00 24.07 133 LEU L N 1
ATOM 2782 C CA . LEU B 2 133 ? 4.227 27.173 0.183 1.00 28.74 133 LEU L CA 1
ATOM 2783 C C . LEU B 2 133 ? 3.056 26.290 -0.245 1.00 29.03 133 LEU L C 1
ATOM 2784 O O . LEU B 2 133 ? 2.026 26.245 0.413 1.00 27.56 133 LEU L O 1
ATOM 2789 N N . GLY B 2 134 ? 3.239 25.601 -1.370 1.00 29.02 134 GLY L N 1
ATOM 2790 C CA . GLY B 2 134 ? 2.296 24.594 -1.839 1.00 27.65 134 GLY L CA 1
ATOM 2791 C C . GLY B 2 134 ? 1.195 25.148 -2.740 1.00 30.71 134 GLY L C 1
ATOM 2792 O O . GLY B 2 134 ? 0.260 24.437 -3.060 1.00 32.93 134 GLY L O 1
ATOM 2793 N N . GLN B 2 135 ? 1.358 26.379 -3.225 1.00 25.82 135 GLN L N 1
ATOM 2794 C CA . GLN B 2 135 ? 0.389 26.993 -4.127 1.00 25.29 135 GLN L CA 1
ATOM 2795 C C . GLN B 2 135 ? 0.542 26.412 -5.528 1.00 25.97 135 GLN L C 1
ATOM 2796 O O . GLN B 2 135 ? 1.634 26.016 -5.918 1.00 28.39 135 GLN L O 1
ATOM 2802 N N . PRO B 2 136 ? -0.542 26.391 -6.331 1.00 30.57 136 PRO L N 1
ATOM 2803 C CA . PRO B 2 136 ? -0.463 25.907 -7.697 1.00 32.12 136 PRO L CA 1
ATOM 2804 C C . PRO B 2 136 ? 0.498 26.738 -8.532 1.00 32.32 136 PRO L C 1
ATOM 2805 O O . PRO B 2 136 ? 0.450 27.980 -8.468 1.00 31.92 136 PRO L O 1
ATOM 2809 N N . LYS B 2 137 ? 1.363 26.035 -9.284 1.00 32.27 137 LYS L N 1
ATOM 2810 C CA . LYS B 2 137 ? 2.121 26.670 -10.350 1.00 32.72 137 LYS L CA 1
ATOM 2811 C C . LYS B 2 137 ? 1.159 27.247 -11.386 1.00 34.18 137 LYS L C 1
ATOM 2812 O O . LYS B 2 137 ? 0.168 26.626 -11.749 1.00 37.36 137 LYS L O 1
ATOM 2814 N N . SER B 2 138 ? 1.472 28.452 -11.856 1.00 32.13 138 SER L N 1
ATOM 2815 C CA . SER B 2 138 ? 0.643 29.117 -12.851 1.00 33.90 138 SER L CA 1
ATOM 2816 C C . SER B 2 138 ? 1.550 29.670 -13.940 1.00 29.05 138 SER L C 1
ATOM 2817 O O . SER B 2 138 ? 2.353 30.542 -13.647 1.00 27.88 138 SER L O 1
ATOM 2820 N N . PRO B 2 139 ? 1.480 29.226 -15.210 1.00 29.50 139 PRO L N 1
ATOM 2821 C CA . PRO B 2 139 ? 2.361 29.771 -16.242 1.00 27.55 139 PRO L CA 1
ATOM 2822 C C . PRO B 2 139 ? 1.953 31.195 -16.610 1.00 26.86 139 PRO L C 1
ATOM 2823 O O . PRO B 2 139 ? 0.829 31.604 -16.355 1.00 26.34 139 PRO L O 1
ATOM 2827 N N . PRO B 2 140 ? 2.870 31.987 -17.186 1.00 24.29 140 PRO L N 1
ATOM 2828 C CA . PRO B 2 140 ? 2.555 33.344 -17.599 1.00 22.99 140 PRO L CA 1
ATOM 2829 C C . PRO B 2 140 ? 1.686 33.435 -18.847 1.00 25.51 140 PRO L C 1
ATOM 2830 O O . PRO B 2 140 ? 1.800 32.643 -19.769 1.00 25.68 140 PRO L O 1
ATOM 2834 N N . SER B 2 141 ? 0.793 34.411 -18.814 1.00 22.15 141 SER L N 1
ATOM 2835 C CA A SER B 2 141 ? 0.146 34.951 -19.999 0.50 23.47 141 SER L CA 1
ATOM 2836 C CA B SER B 2 141 ? 0.162 34.933 -20.012 0.50 23.72 141 SER L CA 1
ATOM 2837 C C . SER B 2 141 ? 1.051 36.047 -20.563 1.00 22.86 141 SER L C 1
ATOM 2838 O O . SER B 2 141 ? 1.521 36.911 -19.808 1.00 25.86 141 SER L O 1
ATOM 2843 N N . VAL B 2 142 ? 1.289 36.004 -21.874 1.00 20.52 142 VAL L N 1
ATOM 2844 C CA . VAL B 2 142 ? 2.144 36.955 -22.557 1.00 19.45 142 VAL L CA 1
ATOM 2845 C C . VAL B 2 142 ? 1.379 37.668 -23.663 1.00 20.59 142 VAL L C 1
ATOM 2846 O O . VAL B 2 142 ? 0.766 37.050 -24.506 1.00 20.14 142 VAL L O 1
ATOM 2850 N N . THR B 2 143 ? 1.497 39.006 -23.649 1.00 19.84 143 THR L N 1
ATOM 2851 C CA . THR B 2 143 ? 0.968 39.855 -24.712 1.00 21.35 143 THR L CA 1
ATOM 2852 C C . THR B 2 143 ? 2.132 40.686 -25.226 1.00 18.95 143 THR L C 1
ATOM 2853 O O . THR B 2 143 ? 2.785 41.353 -24.424 1.00 18.76 143 THR L O 1
ATOM 2857 N N . LEU B 2 144 ? 2.314 40.656 -26.543 1.00 18.40 144 LEU L N 1
ATOM 2858 C CA . LEU B 2 144 ? 3.302 41.495 -27.209 1.00 17.67 144 LEU L CA 1
ATOM 2859 C C . LEU B 2 144 ? 2.591 42.520 -28.084 1.00 19.53 144 LEU L C 1
ATOM 2860 O O . LEU B 2 144 ? 1.870 42.184 -28.994 1.00 21.18 144 LEU L O 1
ATOM 2865 N N . PHE B 2 145 ? 2.909 43.807 -27.824 1.00 18.10 145 PHE L N 1
ATOM 2866 C CA . PHE B 2 145 ? 2.379 44.925 -28.621 1.00 16.60 145 PHE L CA 1
ATOM 2867 C C . PHE B 2 145 ? 3.494 45.512 -29.471 1.00 16.90 145 PHE L C 1
ATOM 2868 O O . PHE B 2 145 ? 4.622 45.738 -28.987 1.00 17.30 145 PHE L O 1
ATOM 2876 N N . PRO B 2 146 ? 3.206 45.746 -30.760 1.00 18.79 146 PRO L N 1
ATOM 2877 C CA . PRO B 2 146 ? 4.133 46.426 -31.645 1.00 19.12 146 PRO L CA 1
ATOM 2878 C C . PRO B 2 146 ? 4.137 47.939 -31.348 1.00 20.10 146 PRO L C 1
ATOM 2879 O O . PRO B 2 146 ? 3.329 48.432 -30.560 1.00 18.71 146 PRO L O 1
ATOM 2883 N N . PRO B 2 147 ? 5.066 48.707 -31.940 1.00 20.80 147 PRO L N 1
ATOM 2884 C CA . PRO B 2 147 ? 5.024 50.172 -31.797 1.00 21.19 147 PRO L CA 1
ATOM 2885 C C . PRO B 2 147 ? 3.748 50.719 -32.414 1.00 21.47 147 PRO L C 1
ATOM 2886 O O . PRO B 2 147 ? 3.252 50.217 -33.404 1.00 21.77 147 PRO L O 1
ATOM 2890 N N . SER B 2 148 ? 3.254 51.815 -31.819 1.00 20.80 148 SER L N 1
ATOM 2891 C CA . SER B 2 148 ? 2.146 52.553 -32.396 1.00 19.54 148 SER L CA 1
ATOM 2892 C C . SER B 2 148 ? 2.623 53.365 -33.592 1.00 23.29 148 SER L C 1
ATOM 2893 O O . SER B 2 148 ? 3.750 53.819 -33.628 1.00 22.24 148 SER L O 1
ATOM 2896 N N . THR B 2 149 ? 1.687 53.658 -34.483 1.00 23.83 149 THR L N 1
ATOM 2897 C CA . THR B 2 149 ? 1.891 54.590 -35.572 1.00 25.10 149 THR L CA 1
ATOM 2898 C C . THR B 2 149 ? 2.330 55.961 -35.028 1.00 26.06 149 THR L C 1
ATOM 2899 O O . THR B 2 149 ? 3.228 56.600 -35.564 1.00 26.57 149 THR L O 1
ATOM 2903 N N . GLU B 2 150 ? 1.715 56.386 -33.928 1.00 25.20 150 GLU L N 1
ATOM 2904 C CA . GLU B 2 150 ? 1.998 57.702 -33.361 1.00 24.84 150 GLU L CA 1
ATOM 2905 C C . GLU B 2 150 ? 3.456 57.770 -32.897 1.00 25.82 150 GLU L C 1
ATOM 2906 O O . GLU B 2 150 ? 4.155 58.731 -33.162 1.00 25.31 150 GLU L O 1
ATOM 2912 N N . GLU B 2 151 ? 3.941 56.752 -32.183 1.00 22.28 151 GLU L N 1
ATOM 2913 C CA . GLU B 2 151 ? 5.352 56.780 -31.767 1.00 22.27 151 GLU L CA 1
ATOM 2914 C C . GLU B 2 151 ? 6.276 56.722 -32.985 1.00 24.32 151 GLU L C 1
ATOM 2915 O O . GLU B 2 151 ? 7.297 57.415 -33.032 1.00 27.78 151 GLU L O 1
ATOM 2921 N N . LEU B 2 152 ? 5.923 55.889 -33.993 1.00 24.14 152 LEU L N 1
ATOM 2922 C CA . LEU B 2 152 ? 6.761 55.709 -35.184 1.00 26.19 152 LEU L CA 1
ATOM 2923 C C . LEU B 2 152 ? 6.921 57.032 -35.929 1.00 28.23 152 LEU L C 1
ATOM 2924 O O . LEU B 2 152 ? 7.945 57.262 -36.601 1.00 29.99 152 LEU L O 1
ATOM 2929 N N . ASN B 2 153 ? 5.916 57.920 -35.797 1.00 30.50 153 ASN L N 1
ATOM 2930 C CA . ASN B 2 153 ? 5.967 59.224 -36.464 1.00 33.08 153 ASN L CA 1
ATOM 2931 C C . ASN B 2 153 ? 7.044 60.113 -35.834 1.00 34.20 153 ASN L C 1
ATOM 2932 O O . ASN B 2 153 ? 7.540 61.052 -36.470 1.00 38.55 153 ASN L O 1
ATOM 2937 N N . GLY B 2 154 ? 7.440 59.800 -34.594 1.00 32.78 154 GLY L N 1
ATOM 2938 C CA . GLY B 2 154 ? 8.588 60.460 -33.982 1.00 35.99 154 GLY L CA 1
ATOM 2939 C C . GLY B 2 154 ? 9.905 59.704 -34.175 1.00 34.29 154 GLY L C 1
ATOM 2940 O O . GLY B 2 154 ? 10.863 60.009 -33.481 1.00 39.08 154 GLY L O 1
ATOM 2941 N N . ASN B 2 155 ? 9.943 58.730 -35.103 1.00 35.73 155 ASN L N 1
ATOM 2942 C CA . ASN B 2 155 ? 11.123 57.942 -35.496 1.00 34.60 155 ASN L CA 1
ATOM 2943 C C . ASN B 2 155 ? 11.609 57.019 -34.382 1.00 34.29 155 ASN L C 1
ATOM 2944 O O . ASN B 2 155 ? 12.743 56.602 -34.410 1.00 37.07 155 ASN L O 1
ATOM 2949 N N . LYS B 2 156 ? 10.713 56.670 -33.453 1.00 32.35 156 LYS L N 1
ATOM 2950 C CA . LYS B 2 156 ? 10.982 55.791 -32.322 1.00 32.37 156 LYS L CA 1
ATOM 2951 C C . LYS B 2 156 ? 10.034 54.603 -32.428 1.00 29.95 156 LYS L C 1
ATOM 2952 O O . LYS B 2 156 ? 8.934 54.733 -32.971 1.00 28.60 156 LYS L O 1
ATOM 2955 N N . ALA B 2 157 ? 10.430 53.471 -31.840 1.00 29.07 157 ALA L N 1
ATOM 2956 C CA . ALA B 2 157 ? 9.568 52.305 -31.785 1.00 27.04 157 ALA L CA 1
ATOM 2957 C C . ALA B 2 157 ? 9.851 51.558 -30.485 1.00 28.26 157 ALA L C 1
ATOM 2958 O O . ALA B 2 157 ? 10.970 51.115 -30.262 1.00 29.61 157 ALA L O 1
ATOM 2960 N N . THR B 2 158 ? 8.820 51.406 -29.670 1.00 19.52 158 THR L N 1
ATOM 2961 C CA . THR B 2 158 ? 8.893 50.631 -28.445 1.00 19.42 158 THR L CA 1
ATOM 2962 C C . THR B 2 158 ? 8.018 49.394 -28.598 1.00 19.93 158 THR L C 1
ATOM 2963 O O . THR B 2 158 ? 6.819 49.489 -28.897 1.00 21.86 158 THR L O 1
ATOM 2967 N N . LEU B 2 159 ? 8.639 48.218 -28.409 1.00 20.77 159 LEU L N 1
ATOM 2968 C CA . LEU B 2 159 ? 7.886 46.969 -28.313 1.00 19.78 159 LEU L CA 1
ATOM 2969 C C . LEU B 2 159 ? 7.647 46.660 -26.838 1.00 19.48 159 LEU L C 1
ATOM 2970 O O . LEU B 2 159 ? 8.504 46.873 -26.020 1.00 17.75 159 LEU L O 1
ATOM 2975 N N . VAL B 2 160 ? 6.401 46.308 -26.498 1.00 17.86 160 VAL L N 1
ATOM 2976 C CA . VAL B 2 160 ? 6.001 46.103 -25.113 1.00 16.25 160 VAL L CA 1
ATOM 2977 C C . VAL B 2 160 ? 5.577 44.649 -24.923 1.00 18.95 160 VAL L C 1
ATOM 2978 O O . VAL B 2 160 ? 4.611 44.226 -25.539 1.00 17.77 160 VAL L O 1
ATOM 2982 N N . CYS B 2 161 ? 6.232 43.964 -23.982 1.00 17.33 161 CYS L N 1
ATOM 2983 C CA . CYS B 2 161 ? 5.855 42.598 -23.642 1.00 16.56 161 CYS L CA 1
ATOM 2984 C C . CYS B 2 161 ? 5.350 42.561 -22.208 1.00 16.30 161 CYS L C 1
ATOM 2985 O O . CYS B 2 161 ? 6.107 42.834 -21.254 1.00 18.39 161 CYS L O 1
ATOM 2988 N N . LEU B 2 162 ? 4.045 42.247 -22.080 1.00 16.49 162 LEU L N 1
ATOM 2989 C CA . LEU B 2 162 ? 3.349 42.251 -20.800 1.00 16.91 162 LEU L CA 1
ATOM 2990 C C . LEU B 2 162 ? 3.077 40.793 -20.376 1.00 18.09 162 LEU L C 1
ATOM 2991 O O . LEU B 2 162 ? 2.599 39.973 -21.153 1.00 18.90 162 LEU L O 1
ATOM 2996 N N . ILE B 2 163 ? 3.453 40.494 -19.136 1.00 18.39 163 ILE L N 1
ATOM 2997 C CA . ILE B 2 163 ? 3.551 39.141 -18.619 1.00 17.10 163 ILE L CA 1
ATOM 2998 C C . ILE B 2 163 ? 2.787 39.081 -17.307 1.00 18.18 163 ILE L C 1
ATOM 2999 O O . ILE B 2 163 ? 3.155 39.753 -16.329 1.00 19.28 163 ILE L O 1
ATOM 3004 N N . SER B 2 164 ? 1.743 38.228 -17.254 1.00 21.48 164 SER L N 1
ATOM 3005 C CA . SER B 2 164 ? 0.806 38.273 -16.142 1.00 24.20 164 SER L CA 1
ATOM 3006 C C . SER B 2 164 ? 0.435 36.887 -15.625 1.00 25.85 164 SER L C 1
ATOM 3007 O O . SER B 2 164 ? 0.586 35.894 -16.316 1.00 25.17 164 SER L O 1
ATOM 3010 N N . ASP B 2 165 ? -0.063 36.861 -14.395 1.00 27.06 165 ASP L N 1
ATOM 3011 C CA . ASP B 2 165 ? -0.706 35.680 -13.815 1.00 31.39 165 ASP L CA 1
ATOM 3012 C C . ASP B 2 165 ? 0.241 34.494 -13.631 1.00 29.86 165 ASP L C 1
ATOM 3013 O O . ASP B 2 165 ? -0.160 33.346 -13.816 1.00 30.64 165 ASP L O 1
ATOM 3018 N N . PHE B 2 166 ? 1.507 34.767 -13.331 1.00 25.55 166 PHE L N 1
ATOM 3019 C CA . PHE B 2 166 ? 2.455 33.677 -13.135 1.00 26.51 166 PHE L CA 1
ATOM 3020 C C . PHE B 2 166 ? 2.783 33.479 -11.656 1.00 24.36 166 PHE L C 1
ATOM 3021 O O . PHE B 2 166 ? 2.772 34.411 -10.830 1.00 25.72 166 PHE L O 1
ATOM 3029 N N . TYR B 2 167 ? 3.055 32.194 -11.343 1.00 25.46 167 TYR L N 1
ATOM 3030 C CA . TYR B 2 167 ? 3.425 31.784 -10.001 1.00 27.69 167 TYR L CA 1
ATOM 3031 C C . TYR B 2 167 ? 4.243 30.501 -10.127 1.00 27.90 167 TYR L C 1
ATOM 3032 O O . TYR B 2 167 ? 3.812 29.579 -10.806 1.00 28.32 167 TYR L O 1
ATOM 3041 N N . PRO B 2 168 ? 5.431 30.368 -9.507 1.00 24.48 168 PRO L N 1
ATOM 3042 C CA . PRO B 2 168 ? 6.046 31.377 -8.644 1.00 24.25 168 PRO L CA 1
ATOM 3043 C C . PRO B 2 168 ? 6.530 32.602 -9.410 1.00 24.28 168 PRO L C 1
ATOM 3044 O O . PRO B 2 168 ? 6.523 32.633 -10.617 1.00 23.59 168 PRO L O 1
ATOM 3048 N N . GLY B 2 169 ? 7.027 33.576 -8.666 1.00 25.05 169 GLY L N 1
ATOM 3049 C CA . GLY B 2 169 ? 7.298 34.915 -9.191 1.00 27.37 169 GLY L CA 1
ATOM 3050 C C . GLY B 2 169 ? 8.716 35.101 -9.711 1.00 27.69 169 GLY L C 1
ATOM 3051 O O . GLY B 2 169 ? 9.395 36.035 -9.313 1.00 31.32 169 GLY L O 1
ATOM 3052 N N . SER B 2 170 ? 9.070 34.292 -10.713 1.00 25.31 170 SER L N 1
ATOM 3053 C CA . SER B 2 170 ? 10.357 34.327 -11.384 1.00 26.52 170 SER L CA 1
ATOM 3054 C C . SER B 2 170 ? 10.174 33.987 -12.866 1.00 24.81 170 SER L C 1
ATOM 3055 O O . SER B 2 170 ? 9.687 32.894 -13.214 1.00 26.35 170 SER L O 1
ATOM 3058 N N . VAL B 2 171 ? 10.506 34.944 -13.743 1.00 24.51 171 VAL L N 1
ATOM 3059 C CA . 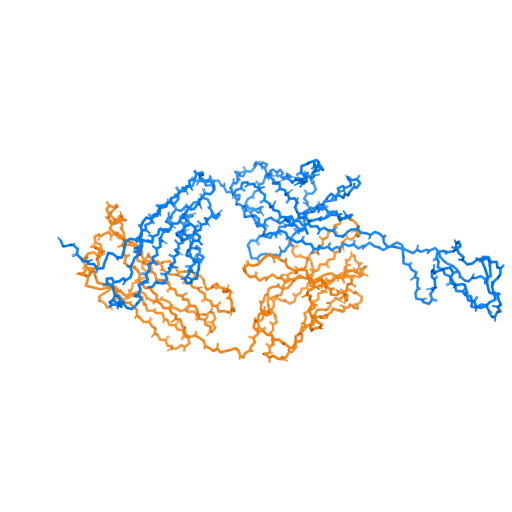VAL B 2 171 ? 10.576 34.728 -15.176 1.00 24.07 171 VAL L CA 1
ATOM 3060 C C . VAL B 2 171 ? 11.911 35.237 -15.700 1.00 22.45 171 VAL L C 1
ATOM 3061 O O . VAL B 2 171 ? 12.558 36.150 -15.139 1.00 22.87 171 VAL L O 1
ATOM 3065 N N . THR B 2 172 ? 12.217 34.740 -16.893 1.00 20.90 172 THR L N 1
ATOM 3066 C CA A THR B 2 172 ? 13.294 35.312 -17.684 0.50 20.33 172 THR L CA 1
ATOM 3067 C CA B THR B 2 172 ? 13.326 35.207 -17.722 0.50 22.07 172 THR L CA 1
ATOM 3068 C C . THR B 2 172 ? 12.771 35.632 -19.075 1.00 21.99 172 THR L C 1
ATOM 3069 O O . THR B 2 172 ? 11.998 34.891 -19.677 1.00 22.20 172 THR L O 1
ATOM 3076 N N . VAL B 2 173 ? 13.202 36.788 -19.585 1.00 17.93 173 VAL L N 1
ATOM 3077 C CA . VAL B 2 173 ? 12.674 37.328 -20.828 1.00 19.19 173 VAL L CA 1
ATOM 3078 C C . VAL B 2 173 ? 13.822 37.480 -21.813 1.00 19.51 173 VAL L C 1
ATOM 3079 O O . VAL B 2 173 ? 14.867 38.052 -21.466 1.00 23.57 173 VAL L O 1
ATOM 3083 N N . VAL B 2 174 ? 13.613 36.916 -23.004 1.00 18.25 174 VAL L N 1
ATOM 3084 C CA . VAL B 2 174 ? 14.559 37.032 -24.093 1.00 19.33 174 VAL L CA 1
ATOM 3085 C C . VAL B 2 174 ? 13.854 37.688 -25.263 1.00 19.45 174 VAL L C 1
ATOM 3086 O O . VAL B 2 174 ? 12.759 37.299 -25.601 1.00 18.43 174 VAL L O 1
ATOM 3090 N N . TRP B 2 175 ? 14.540 38.633 -25.931 1.00 16.65 175 TRP L N 1
ATOM 3091 C CA . TRP B 2 175 ? 14.031 39.239 -27.141 1.00 17.94 175 TRP L CA 1
ATOM 3092 C C . TRP B 2 175 ? 14.790 38.721 -28.374 1.00 22.23 175 TRP L C 1
ATOM 3093 O O . TRP B 2 175 ? 15.994 38.530 -28.329 1.00 20.13 175 TRP L O 1
ATOM 3104 N N . LYS B 2 176 ? 14.064 38.487 -29.465 1.00 19.86 176 LYS L N 1
ATOM 3105 C CA . LYS B 2 176 ? 14.618 38.015 -30.705 1.00 20.66 176 LYS L CA 1
ATOM 3106 C C . LYS B 2 176 ? 14.202 38.957 -31.829 1.00 21.83 176 LYS L C 1
ATOM 3107 O O . LYS B 2 176 ? 13.077 39.484 -31.835 1.00 22.06 176 LYS L O 1
ATOM 3113 N N . ALA B 2 177 ? 15.110 39.067 -32.824 1.00 19.53 177 ALA L N 1
ATOM 3114 C CA . ALA B 2 177 ? 14.834 39.676 -34.113 1.00 25.27 177 ALA L CA 1
ATOM 3115 C C . ALA B 2 177 ? 15.443 38.792 -35.191 1.00 26.85 177 ALA L C 1
ATOM 3116 O O . ALA B 2 177 ? 16.655 38.599 -35.187 1.00 22.85 177 ALA L O 1
ATOM 3118 N N . ASP B 2 178 ? 14.591 38.261 -36.070 1.00 26.10 178 ASP L N 1
ATOM 3119 C CA . ASP B 2 178 ? 15.009 37.411 -37.177 1.00 26.92 178 ASP L CA 1
ATOM 3120 C C . ASP B 2 178 ? 16.003 36.366 -36.677 1.00 23.76 178 ASP L C 1
ATOM 3121 O O . ASP B 2 178 ? 17.086 36.208 -37.242 1.00 25.59 178 ASP L O 1
ATOM 3126 N N . GLY B 2 179 ? 15.662 35.740 -35.557 1.00 24.84 179 GLY L N 1
ATOM 3127 C CA . GLY B 2 179 ? 16.469 34.671 -34.978 1.00 24.31 179 GLY L CA 1
ATOM 3128 C C . GLY B 2 179 ? 17.696 35.058 -34.146 1.00 23.07 179 GLY L C 1
ATOM 3129 O O . GLY B 2 179 ? 18.399 34.181 -33.650 1.00 24.67 179 GLY L O 1
ATOM 3130 N N . SER B 2 180 ? 18.018 36.361 -34.019 1.00 20.11 180 SER L N 1
ATOM 3131 C CA . SER B 2 180 ? 19.144 36.799 -33.213 1.00 22.66 180 SER L CA 1
ATOM 3132 C C . SER B 2 180 ? 18.640 37.251 -31.850 1.00 23.17 180 SER L C 1
ATOM 3133 O O . SER B 2 180 ? 17.662 37.974 -31.782 1.00 24.76 180 SER L O 1
ATOM 3136 N N . THR B 2 181 ? 19.285 36.805 -30.785 1.00 20.50 181 THR L N 1
ATOM 3137 C CA . THR B 2 181 ? 19.001 37.307 -29.464 1.00 21.12 181 THR L CA 1
ATOM 3138 C C . THR B 2 181 ? 19.481 38.761 -29.398 1.00 24.26 181 THR L C 1
ATOM 3139 O O . THR B 2 181 ? 20.619 39.094 -29.752 1.00 24.21 181 THR L O 1
ATOM 3143 N N . ILE B 2 182 ? 18.597 39.612 -28.885 1.00 23.05 182 ILE L N 1
ATOM 3144 C CA . ILE B 2 182 ? 18.819 41.047 -28.701 1.00 24.37 182 ILE L CA 1
ATOM 3145 C C . ILE B 2 182 ? 18.919 41.316 -27.200 1.00 27.51 182 ILE L C 1
ATOM 3146 O O . ILE B 2 182 ? 17.975 40.963 -26.462 1.00 28.01 182 ILE L O 1
ATOM 3150 N N . THR B 2 183 ? 19.954 42.073 -26.778 1.00 28.34 183 THR L N 1
ATOM 3151 C CA . THR B 2 183 ? 19.950 42.595 -25.426 1.00 32.20 183 THR L CA 1
ATOM 3152 C C . THR B 2 183 ? 20.042 44.120 -25.343 1.00 30.02 183 THR L C 1
ATOM 3153 O O . THR B 2 183 ? 19.586 44.723 -24.370 1.00 29.47 183 THR L O 1
ATOM 3157 N N . ARG B 2 184 ? 20.566 44.743 -26.385 1.00 24.28 184 ARG L N 1
ATOM 3158 C CA . ARG B 2 184 ? 20.690 46.192 -26.392 1.00 26.75 184 ARG L CA 1
ATOM 3159 C C . ARG B 2 184 ? 19.311 46.827 -26.270 1.00 26.05 184 ARG L C 1
ATOM 3160 O O . ARG B 2 184 ? 18.409 46.521 -27.057 1.00 25.72 184 ARG L O 1
ATOM 3168 N N . ASN B 2 185 ? 19.186 47.760 -25.305 1.00 25.69 185 ASN L N 1
ATOM 3169 C CA . ASN B 2 185 ? 18.010 48.634 -25.192 1.00 23.75 185 ASN L CA 1
ATOM 3170 C C . ASN B 2 185 ? 16.759 47.837 -24.810 1.00 24.31 185 ASN L C 1
ATOM 3171 O O . ASN B 2 185 ? 15.628 48.186 -25.158 1.00 24.22 185 ASN L O 1
ATOM 3176 N N . VAL B 2 186 ? 16.986 46.789 -24.027 1.00 20.37 186 VAL L N 1
ATOM 3177 C CA . VAL B 2 186 ? 15.932 46.065 -23.322 1.00 19.59 186 VAL L CA 1
ATOM 3178 C C . VAL B 2 186 ? 15.907 46.498 -21.862 1.00 20.49 186 VAL L C 1
ATOM 3179 O O . VAL B 2 186 ? 16.961 46.587 -21.213 1.00 22.90 186 VAL L O 1
ATOM 3183 N N . GLU B 2 187 ? 14.712 46.797 -21.370 1.00 21.70 187 GLU L N 1
ATOM 3184 C CA A GLU B 2 187 ? 14.480 47.094 -19.962 0.50 23.48 187 GLU L CA 1
ATOM 3185 C CA B GLU B 2 187 ? 14.502 47.072 -19.957 0.50 24.05 187 GLU L CA 1
ATOM 3186 C C . GLU B 2 187 ? 13.384 46.165 -19.453 1.00 23.48 187 GLU L C 1
ATOM 3187 O O . GLU B 2 187 ? 12.299 46.157 -20.034 1.00 21.18 187 GLU L O 1
ATOM 3198 N N . THR B 2 188 ? 13.670 45.390 -18.392 1.00 21.66 188 THR L N 1
ATOM 3199 C CA . THR B 2 188 ? 12.718 44.410 -17.868 1.00 23.20 188 THR L CA 1
ATOM 3200 C C . THR B 2 188 ? 12.481 44.692 -16.394 1.00 22.54 188 THR L C 1
ATOM 3201 O O . THR B 2 188 ? 13.441 44.923 -15.650 1.00 24.12 188 THR L O 1
ATOM 3205 N N . THR B 2 189 ? 11.221 44.666 -15.963 1.00 22.48 189 THR L N 1
ATOM 3206 C CA . THR B 2 189 ? 10.931 44.905 -14.564 1.00 21.40 189 THR L CA 1
ATOM 3207 C C . THR B 2 189 ? 11.161 43.664 -13.719 1.00 24.08 189 THR L C 1
ATOM 3208 O O . THR B 2 189 ? 11.127 42.552 -14.226 1.00 25.26 189 THR L O 1
ATOM 3212 N N . ARG B 2 190 ? 11.340 43.873 -12.426 1.00 24.61 190 ARG L N 1
ATOM 3213 C CA . ARG B 2 190 ? 11.256 42.776 -11.496 1.00 24.38 190 ARG L CA 1
ATOM 3214 C C . ARG B 2 190 ? 9.819 42.259 -11.573 1.00 23.47 190 ARG L C 1
ATOM 3215 O O . ARG B 2 190 ? 8.903 42.949 -11.999 1.00 28.59 190 ARG L O 1
ATOM 3217 N N . ALA B 2 191 ? 9.607 41.034 -11.110 1.00 22.81 191 ALA L N 1
ATOM 3218 C CA . ALA B 2 191 ? 8.268 40.513 -10.890 1.00 24.67 191 ALA L CA 1
ATOM 3219 C C . ALA B 2 191 ? 7.669 41.197 -9.656 1.00 27.36 191 ALA L C 1
ATOM 3220 O O . ALA B 2 191 ? 8.342 41.380 -8.648 1.00 27.53 191 ALA L O 1
ATOM 3222 N N . SER B 2 192 ? 6.416 41.609 -9.787 1.00 25.06 192 SER L N 1
ATOM 3223 C CA . SER B 2 192 ? 5.651 42.267 -8.745 1.00 27.71 192 SER L CA 1
ATOM 3224 C C . SER B 2 192 ? 4.415 41.444 -8.389 1.00 30.12 192 SER L C 1
ATOM 3225 O O . SER B 2 192 ? 3.640 41.025 -9.249 1.00 26.77 192 SER L O 1
ATOM 3228 N N . LYS B 2 193 ? 4.219 41.256 -7.084 1.00 32.40 193 LYS L N 1
ATOM 3229 C CA . LYS B 2 193 ? 3.147 40.412 -6.594 1.00 37.37 193 LYS L CA 1
ATOM 3230 C C . LYS B 2 193 ? 1.792 41.096 -6.777 1.00 44.67 193 LYS L C 1
ATOM 3231 O O . LYS B 2 193 ? 1.608 42.211 -6.298 1.00 56.88 193 LYS L O 1
ATOM 3237 N N . GLN B 2 194 ? 0.866 40.410 -7.476 1.00 47.70 194 GLN L N 1
ATOM 3238 C CA . GLN B 2 194 ? -0.417 40.955 -7.903 1.00 47.86 194 GLN L CA 1
ATOM 3239 C C . GLN B 2 194 ? -1.450 40.857 -6.760 1.00 57.29 194 GLN L C 1
ATOM 3240 O O . GLN B 2 194 ? -1.160 40.451 -5.618 1.00 52.31 194 GLN L O 1
ATOM 3246 N N . SER B 2 195 ? -2.678 41.313 -7.082 1.00 69.17 195 SER L N 1
ATOM 3247 C CA . SER B 2 195 ? -3.908 40.940 -6.388 1.00 70.85 195 SER L CA 1
ATOM 3248 C C . SER B 2 195 ? -4.218 39.470 -6.653 1.00 59.40 195 SER L C 1
ATOM 3249 O O . SER B 2 195 ? -5.090 39.213 -7.479 1.00 61.34 195 SER L O 1
ATOM 3252 N N . ASN B 2 196 ? -3.500 38.533 -5.979 1.00 50.93 196 ASN L N 1
ATOM 3253 C CA . ASN B 2 196 ? -3.870 37.115 -5.940 1.00 44.41 196 ASN L CA 1
ATOM 3254 C C . ASN B 2 196 ? -2.654 36.218 -5.699 1.00 42.04 196 ASN L C 1
ATOM 3255 O O . ASN B 2 196 ? -2.682 35.020 -5.982 1.00 39.05 196 ASN L O 1
ATOM 3260 N N . SER B 2 197 ? -1.567 36.799 -5.202 1.00 34.19 197 SER L N 1
ATOM 3261 C CA . SER B 2 197 ? -0.361 36.037 -4.914 1.00 33.10 197 SER L CA 1
ATOM 3262 C C . SER B 2 197 ? 0.384 35.707 -6.190 1.00 34.50 197 SER L C 1
ATOM 3263 O O . SER B 2 197 ? 1.525 35.262 -6.086 1.00 35.03 197 SER L O 1
ATOM 3266 N N . LYS B 2 198 ? -0.255 35.893 -7.362 1.00 35.35 198 LYS L N 1
ATOM 3267 C CA . LYS B 2 198 ? 0.430 35.736 -8.631 1.00 31.58 198 LYS L CA 1
ATOM 3268 C C . LYS B 2 198 ? 1.202 37.017 -8.937 1.00 31.34 198 LYS L C 1
ATOM 3269 O O . LYS B 2 198 ? 1.141 37.997 -8.183 1.00 31.56 198 LYS L O 1
ATOM 3274 N N . TYR B 2 199 ? 1.969 36.957 -10.020 1.00 25.88 199 TYR L N 1
ATOM 3275 C CA . TYR B 2 199 ? 2.955 37.980 -10.337 1.00 24.05 199 TYR L CA 1
ATOM 3276 C C . TYR B 2 199 ? 2.785 38.522 -11.752 1.00 23.70 199 TYR L C 1
ATOM 3277 O O . TYR B 2 199 ? 2.200 37.882 -12.629 1.00 26.00 199 TYR L O 1
ATOM 3286 N N . ALA B 2 200 ? 3.294 39.754 -11.917 1.00 24.50 200 ALA L N 1
ATOM 3287 C CA . ALA B 2 200 ? 3.317 40.432 -13.207 1.00 22.23 200 ALA L CA 1
ATOM 3288 C C . ALA B 2 200 ? 4.703 40.980 -13.429 1.00 22.39 200 ALA L C 1
ATOM 3289 O O . ALA B 2 200 ? 5.395 41.254 -12.448 1.00 23.99 200 ALA L O 1
ATOM 3291 N N . ALA B 2 201 ? 5.038 41.158 -14.708 1.00 20.07 201 ALA L N 1
ATOM 3292 C CA . ALA B 2 201 ? 6.278 41.814 -15.109 1.00 20.99 201 ALA L CA 1
ATOM 3293 C C . ALA B 2 201 ? 6.074 42.400 -16.480 1.00 20.21 201 ALA L C 1
ATOM 3294 O O . ALA B 2 201 ? 5.195 42.004 -17.217 1.00 18.05 201 ALA L O 1
ATOM 3296 N N . SER B 2 202 ? 6.979 43.290 -16.883 1.00 18.39 202 SER L N 1
ATOM 3297 C CA . SER B 2 202 ? 6.902 43.831 -18.210 1.00 18.70 202 SER L CA 1
ATOM 3298 C C . SER B 2 202 ? 8.315 43.958 -18.749 1.00 19.06 202 SER L C 1
ATOM 3299 O O . SER B 2 202 ? 9.266 44.110 -17.977 1.00 19.97 202 SER L O 1
ATOM 3302 N N . SER B 2 203 ? 8.434 43.939 -20.071 1.00 16.74 203 SER L N 1
ATOM 3303 C CA . SER B 2 203 ? 9.716 44.157 -20.703 1.00 16.77 203 SER L CA 1
ATOM 3304 C C . SER B 2 203 ? 9.508 45.027 -21.951 1.00 19.92 203 SER L C 1
ATOM 3305 O O . SER B 2 203 ? 8.501 44.893 -22.677 1.00 17.92 203 SER L O 1
ATOM 3308 N N . TYR B 2 204 ? 10.448 45.950 -22.156 1.00 17.98 204 TYR L N 1
ATOM 3309 C CA . TYR B 2 204 ? 10.401 46.961 -23.213 1.00 17.83 204 TYR L CA 1
ATOM 3310 C C . TYR B 2 204 ? 11.641 46.894 -24.087 1.00 20.04 204 TYR L C 1
ATOM 3311 O O . TYR B 2 204 ? 12.735 46.814 -23.557 1.00 21.60 204 TYR L O 1
ATOM 3320 N N . LEU B 2 205 ? 11.442 46.868 -25.393 1.00 19.39 205 LEU L N 1
ATOM 3321 C CA . LEU B 2 205 ? 12.544 46.918 -26.334 1.00 18.13 205 LEU L CA 1
ATOM 3322 C C . LEU B 2 205 ? 12.413 48.222 -27.118 1.00 24.00 205 LEU L C 1
ATOM 3323 O O . LEU B 2 205 ? 11.429 48.402 -27.796 1.00 22.49 205 LEU L O 1
ATOM 3328 N N . SER B 2 206 ? 13.419 49.095 -26.983 1.00 24.30 206 SER L N 1
ATOM 3329 C CA . SER B 2 206 ? 13.414 50.441 -27.558 1.00 25.35 206 SER L CA 1
ATOM 3330 C C . SER B 2 206 ? 14.267 50.425 -28.823 1.00 28.97 206 SER L C 1
ATOM 3331 O O . SER B 2 206 ? 15.442 50.061 -28.781 1.00 35.19 206 SER L O 1
ATOM 3334 N N . LEU B 2 207 ? 13.640 50.716 -29.956 1.00 25.90 207 LEU L N 1
ATOM 3335 C CA . LEU B 2 207 ? 14.283 50.713 -31.261 1.00 27.68 207 LEU L CA 1
ATOM 3336 C C . LEU B 2 207 ? 14.112 52.084 -31.911 1.00 27.52 207 LEU L C 1
ATOM 3337 O O . LEU B 2 207 ? 13.251 52.849 -31.518 1.00 29.47 207 LEU L O 1
ATOM 3342 N N . THR B 2 208 ? 14.898 52.335 -32.949 1.00 32.28 208 THR L N 1
ATOM 3343 C CA . THR B 2 208 ? 14.586 53.339 -33.938 1.00 30.89 208 THR L CA 1
ATOM 3344 C C . THR B 2 208 ? 13.484 52.808 -34.863 1.00 29.99 208 THR L C 1
ATOM 3345 O O . THR B 2 208 ? 13.314 51.600 -34.998 1.00 31.82 208 THR L O 1
ATOM 3349 N N . SER B 2 209 ? 12.666 53.709 -35.439 1.00 31.12 209 SER L N 1
ATOM 3350 C CA . SER B 2 209 ? 11.668 53.285 -36.414 1.00 30.68 209 SER L CA 1
ATOM 3351 C C . SER B 2 209 ? 12.359 52.525 -37.547 1.00 32.57 209 SER L C 1
ATOM 3352 O O . SER B 2 209 ? 11.807 51.566 -38.061 1.00 31.76 209 SER L O 1
ATOM 3355 N N . SER B 2 210 ? 13.571 52.960 -37.916 1.00 35.41 210 SER L N 1
ATOM 3356 C CA . SER B 2 210 ? 14.361 52.309 -38.937 1.00 36.85 210 SER L CA 1
ATOM 3357 C C . SER B 2 210 ? 14.585 50.833 -38.607 1.00 36.31 210 SER L C 1
ATOM 3358 O O . SER B 2 210 ? 14.367 49.977 -39.446 1.00 37.19 210 SER L O 1
ATOM 3361 N N . ASP B 2 211 ? 15.050 50.550 -37.394 1.00 38.72 211 ASP L N 1
ATOM 3362 C CA . ASP B 2 211 ? 15.341 49.192 -36.982 1.00 39.44 211 ASP L CA 1
ATOM 3363 C C . ASP B 2 211 ? 14.075 48.347 -36.974 1.00 36.72 211 ASP L C 1
ATOM 3364 O O . ASP B 2 211 ? 14.129 47.197 -37.366 1.00 35.52 211 ASP L O 1
ATOM 3369 N N . TRP B 2 212 ? 12.946 48.928 -36.552 1.00 31.97 212 TRP L N 1
ATOM 3370 C CA . TRP B 2 212 ? 11.678 48.205 -36.524 1.00 31.86 212 TRP L CA 1
ATOM 3371 C C . TRP B 2 212 ? 11.340 47.680 -37.928 1.00 30.13 212 TRP L C 1
ATOM 3372 O O . TRP B 2 212 ? 11.133 46.493 -38.110 1.00 32.80 212 TRP L O 1
ATOM 3383 N N . LYS B 2 213 ? 11.421 48.540 -38.935 1.00 32.81 213 LYS L N 1
ATOM 3384 C CA . LYS B 2 213 ? 10.982 48.227 -40.292 1.00 38.06 213 LYS L CA 1
ATOM 3385 C C . LYS B 2 213 ? 11.938 47.267 -41.010 1.00 40.72 213 LYS L C 1
ATOM 3386 O O . LYS B 2 213 ? 11.529 46.632 -41.970 1.00 45.68 213 LYS L O 1
ATOM 3391 N N . SER B 2 214 ? 13.181 47.121 -40.518 1.00 42.10 214 SER L N 1
ATOM 3392 C CA . SER B 2 214 ? 14.244 46.403 -41.204 1.00 43.23 214 SER L CA 1
ATOM 3393 C C . SER B 2 214 ? 14.238 44.898 -40.910 1.00 43.11 214 SER L C 1
ATOM 3394 O O . SER B 2 214 ? 15.032 44.164 -41.507 1.00 42.23 214 SER L O 1
ATOM 3397 N N . LYS B 2 215 ? 13.399 44.434 -39.975 1.00 36.12 215 LYS L N 1
ATOM 3398 C CA . LYS B 2 215 ? 13.366 43.023 -39.639 1.00 35.17 215 LYS L CA 1
ATOM 3399 C C . LYS B 2 215 ? 12.070 42.385 -40.113 1.00 32.22 215 LYS L C 1
ATOM 3400 O O . LYS B 2 215 ? 11.023 43.041 -40.197 1.00 33.95 215 LYS L O 1
ATOM 3406 N N . GLY B 2 216 ? 12.149 41.065 -40.320 1.00 29.93 216 GLY L N 1
ATOM 3407 C CA . GLY B 2 216 ? 10.985 40.238 -40.613 1.00 31.35 216 GLY L CA 1
ATOM 3408 C C . GLY B 2 216 ? 10.086 40.019 -39.402 1.00 27.62 216 GLY L C 1
ATOM 3409 O O . GLY B 2 216 ? 8.862 40.024 -39.527 1.00 27.72 216 GLY L O 1
ATOM 3410 N N . SER B 2 217 ? 10.671 39.787 -38.234 1.00 28.66 217 SER L N 1
ATOM 3411 C CA . SER B 2 217 ? 9.885 39.528 -37.035 1.00 25.80 217 SER L CA 1
ATOM 3412 C C . SER B 2 217 ? 10.691 39.869 -35.798 1.00 24.73 217 SER L C 1
ATOM 3413 O O . SER B 2 217 ? 11.935 39.791 -35.788 1.00 25.04 217 SER L O 1
ATOM 3416 N N . TYR B 2 218 ? 9.933 40.127 -34.740 1.00 22.81 218 TYR L N 1
ATOM 3417 C CA . TYR B 2 218 ? 10.466 40.310 -33.404 1.00 21.10 218 TYR L CA 1
ATOM 3418 C C . TYR B 2 218 ? 9.681 39.410 -32.458 1.00 22.99 218 TYR L C 1
ATOM 3419 O O . TYR B 2 218 ? 8.469 39.253 -32.622 1.00 22.25 218 TYR L O 1
ATOM 3428 N N . SER B 2 219 ? 10.359 38.847 -31.477 1.00 19.97 219 SER L N 1
ATOM 3429 C CA . SER B 2 219 ? 9.662 37.974 -30.524 1.00 18.57 219 SER L CA 1
ATOM 3430 C C . SER B 2 219 ? 10.094 38.314 -29.099 1.00 18.97 219 SER L C 1
ATOM 3431 O O . SER B 2 219 ? 11.240 38.712 -28.829 1.00 17.96 219 SER L O 1
ATOM 3434 N N . CYS B 2 220 ? 9.156 38.109 -28.193 1.00 18.29 220 CYS L N 1
ATOM 3435 C CA . CYS B 2 220 ? 9.356 38.076 -26.768 1.00 18.18 220 CYS L CA 1
ATOM 3436 C C . CYS B 2 220 ? 9.159 36.634 -26.309 1.00 18.73 220 CYS L C 1
ATOM 3437 O O . CYS B 2 220 ? 8.073 36.114 -26.442 1.00 18.04 220 CYS L O 1
ATOM 3440 N N . GLU B 2 221 ? 10.195 36.085 -25.721 1.00 18.61 221 GLU L N 1
ATOM 3441 C CA . GLU B 2 221 ? 10.254 34.694 -25.259 1.00 16.56 221 GLU L CA 1
ATOM 3442 C C . GLU B 2 221 ? 10.330 34.735 -23.727 1.00 18.29 221 GLU L C 1
ATOM 3443 O O . GLU B 2 221 ? 11.301 35.183 -23.165 1.00 19.09 221 GLU L O 1
ATOM 3449 N N . VAL B 2 222 ? 9.310 34.223 -23.052 1.00 17.59 222 VAL L N 1
ATOM 3450 C CA . VAL B 2 222 ? 9.235 34.294 -21.622 1.00 16.90 222 VAL L CA 1
ATOM 3451 C C . VAL B 2 222 ? 9.356 32.862 -21.062 1.00 19.21 222 VAL L C 1
ATOM 3452 O O . VAL B 2 222 ? 8.490 32.036 -21.330 1.00 17.30 222 VAL L O 1
ATOM 3456 N N . THR B 2 223 ? 10.377 32.632 -20.239 1.00 19.43 223 THR L N 1
ATOM 3457 C CA . THR B 2 223 ? 10.589 31.341 -19.603 1.00 19.38 223 THR L CA 1
ATOM 3458 C C . THR B 2 223 ? 10.199 31.403 -18.133 1.00 22.25 223 THR L C 1
ATOM 3459 O O . THR B 2 223 ? 10.521 32.338 -17.412 1.00 21.21 223 THR L O 1
ATOM 3463 N N . HIS B 2 224 ? 9.463 30.381 -17.703 1.00 21.51 224 HIS L N 1
ATOM 3464 C CA . HIS B 2 224 ? 8.931 30.271 -16.361 1.00 21.37 224 HIS L CA 1
ATOM 3465 C C . HIS B 2 224 ? 8.919 28.785 -15.996 1.00 23.85 224 HIS L C 1
ATOM 3466 O O . HIS B 2 224 ? 8.289 27.994 -16.712 1.00 24.32 224 HIS L O 1
ATOM 3473 N N . GLU B 2 225 ? 9.652 28.433 -14.935 1.00 23.15 225 GLU L N 1
ATOM 3474 C CA . GLU B 2 225 ? 9.783 27.039 -14.494 1.00 24.86 225 GLU L CA 1
ATOM 3475 C C . GLU B 2 225 ? 10.077 26.054 -15.638 1.00 27.73 225 GLU L C 1
ATOM 3476 O O . GLU B 2 225 ? 9.446 25.011 -15.750 1.00 30.10 225 GLU L O 1
ATOM 3482 N N . GLY B 2 226 ? 11.044 26.381 -16.481 1.00 24.90 226 GLY L N 1
ATOM 3483 C CA . GLY B 2 226 ? 11.462 25.486 -17.533 1.00 26.76 226 GLY L CA 1
ATOM 3484 C C . GLY B 2 226 ? 10.612 25.509 -18.809 1.00 26.47 226 GLY L C 1
ATOM 3485 O O . GLY B 2 226 ? 11.017 24.893 -19.771 1.00 25.40 226 GLY L O 1
ATOM 3486 N N . SER B 2 227 ? 9.473 26.242 -18.837 1.00 23.02 227 SER L N 1
ATOM 3487 C CA . SER B 2 227 ? 8.566 26.315 -19.977 1.00 22.34 227 SER L CA 1
ATOM 3488 C C . SER B 2 227 ? 8.603 27.704 -20.580 1.00 20.05 227 SER L C 1
ATOM 3489 O O . SER B 2 227 ? 8.673 28.671 -19.808 1.00 22.41 227 SER L O 1
ATOM 3492 N N . THR B 2 228 ? 8.586 27.758 -21.916 1.00 19.47 228 THR L N 1
ATOM 3493 C CA . THR B 2 228 ? 8.701 29.020 -22.627 1.00 18.51 228 THR L CA 1
ATOM 3494 C C . THR B 2 228 ? 7.433 29.336 -23.405 1.00 22.40 228 THR L C 1
ATOM 3495 O O . THR B 2 228 ? 6.891 28.497 -24.107 1.00 20.90 228 THR L O 1
ATOM 3499 N N . VAL B 2 229 ? 6.960 30.587 -23.249 1.00 19.37 229 VAL L N 1
ATOM 3500 C CA . VAL B 2 229 ? 5.884 31.116 -24.082 1.00 20.31 229 VAL L CA 1
ATOM 3501 C C . VAL B 2 229 ? 6.470 32.210 -24.955 1.00 20.90 229 VAL L C 1
ATOM 3502 O O . VAL B 2 229 ? 7.094 33.116 -24.424 1.00 20.56 229 VAL L O 1
ATOM 3506 N N . THR B 2 230 ? 6.257 32.115 -26.255 1.00 19.41 230 THR L N 1
ATOM 3507 C CA . THR B 2 230 ? 6.796 33.079 -27.225 1.00 19.48 230 THR L CA 1
ATOM 3508 C C . THR B 2 230 ? 5.663 33.752 -28.002 1.00 22.74 230 THR L C 1
ATOM 3509 O O . THR B 2 230 ? 4.790 33.105 -28.511 1.00 23.03 230 THR L O 1
ATOM 3513 N N . LYS B 2 231 ? 5.717 35.083 -28.079 1.00 18.64 231 LYS L N 1
ATOM 3514 C CA . LYS B 2 231 ? 4.840 35.858 -28.944 1.00 20.23 231 LYS L CA 1
ATOM 3515 C C . LYS B 2 231 ? 5.715 36.613 -29.936 1.00 22.43 231 LYS L C 1
ATOM 3516 O O . LYS B 2 231 ? 6.832 37.008 -29.596 1.00 20.61 231 LYS L O 1
ATOM 3522 N N . THR B 2 232 ? 5.157 36.842 -31.120 1.00 24.47 232 THR L N 1
ATOM 3523 C CA . THR B 2 232 ? 5.865 37.370 -32.272 1.00 24.55 232 THR L CA 1
ATOM 3524 C C . THR B 2 232 ? 4.979 38.414 -32.913 1.00 28.23 232 THR L C 1
ATOM 3525 O O . THR B 2 232 ? 3.747 38.238 -32.964 1.00 28.72 232 THR L O 1
ATOM 3529 N N . VAL B 2 233 ? 5.640 39.489 -33.357 1.00 24.24 233 VAL L N 1
ATOM 3530 C CA . VAL B 2 233 ? 5.002 40.493 -34.208 1.00 24.21 233 VAL L CA 1
ATOM 3531 C C . VAL B 2 233 ? 5.909 40.735 -35.420 1.00 26.65 233 VAL L C 1
ATOM 3532 O O . VAL B 2 233 ? 7.120 40.590 -35.348 1.00 24.90 233 VAL L O 1
ATOM 3536 N N . LYS B 2 234 ? 5.293 41.083 -36.534 1.00 31.41 234 LYS L N 1
ATOM 3537 C CA . LYS B 2 234 ? 5.955 41.233 -37.826 1.00 29.50 234 LYS L CA 1
ATOM 3538 C C . LYS B 2 234 ? 5.654 42.618 -38.383 1.00 30.45 234 LYS L C 1
ATOM 3539 O O . LYS B 2 234 ? 4.498 43.001 -38.494 1.00 29.84 234 LYS L O 1
ATOM 3545 N N . PRO B 2 235 ? 6.691 43.422 -38.680 1.00 26.26 235 PRO L N 1
ATOM 3546 C CA . PRO B 2 235 ? 6.480 44.723 -39.321 1.00 28.82 235 PRO L CA 1
ATOM 3547 C C . PRO B 2 235 ? 5.656 44.644 -40.598 1.00 28.52 235 PRO L C 1
ATOM 3548 O O . PRO B 2 235 ? 4.951 45.586 -40.910 1.00 33.34 235 PRO L O 1
ATOM 3552 N N . SER B 2 236 ? 5.687 43.510 -41.320 1.00 27.64 236 SER L N 1
ATOM 3553 C CA . SER B 2 236 ? 4.849 43.342 -42.504 1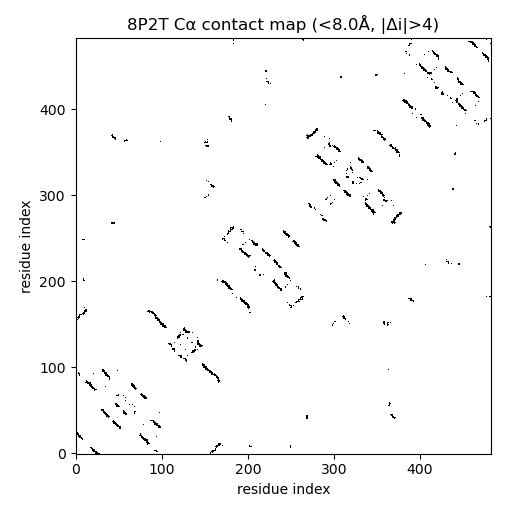.00 28.76 236 SER L CA 1
ATOM 3554 C C . SER B 2 236 ? 3.364 43.243 -42.167 1.00 28.56 236 SER L C 1
ATOM 3555 O O . SER B 2 236 ? 2.558 43.354 -43.081 1.00 30.15 236 SER L O 1
ATOM 3558 N N . GLU B 2 237 ? 3.008 43.029 -40.886 1.00 27.24 237 GLU L N 1
ATOM 3559 C CA . GLU B 2 237 ? 1.615 42.855 -40.491 1.00 27.84 237 GLU L CA 1
ATOM 3560 C C . GLU B 2 237 ? 1.147 43.974 -39.552 1.00 28.55 237 GLU L C 1
ATOM 3561 O O . GLU B 2 237 ? -0.059 44.154 -39.417 1.00 29.24 237 GLU L O 1
ATOM 3567 N N . CYS B 2 238 ? 2.096 44.720 -38.936 1.00 26.67 238 CYS L N 1
ATOM 3568 C CA . CYS B 2 238 ? 1.822 45.674 -37.876 1.00 29.87 238 CYS L CA 1
ATOM 3569 C C . CYS B 2 238 ? 2.448 47.049 -38.176 1.00 32.80 238 CYS L C 1
ATOM 3570 O O . CYS B 2 238 ? 3.611 47.122 -38.573 1.00 37.67 238 CYS L O 1
ATOM 3573 N N A SER B 2 239 ? 1.711 48.142 -37.913 0.50 36.27 239 SER L N 1
ATOM 3574 N N B SER B 2 239 ? 1.642 48.110 -37.968 0.50 34.40 239 SER L N 1
ATOM 3575 C CA A SER B 2 239 ? 2.280 49.489 -37.828 0.50 39.84 239 SER L CA 1
ATOM 3576 C CA B SER B 2 239 ? 2.106 49.472 -37.723 0.50 34.24 239 SER L CA 1
ATOM 3577 C C A SER B 2 239 ? 3.364 49.751 -38.892 0.50 37.49 239 SER L C 1
ATOM 3578 C C B SER B 2 239 ? 2.871 50.064 -38.924 0.50 34.46 239 SER L C 1
ATOM 3579 O O A SER B 2 239 ? 4.584 49.735 -38.557 0.50 30.22 239 SER L O 1
ATOM 3580 O O B SER B 2 239 ? 2.361 49.936 -40.061 0.50 29.77 239 SER L O 1
#

Radius of gyration: 28.13 Å; Cα contacts (8 Å, |Δi|>4): 1347; chains: 2; bounding box: 41×48×104 Å

Nearest PDB structures (foldseek):
  8p2t-assembly1_H  TM=1.004E+00  e=6.978E-51  Bos taurus
  8ecz-assembly2_B  TM=8.651E-01  e=1.319E-31  Bos taurus
  8ecq-assembly1_H  TM=8.235E-01  e=2.688E-32  Bos taurus
  8ed1-assembly1_H  TM=8.185E-01  e=3.657E-32  Bos taurus
  8vbq-assembly1_H  TM=8.081E-01  e=1.253E-31  Bos taurus

B-factor: mean 29.77, std 9.95, range [9.24, 76.62]

Solvent-accessible surface area: 21964 Å² total; per-residue (Å²): 65,38,11,150,22,58,39,54,11,33,12,123,34,71,78,77,0,55,2,35,2,46,17,54,63,124,89,107,75,103,30,2,16,0,0,0,19,37,28,110,94,51,12,1,32,11,0,0,4,14,34,94,70,38,101,62,24,36,9,74,127,14,86,137,62,15,55,4,75,76,54,111,106,115,47,54,14,37,0,37,0,41,64,0,64,86,111,3,25,2,37,0,12,0,0,0,0,40,52,67,77,46,123,54,34,60,103,50,53,71,79,45,63,122,18,36,222,29,26,140,73,0,60,126,31,60,0,11,82,40,53,167,75,32,102,0,101,36,38,126,54,14,134,55,64,106,14,83,154,37,37,10,6,24,0,64,40,16,2,81,23,35,51,0,29,4,31,103,51,83,57,47,39,15,75,8,32,10,3,13,4,10,11,25,66,108,41,116,106,60,27,13,0,0,0,5,0,16,29,0,16,0,46,52,16,74,23,62,0,37,96,38,92,32,94,95,48,45,40,54,2,63,23,11,90,62,87,92,25,54,47,11,10,0,0,17,0,67,50,182,110,16,33,0,22,4,35,0,83,35,27,112,50,78,52,97,49,62,3,76,54,120,71,57,64,177,169,91,41,78,2,58,18,46,92,76,25,59,10,50,79,47,111,164,15,56,0,59,0,47,29,47,82,33,11,0,27,74,6,48,0,0,0,0,6,26,55,91,71,74,36,9,87,10,0,0,65,23,20,84,44,113,19,108,75,7,54,112,39,2,53,12,58,85,94,44,62,52,0,28,0,28,0,23,61,3,68,31,116,3,10,10,52,0,6,0,1,0,6,38,86,52,76,50,22,3,10,2,0,57,10,0,67,2,53,0,85,67,29,105,79,18,94,10,58,9,20,8,0,8,2,9,65,73,13,19,116,54,108,66,1,19,0,0,0,0,0,6,64,0,25,48,26,68,28,85,27,58,2,45,8,78,64,69,84,34,113,191,90,41,55,64,23,86,34,35,51,30,100,86,9,50,41,1,2,1,0,11,0,48,30,72,14,80,69,0,126,76,78,47,26,4,13,0,48,0,47,6,114,75,70,75,45,63,81,55,3,90,10,70,80,0,35

Secondary structure (DSSP, 8-state):
-EEEEE--SEE-TTS-EEEEEEEESS---S-EEEEEEE-TTS-EEEEEEE-TT--EEE-TTTGGGEEEEEEGGGTEEEEEE-S--GGG-EEEEEEEEEEEEEEE--TT-B-SS---TT----TT-SEEE--SSS---SGGGSEEEPPEEEEEEEEEEE---EEEEE-SSPPBPPEEEEEE-HHHH--SS--EEEEEEEEEBSS--EEEEGGGTB-TTEEEPPPEE-TTS-EEEEEEEE----EEEEEEGGGTEEEEEE-----S---/---BB--SEEEEETT--EEEEEE--TTTGGG---EEEEE-TTS--EEEEETTTEEPTT--TTEEEEEETTEEEEEE-S--GGG-EEEEEEEEETGGGEEEEB--EEEEEESPPPBPPEEEEEPPPHHHHHTTEEEEEEEEEEEBSS--EEEEEETTEEE-TTEEEPPPEE-TTS-EEEEEEEEEEHHHHHT-S-EEEEEEETTEEEEEEE-TTT--

Foldseek 3Di:
DAKDKDFAQEDEAQAKGKIKIADDDDDDDFWWKFKWWAAVPGDIGGAWTATPVGDIDGDPVQVVFWDWDADVVRNMIMIMGGRDDQVPFTWMKMFTKDKDWDFADDPPWDAPQCQDPPEHQCPVARTWDQPPPDHHHHNVNTDGDGTDIDIDMDTDDMHPTHGHGHDPDDFFAWDKDKAWCLLPPVDDVKTKIKIKGDWGDDDDKDKDKPVPPADPQKDWDDWDADPVGTTMTMIMGMHVWIWMWIDDPNVRDIDTHTHDNCNDDDD/DAAWEWPQEDEDAAQAKDKIKTAHACQWPQVFQKWKWWADVPDDIDTADTRQFHGDPPHDPQWGKHDDGRMIMTMHGNDDLVRFTKMKMKGDGNPPPDIHIHPIYGYDHPDDDFDAKDKDKDWADPVVVVVQKIKIKIKIWFGPPQDKDKWKDFQRDTDDPQKDKDGWDQDVRRITIIMMMHIDGSVVLQPTQKMKIWMDDPRDIDIDMDGSVVHD